Protein AF-A0A949J0B9-F1 (afdb_monomer_lite)

pLDDT: mean 82.63, std 16.97, range [28.91, 98.75]

Radius of gyration: 34.55 Å; chains: 1; bounding box: 73×59×90 Å

Secondary structure (DSSP, 8-state):
--GGGG-S-TTPPPHHHHHHHHHHHHHHHH-SEEEEEE-S--BTTTBSTT-HHHHTT--TTEEEEEE-TTS-HHHHHHHHHHHHH--SEEEEEEEGGGTTS----TT-SEEEESS--SSHHHHHHHHTTT--TT-SS--EEEE---TTSHHHHHHHHHHHHHHHHHHHHH-----HHHHHHHHHHHTS-----TT-SHHHHHHHHSHHHHHHHHHHHTTT--HHHHHHHHHHHHHHHHHHHHHHTT-HHHHHHHHHHHHHHHHHHHHTT--TTT--EEEES-SSSHHHHHS-HHHHTTEEEEES-GGG--SS--SEEES-TTS-SS-TT-EEEEE-TTTGGGS--BGGGTB-HHHHHHHHHHHHEEEEEEEEEE--TTEEES-HHHHHHHHHHTTEEE-GGG-EEEEETTTEEEEEEEEEE-SPPPS-HHHHHHHH-TT-GGG-EEE---PPSSTTSPPSEEEETTEEEE----HHHHHHHHHHHHH-

Sequence (488 aa):
MNPASVDPTPDLESSKIRDVSFELRAAFTMHSKIVMFVNGYIEGVIRGEENIIKKAELPADITVRIIDGHVPVAERQKIQEELGRAKGKMLLVVSGQTADVGVDFSSADYVCFYNEPWTEYNKRQQTSRVYRPGLSHDLMVVTSIANGTIEEGIHEYIQLKYQAIQKVLKGIPITEIEQEILRSAENQKTQDIEGDVMLAKEWLNSPQNRLHRFFGLTKEIGEQNFHKFLLEHGDEYADCYQGIGSLGFQSNTGRVVGSLIGKMVREKGQKTEEVSILDLASGPEILKKHIPDQFKSRVISLDLNPAHFKGRAGNRIVASFSKVPLGDKSVDYANLSLALHYTRLVPSRNEYERLKVLVEMNRILKKGGTGIINLLHSLEFKNEEKLEKTLKLLGFEIVREYSGSVSAGAHYRSNALVVEKFSDAPQNIEELVEKIGKDLDGLKLKERVSQLKNARKIVDRFEINGQSVPVIFNDSDNKIFKEEQDVL

Structure (mmCIF, N/CA/C/O backbone):
data_AF-A0A949J0B9-F1
#
_entry.id   AF-A0A949J0B9-F1
#
loop_
_atom_site.group_PDB
_atom_site.id
_atom_site.type_symbol
_atom_site.label_atom_id
_atom_site.label_alt_id
_atom_site.label_comp_id
_atom_site.label_asym_id
_atom_site.label_entity_id
_atom_site.label_seq_id
_atom_site.pdbx_PDB_ins_code
_atom_site.Cartn_x
_atom_site.Cartn_y
_atom_site.Cartn_z
_atom_site.occupancy
_atom_site.B_iso_or_equiv
_atom_site.auth_seq_id
_atom_site.auth_comp_id
_atom_site.auth_asym_id
_atom_site.auth_atom_id
_atom_site.pdbx_PDB_model_num
ATOM 1 N N . MET A 1 1 ? 38.680 -28.314 -22.813 1.00 34.44 1 MET A N 1
ATOM 2 C CA . MET A 1 1 ? 37.702 -29.169 -23.519 1.00 34.44 1 MET A CA 1
ATOM 3 C C . MET A 1 1 ? 37.895 -28.950 -25.005 1.00 34.44 1 MET A C 1
ATOM 5 O O . MET A 1 1 ? 37.986 -27.799 -25.407 1.00 34.44 1 MET A O 1
ATOM 9 N N . ASN A 1 2 ? 38.070 -30.026 -25.773 1.00 28.91 2 ASN A N 1
ATOM 10 C CA . ASN A 1 2 ? 38.263 -29.967 -27.220 1.00 28.91 2 ASN A CA 1
ATOM 11 C C . ASN A 1 2 ? 36.923 -29.569 -27.876 1.00 28.91 2 ASN A C 1
ATOM 13 O O . ASN A 1 2 ? 35.966 -30.317 -27.714 1.00 28.91 2 ASN A O 1
ATOM 17 N N . PRO A 1 3 ? 36.805 -28.432 -28.581 1.00 34.72 3 PRO A N 1
ATOM 18 C CA . PRO A 1 3 ? 35.549 -28.012 -29.213 1.00 34.72 3 PRO A CA 1
ATOM 19 C C . PRO A 1 3 ? 34.993 -29.035 -30.217 1.00 34.72 3 PRO A C 1
ATOM 21 O O . PRO A 1 3 ? 33.792 -29.059 -30.454 1.00 34.72 3 PRO A O 1
ATOM 24 N N . ALA A 1 4 ? 35.840 -29.932 -30.737 1.00 34.50 4 ALA A N 1
ATOM 25 C CA . ALA A 1 4 ? 35.430 -31.033 -31.608 1.00 34.50 4 ALA A CA 1
ATOM 26 C C . ALA A 1 4 ? 34.633 -32.145 -30.892 1.00 34.50 4 ALA A C 1
ATOM 28 O O . ALA A 1 4 ? 34.080 -33.015 -31.553 1.00 34.50 4 ALA A O 1
ATOM 29 N N . SER A 1 5 ? 34.559 -32.153 -29.554 1.00 34.81 5 SER A N 1
ATOM 30 C CA . SER A 1 5 ? 33.817 -33.177 -28.801 1.00 34.81 5 SER A CA 1
ATOM 31 C C . SER A 1 5 ? 32.342 -32.830 -28.551 1.00 34.81 5 SER A C 1
ATOM 33 O O . SER A 1 5 ? 31.698 -33.520 -27.764 1.00 34.81 5 SER A O 1
ATOM 35 N N . VAL A 1 6 ? 31.816 -31.754 -29.152 1.00 42.41 6 VAL A N 1
ATOM 36 C CA . VAL A 1 6 ? 30.425 -31.285 -28.953 1.00 42.41 6 VAL A CA 1
ATOM 37 C C . VAL A 1 6 ? 29.663 -31.124 -30.276 1.00 42.41 6 VAL A C 1
ATOM 39 O O . VAL A 1 6 ? 28.570 -30.572 -30.277 1.00 42.41 6 VAL A O 1
ATOM 42 N N . ASP A 1 7 ? 30.206 -31.604 -31.398 1.00 40.62 7 ASP A N 1
ATOM 43 C CA . ASP A 1 7 ? 29.510 -31.578 -32.687 1.00 40.62 7 ASP A CA 1
ATOM 44 C C . ASP A 1 7 ? 28.824 -32.935 -32.949 1.00 40.62 7 ASP A C 1
ATOM 46 O O . ASP A 1 7 ? 29.509 -33.919 -33.246 1.00 40.62 7 ASP A O 1
ATOM 50 N N . PRO A 1 8 ? 27.491 -33.051 -32.783 1.00 40.28 8 PRO A N 1
ATOM 51 C CA . PRO A 1 8 ? 26.770 -34.295 -33.029 1.00 40.28 8 PRO A CA 1
ATOM 52 C C . PRO A 1 8 ? 26.628 -34.629 -34.523 1.00 40.28 8 PRO A C 1
ATOM 54 O O . PRO A 1 8 ? 26.175 -35.730 -34.837 1.00 40.28 8 PRO A O 1
ATOM 57 N N . THR A 1 9 ? 26.995 -33.727 -35.445 1.00 41.53 9 THR A N 1
ATOM 58 C CA . THR A 1 9 ? 26.832 -33.926 -36.895 1.00 41.53 9 THR A CA 1
ATOM 59 C C . THR A 1 9 ? 27.917 -33.190 -37.706 1.00 41.53 9 THR A C 1
ATOM 61 O O . THR A 1 9 ? 27.606 -32.218 -38.394 1.00 41.53 9 THR A O 1
ATOM 64 N N . PRO A 1 10 ? 29.177 -33.662 -37.685 1.00 43.75 10 PRO A N 1
ATOM 65 C CA . PRO A 1 10 ? 30.317 -32.979 -38.315 1.00 43.75 10 PRO A CA 1
ATOM 66 C C . PRO A 1 10 ? 30.236 -32.860 -39.852 1.00 43.75 10 PRO A C 1
ATOM 68 O O . PRO A 1 10 ? 30.908 -32.010 -40.431 1.00 43.75 10 PRO A O 1
ATOM 71 N N . ASP A 1 11 ? 29.388 -33.666 -40.503 1.00 47.94 11 ASP A N 1
ATOM 72 C CA . ASP A 1 11 ? 29.207 -33.687 -41.964 1.00 47.94 11 ASP A CA 1
ATOM 73 C C . ASP A 1 11 ? 27.920 -32.985 -42.447 1.00 47.94 11 ASP A C 1
ATOM 75 O O . ASP A 1 11 ? 27.645 -32.965 -43.649 1.00 47.94 11 ASP A O 1
ATOM 79 N N . LEU A 1 12 ? 27.099 -32.417 -41.548 1.00 49.03 12 LEU A N 1
ATOM 80 C CA . LEU A 1 12 ? 25.912 -31.666 -41.971 1.00 49.03 12 LEU A CA 1
ATOM 81 C C . LEU A 1 12 ? 26.275 -30.213 -42.276 1.00 49.03 12 LEU A C 1
ATOM 83 O O . LEU A 1 12 ? 26.653 -29.433 -41.402 1.00 49.03 12 LEU A O 1
ATOM 87 N N . GLU A 1 13 ? 26.100 -29.832 -43.537 1.00 62.38 13 GLU A N 1
ATOM 88 C CA . GLU A 1 13 ? 26.215 -28.447 -43.967 1.00 62.38 13 GLU A CA 1
ATOM 89 C C . GLU A 1 13 ? 25.177 -27.576 -43.236 1.00 62.38 13 GLU A C 1
ATOM 91 O O . GLU A 1 13 ? 23.976 -27.858 -43.250 1.00 62.38 13 GLU A O 1
ATOM 96 N N . SER A 1 14 ? 25.642 -26.513 -42.571 1.00 71.31 14 SER A N 1
ATOM 97 C CA . SER A 1 14 ? 24.770 -25.575 -41.860 1.00 71.31 14 SER A CA 1
ATOM 98 C C . SER A 1 14 ? 23.738 -24.982 -42.820 1.00 71.31 14 SER A C 1
ATOM 100 O O . SER A 1 14 ? 24.094 -24.336 -43.809 1.00 71.31 14 SER A O 1
ATOM 102 N N . SER A 1 15 ? 22.451 -25.154 -42.509 1.00 78.62 15 SER A N 1
ATOM 103 C CA . SER A 1 15 ? 21.341 -24.616 -43.309 1.00 78.62 15 SER A CA 1
ATOM 104 C C . SER A 1 15 ? 21.481 -23.112 -43.542 1.00 78.62 15 SER A C 1
ATOM 106 O O . SER A 1 15 ? 21.282 -22.635 -44.655 1.00 78.62 15 SER A O 1
ATOM 108 N N . LYS A 1 16 ? 21.935 -22.378 -42.521 1.00 83.00 16 LYS A N 1
ATOM 109 C CA . LYS A 1 16 ? 22.188 -20.939 -42.607 1.00 83.00 16 LYS A CA 1
ATOM 110 C C . LYS A 1 16 ? 23.328 -20.598 -43.568 1.00 83.00 16 LYS A C 1
ATOM 112 O O . LYS A 1 16 ? 23.234 -19.607 -44.283 1.00 83.00 16 LYS A O 1
ATOM 117 N N . ILE A 1 17 ? 24.389 -21.407 -43.614 1.00 79.50 17 ILE A N 1
ATOM 118 C CA . ILE A 1 17 ? 25.494 -21.212 -44.567 1.00 79.50 17 ILE A CA 1
ATOM 119 C C . ILE A 1 17 ? 24.991 -21.370 -45.999 1.00 79.50 17 ILE A C 1
ATOM 121 O O . ILE A 1 17 ? 25.265 -20.509 -46.836 1.00 79.50 17 ILE A O 1
ATOM 125 N N . ARG A 1 18 ? 24.220 -22.425 -46.272 1.00 81.75 18 ARG A N 1
ATOM 126 C CA . ARG A 1 18 ? 23.642 -22.672 -47.595 1.00 81.75 18 ARG A CA 1
ATOM 127 C C . ARG A 1 18 ? 22.724 -21.532 -48.035 1.00 81.75 18 ARG A C 1
ATOM 129 O O . ARG A 1 18 ? 22.864 -21.033 -49.150 1.00 81.75 18 ARG A O 1
ATOM 136 N N . ASP A 1 19 ? 21.829 -21.093 -47.155 1.00 85.81 19 ASP A N 1
ATOM 137 C CA . ASP A 1 19 ? 20.841 -20.063 -47.479 1.00 85.81 19 ASP A CA 1
ATOM 138 C C . ASP A 1 19 ? 21.516 -18.688 -47.673 1.00 85.81 19 ASP A C 1
ATOM 140 O O . ASP A 1 19 ? 21.258 -18.010 -48.664 1.00 85.81 19 ASP A O 1
ATOM 144 N N . VAL A 1 20 ? 22.487 -18.316 -46.826 1.00 86.94 20 VAL A N 1
ATOM 145 C CA . VAL A 1 20 ? 23.305 -17.099 -47.026 1.00 86.94 20 VAL A CA 1
ATOM 146 C C . VAL A 1 20 ? 24.095 -17.163 -48.335 1.00 86.94 20 VAL A C 1
ATOM 148 O O . VAL A 1 20 ? 24.217 -16.161 -49.037 1.00 86.94 20 VAL A O 1
ATOM 151 N N . SER A 1 21 ? 24.630 -18.331 -48.688 1.00 84.81 21 SER A N 1
ATOM 152 C CA . SER A 1 21 ? 25.379 -18.515 -49.937 1.00 84.81 21 SER A CA 1
ATOM 153 C C . SER A 1 21 ? 24.481 -18.356 -51.162 1.00 84.81 21 SER A C 1
ATOM 155 O O . SER A 1 21 ? 24.879 -17.716 -52.136 1.00 84.81 21 SER A O 1
ATOM 157 N N . PHE A 1 22 ? 23.256 -18.884 -51.104 1.00 86.38 22 PHE A N 1
ATOM 158 C CA . PHE A 1 22 ? 22.242 -18.676 -52.135 1.00 86.38 22 PHE A CA 1
ATOM 159 C C . PHE A 1 22 ? 21.903 -17.188 -52.296 1.00 86.38 22 PHE A C 1
ATOM 161 O O . PHE A 1 22 ? 21.962 -16.667 -53.411 1.00 86.38 22 PHE A O 1
ATOM 168 N N . GLU A 1 23 ? 21.651 -16.488 -51.188 1.00 88.88 23 GLU A N 1
ATOM 169 C CA . GLU A 1 23 ? 21.366 -15.049 -51.180 1.00 88.88 23 GLU A CA 1
ATOM 170 C C . GLU A 1 23 ? 22.529 -14.217 -51.737 1.00 88.88 23 GLU A C 1
ATOM 172 O O . GLU A 1 23 ? 22.317 -13.308 -52.536 1.00 88.88 23 GLU A O 1
ATOM 177 N N . LEU A 1 24 ? 23.780 -14.544 -51.392 1.00 89.06 24 LEU A N 1
ATOM 178 C CA . LEU A 1 24 ? 24.953 -13.856 -51.944 1.00 89.06 24 LEU A CA 1
ATOM 179 C C . LEU A 1 24 ? 25.061 -14.050 -53.461 1.00 89.06 24 LEU A C 1
ATOM 181 O O . LEU A 1 24 ? 25.277 -13.078 -54.186 1.00 89.06 24 LEU A O 1
ATOM 185 N N . ARG A 1 25 ? 24.884 -15.280 -53.962 1.00 87.12 25 ARG A N 1
ATOM 186 C CA . ARG A 1 25 ? 24.896 -15.556 -55.410 1.00 87.12 25 ARG A CA 1
ATOM 187 C C . ARG A 1 25 ? 23.783 -14.790 -56.125 1.00 87.12 25 ARG A C 1
ATOM 189 O O . ARG A 1 25 ? 24.042 -14.211 -57.179 1.00 87.12 25 ARG A O 1
ATOM 196 N N . ALA A 1 26 ? 22.583 -14.750 -55.543 1.00 88.88 26 ALA A N 1
ATOM 197 C CA . ALA A 1 26 ? 21.457 -13.985 -56.067 1.00 88.88 26 ALA A CA 1
ATOM 198 C C . ALA A 1 26 ? 21.761 -12.479 -56.087 1.00 88.88 26 ALA A C 1
ATOM 200 O O . ALA A 1 26 ? 21.604 -11.836 -57.125 1.00 88.88 26 ALA A O 1
ATOM 201 N N . ALA A 1 27 ? 22.289 -11.922 -54.997 1.00 90.19 27 ALA A N 1
ATOM 202 C CA . ALA A 1 27 ? 22.660 -10.513 -54.913 1.00 90.19 27 ALA A CA 1
ATOM 203 C C . ALA A 1 27 ? 23.727 -10.133 -55.956 1.00 90.19 27 ALA A C 1
ATOM 205 O O . ALA A 1 27 ? 23.597 -9.104 -56.616 1.00 90.19 27 ALA A O 1
ATOM 206 N N . PHE A 1 28 ? 24.718 -10.995 -56.212 1.00 90.00 28 PHE A N 1
ATOM 207 C CA . PHE A 1 28 ? 25.747 -10.776 -57.241 1.00 90.00 28 PHE A CA 1
ATOM 208 C C . PHE A 1 28 ? 25.241 -10.823 -58.695 1.00 90.00 28 PHE A C 1
ATOM 210 O O . PHE A 1 28 ? 26.021 -10.580 -59.623 1.00 90.00 28 PHE A O 1
ATOM 217 N N . THR A 1 29 ? 23.963 -11.137 -58.934 1.00 88.88 29 THR A N 1
ATOM 218 C CA . THR A 1 29 ? 23.342 -10.972 -60.261 1.00 88.88 29 THR A CA 1
ATOM 219 C C . THR A 1 29 ? 22.963 -9.520 -60.551 1.00 88.88 29 THR A C 1
ATOM 221 O O . THR A 1 29 ? 22.956 -9.120 -61.713 1.00 88.88 29 THR A O 1
ATOM 224 N N . MET A 1 30 ? 22.702 -8.729 -59.506 1.00 87.56 30 MET A N 1
ATOM 225 C CA . MET A 1 30 ? 22.252 -7.334 -59.600 1.00 87.56 30 MET A CA 1
ATOM 226 C C . MET A 1 30 ? 23.293 -6.342 -59.075 1.00 87.56 30 MET A C 1
ATOM 228 O O . MET A 1 30 ? 23.356 -5.211 -59.548 1.00 87.56 30 MET A O 1
ATOM 232 N N . HIS A 1 31 ? 24.133 -6.779 -58.138 1.00 88.94 31 HIS A N 1
ATOM 233 C CA . HIS A 1 31 ? 25.103 -5.953 -57.432 1.00 88.94 31 HIS A CA 1
ATOM 234 C C . HIS A 1 31 ? 26.526 -6.415 -57.714 1.00 88.94 31 HIS A C 1
ATOM 236 O O . HIS A 1 31 ? 26.799 -7.604 -57.893 1.00 88.94 31 HIS A O 1
ATOM 242 N N . SER A 1 32 ? 27.458 -5.465 -57.747 1.00 87.88 32 SER A N 1
ATOM 243 C CA . SER A 1 32 ? 28.873 -5.776 -57.980 1.00 87.88 32 SER A CA 1
ATOM 244 C C . SER A 1 32 ? 29.700 -5.738 -56.702 1.00 87.88 32 SER A C 1
ATOM 246 O O . SER A 1 32 ? 30.736 -6.394 -56.640 1.00 87.88 32 SER A O 1
ATOM 248 N N . LYS A 1 33 ? 29.285 -4.991 -55.674 1.00 90.62 33 LYS A N 1
ATOM 249 C CA . LYS A 1 33 ? 30.107 -4.765 -54.482 1.00 90.62 33 LYS A CA 1
ATOM 250 C C . LYS A 1 33 ? 29.272 -4.993 -53.232 1.00 90.62 33 LYS A C 1
ATOM 252 O O . LYS A 1 33 ? 28.467 -4.158 -52.835 1.00 90.62 33 LYS A O 1
ATOM 257 N N . ILE A 1 34 ? 29.501 -6.135 -52.596 1.00 92.44 34 ILE A N 1
ATOM 258 C CA . ILE A 1 34 ? 28.734 -6.580 -51.435 1.00 92.44 34 ILE A CA 1
ATOM 259 C C . ILE A 1 34 ? 29.602 -6.512 -50.182 1.00 92.44 34 ILE A C 1
ATOM 261 O O . ILE A 1 34 ? 30.732 -7.002 -50.177 1.00 92.44 34 ILE A O 1
ATOM 265 N N . VAL A 1 35 ? 29.057 -5.952 -49.102 1.00 92.88 35 VAL A N 1
ATOM 266 C CA . VAL A 1 35 ? 29.670 -5.989 -47.769 1.00 92.88 35 VAL A CA 1
ATOM 267 C C . VAL A 1 35 ? 28.870 -6.926 -46.872 1.00 92.88 35 VAL A C 1
ATOM 269 O O . VAL A 1 35 ? 27.664 -6.755 -46.706 1.00 92.88 35 VAL A O 1
ATOM 272 N N . MET A 1 36 ? 29.540 -7.905 -46.266 1.00 92.25 36 MET A N 1
ATOM 273 C CA . MET A 1 36 ? 28.942 -8.810 -45.289 1.00 92.25 36 MET A CA 1
ATOM 274 C C . MET A 1 36 ? 29.523 -8.572 -43.896 1.00 92.25 36 MET A C 1
ATOM 276 O O . MET A 1 36 ? 30.725 -8.726 -43.689 1.00 92.25 36 MET A O 1
ATOM 280 N N . PHE A 1 37 ? 28.673 -8.250 -42.925 1.00 92.06 37 PHE A N 1
ATOM 281 C CA . PHE A 1 37 ? 29.065 -8.126 -41.523 1.00 92.06 37 PHE A CA 1
ATOM 282 C C . PHE A 1 37 ? 28.820 -9.427 -40.756 1.00 92.06 37 PHE A C 1
ATOM 284 O O . PHE A 1 37 ? 27.754 -10.037 -40.871 1.00 92.06 37 PHE A O 1
ATOM 291 N N . VAL A 1 38 ? 29.788 -9.810 -39.922 1.00 89.69 38 VAL A N 1
ATOM 292 C CA . VAL A 1 38 ? 29.689 -10.950 -38.998 1.00 89.69 38 VAL A CA 1
ATOM 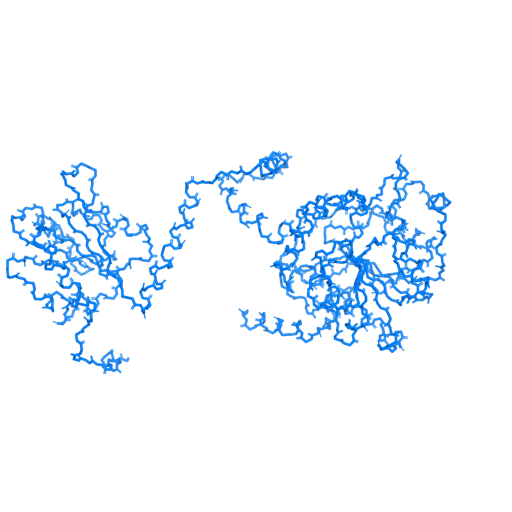293 C C . VAL A 1 38 ? 29.937 -10.461 -37.573 1.00 89.69 38 VAL A C 1
ATOM 295 O O . VAL A 1 38 ? 30.995 -9.908 -37.262 1.00 89.69 38 VAL A O 1
ATOM 298 N N . ASN A 1 39 ? 28.953 -10.643 -36.700 1.00 85.56 39 ASN A N 1
ATOM 299 C CA . ASN A 1 39 ? 28.918 -10.105 -35.345 1.00 85.56 39 ASN A CA 1
ATOM 300 C C . ASN A 1 39 ? 29.066 -11.223 -34.301 1.00 85.56 39 ASN A C 1
ATOM 302 O O . ASN A 1 39 ? 28.094 -11.841 -33.891 1.00 85.56 39 ASN A O 1
ATOM 306 N N . GLY A 1 40 ? 30.286 -11.481 -33.824 1.00 76.06 40 GLY A N 1
ATOM 307 C CA . GLY A 1 40 ? 30.549 -12.623 -32.931 1.00 76.06 40 GLY A CA 1
ATOM 308 C C . GLY A 1 40 ? 30.669 -13.950 -33.693 1.00 76.06 40 GLY A C 1
ATOM 309 O O . GLY A 1 40 ? 30.482 -13.980 -34.903 1.00 76.06 40 GLY A O 1
ATOM 310 N N . TYR A 1 41 ? 31.052 -15.028 -32.997 1.00 70.06 41 TYR A N 1
ATOM 311 C CA . TYR A 1 41 ? 31.279 -16.364 -33.586 1.00 70.06 41 TYR A CA 1
ATOM 312 C C . TYR A 1 41 ? 32.177 -16.345 -34.846 1.00 70.06 41 TYR A C 1
ATOM 314 O O . TYR A 1 41 ? 31.850 -16.912 -35.880 1.00 70.06 41 TYR A O 1
ATOM 322 N N . ILE A 1 42 ? 33.316 -15.641 -34.767 1.00 72.81 42 ILE A N 1
ATOM 323 C CA . ILE A 1 42 ? 34.230 -15.416 -35.905 1.00 72.81 42 ILE A CA 1
ATOM 324 C C . ILE A 1 42 ? 34.912 -16.722 -36.357 1.00 72.81 42 ILE A C 1
ATOM 326 O O . ILE A 1 42 ? 35.128 -16.924 -37.554 1.00 72.81 42 ILE A O 1
ATOM 330 N N . GLU A 1 43 ? 35.245 -17.603 -35.411 1.00 70.50 43 GLU A N 1
ATOM 331 C CA . GLU A 1 43 ? 35.796 -18.936 -35.684 1.00 70.50 43 GLU A CA 1
ATOM 332 C C . GLU A 1 43 ? 34.718 -19.839 -36.301 1.00 70.50 43 GLU A C 1
ATOM 334 O O . GLU A 1 43 ? 33.608 -19.920 -35.782 1.00 70.50 43 GLU A O 1
ATOM 339 N N . GLY A 1 44 ? 35.026 -20.486 -37.427 1.00 66.31 44 GLY A N 1
ATOM 340 C CA . GLY A 1 44 ? 34.085 -21.306 -38.202 1.00 66.31 44 GLY A CA 1
ATOM 341 C C . GLY A 1 44 ? 33.226 -20.520 -39.203 1.00 66.31 44 GLY A C 1
ATOM 342 O O . GLY A 1 44 ? 32.711 -21.107 -40.150 1.00 66.31 44 GLY A O 1
ATOM 343 N N . VAL A 1 45 ? 33.113 -19.193 -39.056 1.00 70.38 45 VAL A N 1
ATOM 344 C CA . VAL A 1 45 ? 32.406 -18.325 -40.019 1.00 70.38 45 VAL A CA 1
ATOM 345 C C . VAL A 1 45 ? 33.397 -17.577 -40.905 1.00 70.38 45 VAL A C 1
ATOM 347 O O . VAL A 1 45 ? 33.382 -17.753 -42.117 1.00 70.38 45 VAL A O 1
ATOM 350 N N . ILE A 1 46 ? 34.295 -16.779 -40.323 1.00 73.62 46 ILE A N 1
ATOM 351 C CA . ILE A 1 46 ? 35.339 -16.044 -41.060 1.00 73.62 46 ILE A CA 1
ATOM 352 C C . ILE A 1 46 ? 36.675 -16.798 -41.009 1.00 73.62 46 ILE A C 1
ATOM 354 O O . ILE A 1 46 ? 37.399 -16.856 -42.005 1.00 73.62 46 ILE A O 1
ATOM 358 N N . ARG A 1 47 ? 37.013 -17.370 -39.849 1.00 71.56 47 ARG A N 1
ATOM 359 C CA . ARG A 1 47 ? 38.307 -18.013 -39.572 1.00 71.56 47 ARG A CA 1
ATOM 360 C C . ARG A 1 47 ? 38.202 -19.535 -39.530 1.00 71.56 47 ARG A C 1
ATOM 362 O O . ARG A 1 47 ? 37.119 -20.077 -39.329 1.00 71.56 47 ARG A O 1
ATOM 369 N N . GLY A 1 48 ? 39.343 -20.202 -39.686 1.00 67.56 48 GLY A N 1
ATOM 370 C CA . GLY A 1 48 ? 39.455 -21.662 -39.727 1.00 67.56 48 GLY A CA 1
ATOM 371 C C . GLY A 1 48 ? 39.592 -22.211 -41.148 1.00 67.56 48 GLY A C 1
ATOM 372 O O . GLY A 1 48 ? 39.393 -21.498 -42.134 1.00 67.56 48 GLY A O 1
ATOM 373 N N . GLU A 1 49 ? 39.972 -23.485 -41.255 1.00 59.41 49 GLU A N 1
ATOM 374 C CA . GLU A 1 49 ? 40.209 -24.140 -42.548 1.00 59.41 49 GLU A CA 1
ATOM 375 C C . GLU A 1 49 ? 38.914 -24.333 -43.359 1.00 59.41 49 GLU A C 1
ATOM 377 O O . GLU A 1 49 ? 38.966 -24.239 -44.586 1.00 59.41 49 GLU A O 1
ATOM 382 N N . GLU A 1 50 ? 37.770 -24.454 -42.675 1.00 62.97 50 GLU A N 1
ATOM 383 C CA . GLU A 1 50 ? 36.424 -24.742 -43.201 1.00 62.97 50 GLU A CA 1
ATOM 384 C C . GLU A 1 50 ? 35.439 -23.573 -42.973 1.00 62.97 50 GLU A C 1
ATOM 386 O O . GLU A 1 50 ? 34.396 -23.727 -42.335 1.00 62.97 50 GLU A O 1
ATOM 391 N N . ASN A 1 51 ? 35.785 -22.371 -43.447 1.00 70.31 51 ASN A N 1
ATOM 392 C CA . ASN A 1 51 ? 34.973 -21.163 -43.243 1.00 70.31 51 ASN A CA 1
ATOM 393 C C . ASN A 1 51 ? 33.836 -20.994 -44.278 1.00 70.31 51 ASN A C 1
ATOM 395 O O . ASN A 1 51 ? 33.837 -21.615 -45.346 1.00 70.31 51 ASN A O 1
ATOM 399 N N . ILE A 1 52 ? 32.876 -20.105 -43.986 1.00 67.75 52 ILE A N 1
ATOM 400 C CA . ILE A 1 52 ? 31.685 -19.887 -44.830 1.00 67.75 52 ILE A CA 1
ATOM 401 C C . ILE A 1 52 ? 32.040 -19.453 -46.254 1.00 67.75 52 ILE A C 1
ATOM 403 O O . ILE A 1 52 ? 31.348 -19.795 -47.202 1.00 67.75 52 ILE A O 1
ATOM 407 N N . ILE A 1 53 ? 33.140 -18.717 -46.412 1.00 69.88 53 ILE A N 1
ATOM 408 C CA . ILE A 1 53 ? 33.564 -18.155 -47.696 1.00 69.88 53 ILE A CA 1
ATOM 409 C C . ILE A 1 53 ? 33.988 -19.269 -48.653 1.00 69.88 53 ILE A C 1
ATOM 411 O O . ILE A 1 53 ? 33.660 -19.211 -49.836 1.00 69.88 53 ILE A O 1
ATOM 415 N N . LYS A 1 54 ? 34.688 -20.292 -48.147 1.00 69.38 54 LYS A N 1
ATOM 416 C CA . LYS A 1 54 ? 35.059 -21.469 -48.940 1.00 69.38 54 LYS A CA 1
ATOM 417 C C . LYS A 1 54 ? 33.842 -22.331 -49.275 1.00 69.38 54 LYS A C 1
ATOM 419 O O . LYS A 1 54 ? 33.727 -22.783 -50.409 1.00 69.38 54 LYS A O 1
ATOM 424 N N . LYS A 1 55 ? 32.922 -22.503 -48.319 1.00 68.44 55 LYS A N 1
ATOM 425 C CA . LYS A 1 55 ? 31.690 -23.295 -48.497 1.00 68.44 55 LYS A CA 1
ATOM 426 C C . LYS A 1 55 ? 30.648 -22.616 -49.389 1.00 68.44 55 LYS A C 1
ATOM 428 O O . LYS A 1 55 ? 29.822 -23.291 -49.984 1.00 68.44 55 LYS A O 1
ATOM 433 N N . ALA A 1 56 ? 30.706 -21.294 -49.539 1.00 67.25 56 ALA A N 1
ATOM 434 C CA . ALA A 1 56 ? 29.761 -20.553 -50.369 1.00 67.25 56 ALA A CA 1
ATOM 435 C C . ALA A 1 56 ? 29.908 -20.807 -51.881 1.00 67.25 56 ALA A C 1
ATOM 437 O O . ALA A 1 56 ? 29.015 -20.409 -52.637 1.00 67.25 56 ALA A O 1
ATOM 438 N N . GLU A 1 57 ? 31.001 -21.450 -52.326 1.00 74.19 57 GLU A N 1
ATOM 439 C CA . GLU A 1 57 ? 31.343 -21.733 -53.735 1.00 74.19 57 GLU A CA 1
ATOM 440 C C . GLU A 1 57 ? 30.999 -20.557 -54.663 1.00 74.19 57 GLU A C 1
ATOM 442 O O . GLU A 1 57 ? 30.246 -20.674 -55.635 1.00 74.19 57 GLU A O 1
ATOM 447 N N . LEU A 1 58 ? 31.482 -19.369 -54.302 1.00 78.38 58 LEU A N 1
ATOM 448 C CA . LEU A 1 58 ? 31.239 -18.171 -55.095 1.00 78.38 58 LEU A CA 1
ATOM 449 C C . LEU A 1 58 ? 31.893 -18.314 -56.484 1.00 78.38 58 LEU A C 1
ATOM 451 O O . LEU A 1 58 ? 32.987 -18.875 -56.586 1.00 78.38 58 LEU A O 1
ATOM 455 N N . PRO A 1 59 ? 31.256 -17.795 -57.551 1.00 78.00 59 PRO A N 1
ATOM 456 C CA . PRO A 1 59 ? 31.848 -17.744 -58.883 1.00 78.00 59 PRO A CA 1
ATOM 457 C C . PRO A 1 59 ? 33.277 -17.177 -58.895 1.00 78.00 59 PRO A C 1
ATOM 459 O O . PRO A 1 59 ? 33.596 -16.240 -58.164 1.00 78.00 59 PRO A O 1
ATOM 462 N N . ALA A 1 60 ? 34.139 -17.733 -59.754 1.00 80.31 60 ALA A N 1
ATOM 463 C CA . ALA A 1 60 ? 35.568 -17.401 -59.801 1.00 80.31 60 ALA A CA 1
ATOM 464 C C . ALA A 1 60 ? 35.872 -15.936 -60.182 1.00 80.31 60 ALA A C 1
ATOM 466 O O . ALA A 1 60 ? 36.990 -15.468 -59.977 1.00 80.31 60 ALA A O 1
ATOM 467 N N . ASP A 1 61 ? 34.898 -15.208 -60.735 1.00 85.50 61 ASP A N 1
ATOM 468 C CA . ASP A 1 61 ? 34.989 -13.782 -61.061 1.00 85.50 61 ASP A CA 1
ATOM 469 C C . ASP A 1 61 ? 34.765 -12.858 -59.847 1.00 85.50 61 ASP A C 1
ATOM 471 O O . ASP A 1 61 ? 34.920 -11.639 -59.970 1.00 85.50 61 ASP A O 1
ATOM 475 N N . ILE A 1 62 ? 34.430 -13.411 -58.673 1.00 87.69 62 ILE A N 1
ATOM 476 C CA . ILE A 1 62 ? 34.186 -12.656 -57.441 1.00 87.69 62 ILE A CA 1
ATOM 477 C C . ILE A 1 62 ? 35.445 -12.622 -56.578 1.00 87.69 62 ILE A C 1
ATOM 479 O O . ILE A 1 62 ? 35.904 -13.626 -56.036 1.00 87.69 62 ILE A O 1
ATOM 483 N N . THR A 1 63 ? 35.979 -11.421 -56.380 1.00 90.06 63 THR A N 1
ATOM 484 C CA . THR A 1 63 ? 37.089 -11.204 -55.449 1.00 90.06 63 THR A CA 1
ATOM 485 C C . THR A 1 63 ? 36.575 -11.203 -54.014 1.00 90.06 63 THR A C 1
ATOM 487 O O . THR A 1 63 ? 35.719 -10.391 -53.676 1.00 90.06 63 THR A O 1
ATOM 490 N N . VAL A 1 64 ? 37.121 -12.051 -53.140 1.00 89.44 64 VAL A N 1
ATOM 491 C CA . VAL A 1 64 ? 36.781 -12.025 -51.708 1.00 89.44 64 VAL A CA 1
ATOM 492 C C . VAL A 1 64 ? 37.901 -11.383 -50.889 1.00 89.44 64 VAL A C 1
ATOM 494 O O . VAL A 1 64 ? 39.086 -11.686 -51.069 1.00 89.44 64 VAL A O 1
ATOM 497 N N . ARG A 1 65 ? 37.526 -10.481 -49.981 1.00 90.50 65 ARG A N 1
ATOM 498 C CA . ARG A 1 65 ? 38.414 -9.845 -48.998 1.00 90.50 65 ARG A CA 1
ATOM 499 C C . ARG A 1 65 ? 37.811 -9.938 -47.605 1.00 90.50 65 ARG A C 1
ATOM 501 O O . ARG A 1 65 ? 36.593 -9.932 -47.451 1.00 90.50 65 ARG A O 1
ATOM 508 N N . ILE A 1 66 ? 38.670 -10.014 -46.593 1.00 88.50 66 ILE A N 1
ATOM 509 C CA . ILE A 1 66 ? 38.272 -10.149 -45.190 1.00 88.50 66 ILE A CA 1
ATOM 510 C C . ILE A 1 66 ? 38.968 -9.061 -44.377 1.00 88.50 66 ILE A C 1
ATOM 512 O O . ILE A 1 66 ? 40.173 -8.866 -44.507 1.00 88.50 66 ILE A O 1
ATOM 516 N N . ILE A 1 67 ? 38.214 -8.378 -43.519 1.00 87.62 67 ILE A N 1
ATOM 517 C CA . ILE A 1 67 ? 38.734 -7.464 -42.504 1.00 87.62 67 ILE A CA 1
ATOM 518 C C . ILE A 1 67 ? 38.320 -7.985 -41.130 1.00 87.62 67 ILE A C 1
ATOM 520 O O . ILE A 1 67 ? 37.136 -8.043 -40.792 1.00 87.62 67 ILE A O 1
ATOM 524 N N . ASP A 1 68 ? 39.314 -8.341 -40.322 1.00 85.12 68 ASP A N 1
ATOM 525 C CA . ASP A 1 68 ? 39.125 -8.779 -38.945 1.00 85.12 68 ASP A CA 1
ATOM 526 C C . ASP A 1 68 ? 40.183 -8.178 -37.995 1.00 85.12 68 ASP A C 1
ATOM 528 O O . ASP A 1 68 ? 40.971 -7.303 -38.367 1.00 85.12 68 ASP A O 1
ATOM 532 N N . GLY A 1 69 ? 40.199 -8.649 -36.742 1.00 78.38 69 GLY A N 1
ATOM 533 C CA . GLY A 1 69 ? 41.100 -8.158 -35.694 1.00 78.38 69 GLY A CA 1
ATOM 534 C C . GLY A 1 69 ? 42.589 -8.352 -35.965 1.00 78.38 69 GLY A C 1
ATOM 535 O O . GLY A 1 69 ? 43.381 -7.614 -35.388 1.00 78.38 69 GLY A O 1
ATOM 536 N N . HIS A 1 70 ? 42.969 -9.279 -36.845 1.00 80.19 70 HIS A N 1
ATOM 537 C CA . HIS A 1 70 ? 44.366 -9.605 -37.128 1.00 80.19 70 HIS A CA 1
ATOM 538 C C . HIS A 1 70 ? 44.910 -8.891 -38.367 1.00 80.19 70 HIS A C 1
ATOM 540 O O . HIS A 1 70 ? 46.125 -8.781 -38.506 1.00 80.19 70 HIS A O 1
ATOM 546 N N . VAL A 1 71 ? 44.044 -8.362 -39.240 1.00 82.00 71 VAL A N 1
ATOM 547 C CA . VAL A 1 71 ? 44.479 -7.594 -40.418 1.00 82.00 71 VAL A CA 1
ATOM 548 C C . VAL A 1 71 ? 45.087 -6.252 -39.972 1.00 82.00 71 VAL A C 1
ATOM 550 O O . VAL A 1 71 ? 44.371 -5.461 -39.341 1.00 82.00 71 VAL A O 1
ATOM 553 N N . PRO A 1 72 ? 46.360 -5.940 -40.292 1.00 84.31 72 PRO A N 1
ATOM 554 C CA . PRO A 1 72 ? 46.998 -4.671 -39.935 1.00 84.31 72 PRO A CA 1
ATOM 555 C C . PRO A 1 72 ? 46.321 -3.458 -40.586 1.00 84.31 72 PRO A C 1
ATOM 557 O O . PRO A 1 72 ? 45.792 -3.541 -41.692 1.00 84.31 72 PRO A O 1
ATOM 560 N N . VAL A 1 73 ? 46.404 -2.287 -39.947 1.00 81.31 73 VAL A N 1
ATOM 561 C CA . VAL A 1 73 ? 45.745 -1.046 -40.415 1.00 81.31 73 VAL A CA 1
ATOM 562 C C . VAL A 1 73 ? 46.107 -0.688 -41.864 1.00 81.31 73 VAL A C 1
ATOM 564 O O . VAL A 1 73 ? 45.223 -0.355 -42.650 1.00 81.31 73 VAL A O 1
ATOM 567 N N . ALA A 1 74 ? 47.384 -0.813 -42.238 1.00 84.88 74 ALA A N 1
ATOM 568 C CA . ALA A 1 74 ? 47.853 -0.522 -43.595 1.00 84.88 74 ALA A CA 1
ATOM 569 C C . ALA A 1 74 ? 47.242 -1.458 -44.655 1.00 84.88 74 ALA A C 1
ATOM 571 O O . ALA A 1 74 ? 47.026 -1.055 -45.794 1.00 84.88 74 ALA A O 1
ATOM 572 N N . GLU A 1 75 ? 46.949 -2.707 -44.292 1.00 85.69 75 GLU A N 1
ATOM 573 C CA . GLU A 1 75 ? 46.316 -3.672 -45.190 1.00 85.69 75 GLU A CA 1
ATOM 574 C C . GLU A 1 75 ? 44.811 -3.410 -45.321 1.00 85.69 75 GLU A C 1
ATOM 576 O O . GLU A 1 75 ? 44.279 -3.450 -46.429 1.00 85.69 75 GLU A O 1
ATOM 581 N N . ARG A 1 76 ? 44.142 -3.005 -44.231 1.00 85.69 76 ARG A N 1
ATOM 582 C CA . ARG A 1 76 ? 42.730 -2.575 -44.272 1.00 85.69 76 ARG A CA 1
ATOM 583 C C . ARG A 1 76 ? 42.512 -1.415 -45.248 1.00 85.69 76 ARG A C 1
ATOM 585 O O . ARG A 1 76 ? 41.552 -1.440 -46.012 1.00 85.69 76 ARG A O 1
ATOM 592 N N . GLN A 1 77 ? 43.421 -0.435 -45.262 1.00 83.31 77 GLN A N 1
ATOM 593 C CA . GLN A 1 77 ? 43.377 0.695 -46.201 1.00 83.31 77 GLN A CA 1
ATOM 594 C C . GLN A 1 77 ? 43.529 0.247 -47.661 1.00 83.31 77 GLN A C 1
ATOM 596 O O . GLN A 1 77 ? 42.808 0.729 -48.529 1.00 83.31 77 GLN A O 1
ATOM 601 N N . LYS A 1 78 ? 44.409 -0.722 -47.942 1.00 87.44 78 LYS A N 1
ATOM 602 C CA . LYS A 1 78 ? 44.556 -1.277 -49.298 1.00 87.44 78 LYS A CA 1
ATOM 603 C C . LYS A 1 78 ? 43.283 -1.973 -49.769 1.00 87.44 78 LYS A C 1
ATOM 605 O O . LYS A 1 78 ? 42.842 -1.717 -50.883 1.00 87.44 78 LYS A O 1
ATOM 610 N N . ILE A 1 79 ? 42.680 -2.803 -48.915 1.00 88.19 79 ILE A N 1
ATOM 611 C CA . ILE A 1 79 ? 41.409 -3.489 -49.207 1.00 88.19 79 ILE A CA 1
ATOM 612 C C . ILE A 1 79 ? 40.299 -2.465 -49.483 1.00 88.19 79 ILE A C 1
ATOM 614 O O . ILE A 1 79 ? 39.492 -2.639 -50.393 1.00 88.19 79 ILE A O 1
ATOM 618 N N . GLN A 1 80 ? 40.283 -1.366 -48.731 1.00 83.88 80 GLN A N 1
ATOM 619 C CA . GLN A 1 80 ? 39.340 -0.274 -48.928 1.00 83.88 80 GLN A CA 1
ATOM 620 C C . GLN A 1 80 ? 39.527 0.432 -50.283 1.00 83.88 80 GLN A C 1
ATOM 622 O O . GLN A 1 80 ? 38.556 0.650 -51.010 1.00 83.88 80 GLN A O 1
ATOM 627 N N . GLU A 1 81 ? 40.764 0.778 -50.650 1.00 86.25 81 GLU A N 1
ATOM 628 C CA . GLU A 1 81 ? 41.063 1.357 -51.966 1.00 86.25 81 GLU A CA 1
ATOM 629 C C . GLU A 1 81 ? 40.693 0.403 -53.108 1.00 86.25 81 GLU A C 1
ATOM 631 O O . GLU A 1 81 ? 40.206 0.841 -54.155 1.00 86.25 81 GLU A O 1
ATOM 636 N N . GLU A 1 82 ? 40.899 -0.898 -52.899 1.00 89.00 82 GLU A N 1
ATOM 637 C CA . GLU A 1 82 ? 40.520 -1.951 -53.836 1.00 89.00 82 GLU A CA 1
ATOM 638 C C . GLU A 1 82 ? 39.003 -1.983 -54.041 1.00 89.00 82 GLU A C 1
ATOM 640 O O . GLU A 1 82 ? 38.554 -1.949 -55.184 1.00 89.00 82 GLU A O 1
ATOM 645 N N . LEU A 1 83 ? 38.208 -1.940 -52.965 1.00 87.44 83 LEU A N 1
ATOM 646 C CA . LEU A 1 83 ? 36.743 -1.873 -53.042 1.00 87.44 83 LEU A CA 1
ATOM 647 C C . LEU A 1 83 ? 36.274 -0.656 -53.858 1.00 87.44 83 LEU A C 1
ATOM 649 O O . LEU A 1 83 ? 35.350 -0.760 -54.669 1.00 87.44 83 LEU A O 1
ATOM 653 N N . GLY A 1 84 ? 36.936 0.493 -53.696 1.00 82.50 84 GLY A N 1
ATOM 654 C CA . GLY A 1 84 ? 36.637 1.703 -54.463 1.00 82.50 84 GLY A CA 1
ATOM 655 C C . GLY A 1 84 ? 36.972 1.576 -55.950 1.00 82.50 84 GLY A C 1
ATOM 656 O O . GLY A 1 84 ? 36.140 1.878 -56.807 1.00 82.50 84 GLY A O 1
ATOM 657 N N . ARG A 1 85 ? 38.175 1.089 -56.275 1.00 83.00 85 ARG A N 1
ATOM 658 C CA . ARG A 1 85 ? 38.707 1.056 -57.651 1.00 83.00 85 ARG A CA 1
ATOM 659 C C . ARG A 1 85 ? 38.331 -0.198 -58.447 1.00 83.00 85 ARG A C 1
ATOM 661 O O . ARG A 1 85 ? 38.498 -0.200 -59.668 1.00 83.00 85 ARG A O 1
ATOM 668 N N . ALA A 1 86 ? 37.844 -1.252 -57.794 1.00 76.62 86 ALA A N 1
ATOM 669 C CA . ALA A 1 86 ? 37.484 -2.504 -58.448 1.00 76.62 86 ALA A CA 1
ATOM 670 C C . ALA A 1 86 ? 36.384 -2.283 -59.496 1.00 76.62 86 ALA A C 1
ATOM 672 O O . ALA A 1 86 ? 35.320 -1.737 -59.195 1.00 76.62 86 ALA A O 1
ATOM 673 N N . LYS A 1 87 ? 36.658 -2.732 -60.729 1.00 75.69 87 LYS A N 1
ATOM 674 C CA . LYS A 1 87 ? 35.684 -2.818 -61.833 1.00 75.69 87 LYS A CA 1
ATOM 675 C C . LYS A 1 87 ? 34.957 -4.172 -61.886 1.00 75.69 87 LYS A C 1
ATOM 677 O O . LYS A 1 87 ? 34.022 -4.311 -62.664 1.00 75.69 87 LYS A O 1
ATOM 682 N N . GLY A 1 88 ? 35.416 -5.159 -61.112 1.00 83.94 88 GLY A N 1
ATOM 683 C CA . GLY A 1 88 ? 34.833 -6.502 -61.022 1.00 83.94 88 GLY A CA 1
ATOM 684 C C . GLY A 1 88 ? 33.970 -6.693 -59.775 1.00 83.94 88 GLY A C 1
ATOM 685 O O . GLY A 1 88 ? 33.828 -5.773 -58.965 1.00 83.94 88 GLY A O 1
ATOM 686 N N . LYS A 1 89 ? 33.415 -7.901 -59.618 1.00 90.50 89 LYS A N 1
ATOM 687 C CA . LYS A 1 89 ? 32.602 -8.257 -58.454 1.00 90.50 89 LYS A CA 1
ATOM 688 C C . LYS A 1 89 ? 33.477 -8.469 -57.224 1.00 90.50 89 LYS A C 1
ATOM 690 O O . LYS A 1 89 ? 34.524 -9.113 -57.306 1.00 90.50 89 LYS A O 1
ATOM 695 N N . MET A 1 90 ? 33.048 -7.947 -56.081 1.00 92.00 90 MET A N 1
ATOM 696 C CA . MET A 1 90 ? 33.773 -8.083 -54.823 1.00 92.00 90 MET A CA 1
ATOM 697 C C . MET A 1 90 ? 32.832 -8.364 -53.651 1.00 92.00 90 MET A C 1
ATOM 699 O O . MET A 1 90 ? 31.834 -7.667 -53.473 1.00 92.00 90 MET A O 1
ATOM 703 N N . LEU A 1 91 ? 33.200 -9.351 -52.830 1.00 91.75 91 LEU A N 1
ATOM 704 C CA . LEU A 1 91 ? 32.645 -9.583 -51.499 1.00 91.75 91 LEU A CA 1
ATOM 705 C C . LEU A 1 91 ? 33.659 -9.128 -50.449 1.00 91.75 91 LEU A C 1
ATOM 707 O O . LEU A 1 91 ? 34.759 -9.675 -50.362 1.00 91.75 91 LEU A O 1
ATOM 711 N N . LEU A 1 92 ? 33.273 -8.168 -49.618 1.00 91.62 92 LEU A N 1
ATOM 712 C CA . LEU A 1 92 ? 34.051 -7.752 -48.460 1.00 91.62 92 LEU A CA 1
ATOM 713 C C . LEU A 1 92 ? 33.391 -8.257 -47.175 1.00 91.62 92 LEU A C 1
ATOM 715 O O . LEU A 1 92 ? 32.292 -7.832 -46.834 1.00 91.62 92 LEU A O 1
ATOM 719 N N . VAL A 1 93 ? 34.069 -9.135 -46.440 1.00 90.25 93 VAL A N 1
ATOM 720 C CA . VAL A 1 93 ? 33.587 -9.672 -45.162 1.00 90.25 93 VAL A CA 1
ATOM 721 C C . VAL A 1 93 ? 34.250 -8.935 -44.006 1.00 90.25 93 VAL A C 1
ATOM 723 O O . VAL A 1 93 ? 35.474 -8.879 -43.922 1.00 90.25 93 VAL A O 1
ATOM 726 N N . VAL A 1 94 ? 33.454 -8.368 -43.104 1.00 89.31 94 VAL A N 1
ATOM 727 C CA . VAL A 1 94 ? 33.933 -7.514 -42.013 1.00 89.31 94 VAL A CA 1
ATOM 728 C C . VAL A 1 94 ? 33.465 -8.066 -40.672 1.00 89.31 94 VAL A C 1
ATOM 730 O O . VAL A 1 94 ? 32.273 -8.283 -40.452 1.00 89.31 94 VAL A O 1
ATOM 733 N N . SER A 1 95 ? 34.395 -8.249 -39.736 1.00 87.88 95 SER A N 1
ATOM 734 C CA . SER A 1 95 ? 34.035 -8.536 -38.347 1.00 87.88 95 SER A CA 1
ATOM 735 C C . SER A 1 95 ? 33.486 -7.280 -37.668 1.00 87.88 95 SER A C 1
ATOM 737 O O . SER A 1 95 ? 34.153 -6.242 -37.608 1.00 87.88 95 SER A O 1
ATOM 739 N N . GLY A 1 96 ? 32.284 -7.377 -37.102 1.00 78.25 96 GLY A N 1
ATOM 740 C CA . GLY A 1 96 ? 31.586 -6.258 -36.473 1.00 78.25 96 GLY A CA 1
ATOM 741 C C . GLY A 1 96 ? 32.325 -5.638 -35.285 1.00 78.25 96 GLY A C 1
ATOM 742 O O . GLY A 1 96 ? 32.228 -4.432 -35.079 1.00 78.25 96 GLY A O 1
ATOM 743 N N . GLN A 1 97 ? 33.141 -6.418 -34.563 1.00 70.06 97 GLN A N 1
ATOM 744 C CA . GLN A 1 97 ? 34.002 -5.915 -33.477 1.00 70.06 97 GLN A CA 1
ATOM 745 C C . GLN A 1 97 ? 35.156 -5.039 -33.988 1.00 70.06 97 GLN A C 1
ATOM 747 O O . GLN A 1 97 ? 35.733 -4.259 -33.240 1.00 70.06 97 GLN A O 1
ATOM 752 N N . THR A 1 98 ? 35.504 -5.168 -35.269 1.00 64.56 98 THR A N 1
ATOM 753 C CA . THR A 1 98 ? 36.576 -4.396 -35.919 1.00 64.56 98 THR A CA 1
ATOM 754 C C . THR A 1 98 ? 36.052 -3.246 -36.772 1.00 64.56 98 THR A C 1
ATOM 756 O O . THR A 1 98 ? 36.838 -2.498 -37.350 1.00 64.56 98 THR A O 1
ATOM 759 N N . ALA A 1 99 ? 34.730 -3.070 -36.817 1.00 57.00 99 ALA A N 1
ATOM 760 C CA . ALA A 1 99 ? 34.067 -1.990 -37.541 1.00 57.00 99 ALA A CA 1
ATOM 761 C C . ALA A 1 99 ? 34.121 -0.631 -36.805 1.00 57.00 99 ALA A C 1
ATOM 763 O O . ALA A 1 99 ? 33.826 0.405 -37.406 1.00 57.00 99 ALA A O 1
ATOM 764 N N . ASP A 1 100 ? 34.557 -0.603 -35.538 1.00 51.47 100 ASP A N 1
ATOM 765 C CA . ASP A 1 100 ? 34.757 0.638 -34.768 1.00 51.47 100 ASP A CA 1
ATOM 766 C C . ASP A 1 100 ? 35.953 1.479 -35.258 1.00 51.47 100 ASP A C 1
ATOM 768 O O . ASP A 1 100 ? 36.106 2.643 -34.891 1.00 51.47 100 ASP A O 1
ATOM 772 N N . VAL A 1 101 ? 36.773 0.940 -36.165 1.00 56.12 101 VAL A N 1
ATOM 773 C CA . VAL A 1 101 ? 38.025 1.556 -36.626 1.00 56.12 101 VAL A CA 1
ATOM 774 C C . VAL A 1 101 ? 37.829 2.378 -37.910 1.00 56.12 101 VAL A C 1
ATOM 776 O O . VAL A 1 101 ? 38.530 2.172 -38.885 1.00 56.12 101 VAL A O 1
ATOM 779 N N . GLY A 1 102 ? 36.852 3.289 -37.955 1.00 60.25 102 GLY A N 1
ATOM 780 C CA . GLY A 1 102 ? 36.798 4.397 -38.935 1.00 60.25 102 GLY A CA 1
ATOM 781 C C . GLY A 1 102 ? 36.831 4.089 -40.451 1.00 60.25 102 GLY A C 1
ATOM 782 O O . GLY A 1 102 ? 36.987 5.030 -41.225 1.00 60.25 102 GLY A O 1
ATOM 783 N N . VAL A 1 103 ? 36.699 2.833 -40.893 1.00 72.12 103 VAL A N 1
ATOM 784 C CA . VAL A 1 103 ? 36.836 2.438 -42.312 1.00 72.12 103 VAL A CA 1
ATOM 785 C C . VAL A 1 103 ? 35.581 2.805 -43.114 1.00 72.12 103 VAL A C 1
ATOM 787 O O . VAL A 1 103 ? 34.467 2.726 -42.599 1.00 72.12 103 VAL A O 1
ATOM 790 N N . ASP A 1 104 ? 35.756 3.221 -44.370 1.00 81.12 104 ASP A N 1
ATOM 791 C CA . ASP A 1 104 ? 34.682 3.658 -45.269 1.00 81.12 104 ASP A CA 1
ATOM 792 C C . ASP A 1 104 ? 34.467 2.671 -46.418 1.00 81.12 104 ASP A C 1
ATOM 794 O O . ASP A 1 104 ? 35.378 2.400 -47.195 1.00 81.12 104 ASP A O 1
ATOM 798 N N . PHE A 1 105 ? 33.244 2.160 -46.524 1.00 85.25 105 PHE A N 1
ATOM 799 C CA . PHE A 1 105 ? 32.818 1.139 -47.477 1.00 85.25 105 PHE A CA 1
ATOM 800 C C . PHE A 1 105 ? 31.750 1.658 -48.447 1.00 85.25 105 PHE A C 1
ATOM 802 O O . PHE A 1 105 ? 31.022 0.871 -49.045 1.00 85.25 105 PHE A O 1
ATOM 809 N N . SER A 1 106 ? 31.651 2.977 -48.627 1.00 82.75 106 SER A N 1
ATOM 810 C CA . SER A 1 106 ? 30.598 3.627 -49.421 1.00 82.75 106 SER A CA 1
ATOM 811 C C . SER A 1 106 ? 30.549 3.279 -50.909 1.00 82.75 106 SER A C 1
ATOM 813 O O . SER A 1 106 ? 29.609 3.654 -51.595 1.00 82.75 106 SER A O 1
ATOM 815 N N . SER A 1 107 ? 31.535 2.541 -51.423 1.00 84.44 107 SER A N 1
ATOM 816 C CA . SER A 1 107 ? 31.512 2.014 -52.792 1.00 84.44 107 SER A CA 1
ATOM 817 C C . SER A 1 107 ? 30.662 0.749 -52.959 1.00 84.44 107 SER A C 1
ATOM 819 O O . SER A 1 107 ? 30.545 0.272 -54.084 1.00 84.44 107 SER A O 1
ATOM 821 N N . ALA A 1 108 ? 30.133 0.178 -51.874 1.00 86.88 108 ALA A N 1
ATOM 822 C CA . ALA A 1 108 ? 29.254 -0.984 -51.916 1.00 86.88 108 ALA A CA 1
ATOM 823 C C . ALA A 1 108 ? 27.775 -0.588 -52.028 1.00 86.88 108 ALA A C 1
ATOM 825 O O . ALA A 1 108 ? 27.337 0.410 -51.457 1.00 86.88 108 ALA A O 1
ATOM 826 N N . ASP A 1 109 ? 27.011 -1.405 -52.746 1.00 84.19 109 ASP A N 1
ATOM 827 C CA . ASP A 1 109 ? 25.595 -1.197 -53.055 1.00 84.19 109 ASP A CA 1
ATOM 828 C C . ASP A 1 109 ? 24.664 -2.217 -52.372 1.00 84.19 109 ASP A C 1
ATOM 830 O O . ASP A 1 109 ? 23.441 -2.064 -52.396 1.00 84.19 109 ASP A O 1
ATOM 834 N N . TYR A 1 110 ? 25.236 -3.204 -51.674 1.00 91.25 110 TYR A N 1
ATOM 835 C CA . TYR A 1 110 ? 24.503 -4.209 -50.903 1.00 91.25 110 TYR A CA 1
ATOM 836 C C . TYR A 1 110 ? 25.196 -4.526 -49.571 1.00 91.25 110 TYR A C 1
ATOM 838 O O . TYR A 1 110 ? 26.413 -4.739 -49.522 1.00 91.25 110 TYR A O 1
ATOM 846 N N . VAL A 1 111 ? 24.415 -4.618 -48.491 1.00 93.00 111 VAL A N 1
ATOM 847 C CA . VAL A 1 111 ? 24.875 -4.999 -47.148 1.00 93.00 111 VAL A CA 1
ATOM 848 C C . VAL A 1 111 ? 24.112 -6.217 -46.654 1.00 93.00 111 VAL A C 1
ATOM 850 O O . VAL A 1 111 ? 22.888 -6.194 -46.562 1.00 93.00 111 VAL A O 1
ATOM 853 N N . CYS A 1 112 ? 24.838 -7.257 -46.253 1.00 93.00 112 CYS A N 1
ATOM 854 C CA . CYS A 1 112 ? 24.270 -8.425 -45.587 1.00 93.00 112 CYS A CA 1
ATOM 855 C C . CYS A 1 112 ? 24.827 -8.569 -44.171 1.00 93.00 112 CYS A C 1
ATOM 857 O O . CYS A 1 112 ? 26.037 -8.530 -43.958 1.00 93.00 112 CYS A O 1
ATOM 859 N N . PHE A 1 113 ? 23.959 -8.782 -43.190 1.00 92.75 113 PHE A N 1
ATOM 860 C CA . PHE A 1 113 ? 24.361 -9.225 -41.860 1.00 92.75 113 PHE A CA 1
ATOM 861 C C . PHE A 1 113 ? 24.210 -10.741 -41.779 1.00 92.75 113 PHE A C 1
ATOM 863 O O . PHE A 1 113 ? 23.089 -11.250 -41.854 1.00 92.75 113 PHE A O 1
ATOM 870 N N . TYR A 1 114 ? 25.325 -11.454 -41.589 1.00 90.19 114 TYR A N 1
ATOM 871 C CA . TYR A 1 114 ? 25.284 -12.888 -41.294 1.00 90.19 114 TYR A CA 1
ATOM 872 C C . TYR A 1 114 ? 24.555 -13.131 -39.971 1.00 90.19 114 TYR A C 1
ATOM 874 O O . TYR A 1 114 ? 23.743 -14.039 -39.863 1.00 90.19 114 TYR A O 1
ATOM 882 N N . ASN A 1 115 ? 24.807 -12.289 -38.974 1.00 88.12 115 ASN A N 1
ATOM 883 C CA . ASN A 1 115 ? 24.089 -12.256 -37.709 1.00 88.12 115 ASN A CA 1
ATOM 884 C C . ASN A 1 115 ? 24.099 -10.837 -37.123 1.00 88.12 115 ASN A C 1
ATOM 886 O O . ASN A 1 115 ? 24.946 -10.001 -37.466 1.00 88.12 115 ASN A O 1
ATOM 890 N N . GLU A 1 116 ? 23.126 -10.546 -36.263 1.00 88.31 116 GLU A N 1
ATOM 891 C CA . GLU A 1 116 ? 22.917 -9.193 -35.752 1.00 88.31 116 GLU A CA 1
ATOM 892 C C . GLU A 1 116 ? 23.935 -8.792 -34.677 1.00 88.31 116 GLU A C 1
ATOM 894 O O . GLU A 1 116 ? 24.346 -9.617 -33.858 1.00 88.31 116 GLU A O 1
ATOM 899 N N . PRO A 1 117 ? 24.336 -7.510 -34.632 1.00 88.62 117 PRO A N 1
ATOM 900 C CA . PRO A 1 117 ? 24.981 -6.967 -33.448 1.00 88.62 117 PRO A CA 1
ATOM 901 C C . PRO A 1 117 ? 23.959 -6.829 -32.309 1.00 88.62 117 PRO A C 1
ATOM 903 O O . PRO A 1 117 ? 22.764 -6.692 -32.540 1.00 88.62 117 PRO A O 1
ATOM 906 N N . TRP A 1 118 ? 24.431 -6.761 -31.064 1.00 85.38 118 TRP A N 1
ATOM 907 C CA . TRP A 1 118 ? 23.573 -6.718 -29.867 1.00 85.38 118 TRP A CA 1
ATOM 908 C C . TRP A 1 118 ? 22.641 -5.496 -29.741 1.00 85.38 118 TRP A C 1
ATOM 910 O O . TRP A 1 118 ? 21.820 -5.453 -28.821 1.00 85.38 118 TRP A O 1
ATOM 920 N N . THR A 1 119 ? 22.778 -4.485 -30.605 1.00 83.88 119 THR A N 1
ATOM 921 C CA . THR A 1 119 ? 21.917 -3.295 -30.623 1.00 83.88 119 THR A CA 1
ATOM 922 C C . THR A 1 119 ? 21.676 -2.796 -32.050 1.00 83.88 119 THR A C 1
ATOM 924 O O . THR A 1 119 ? 22.566 -2.825 -32.902 1.00 83.88 119 THR A O 1
ATOM 927 N N . GLU A 1 120 ? 20.490 -2.232 -32.288 1.00 85.62 120 GLU A N 1
ATOM 928 C CA . GLU A 1 120 ? 20.142 -1.564 -33.552 1.00 85.62 120 GLU A CA 1
ATOM 929 C C . GLU A 1 120 ? 21.044 -0.345 -33.838 1.00 85.62 120 GLU A C 1
ATOM 931 O O . GLU A 1 120 ? 21.311 -0.012 -34.989 1.00 85.62 120 GLU A O 1
ATOM 936 N N . TYR A 1 121 ? 21.585 0.306 -32.804 1.00 84.06 121 TYR A N 1
ATOM 937 C CA . TYR A 1 121 ? 22.544 1.404 -32.971 1.00 84.06 121 TYR A CA 1
ATOM 938 C C . TYR A 1 121 ? 23.878 0.929 -33.539 1.00 84.06 121 TYR A C 1
ATOM 940 O O . TYR A 1 121 ? 24.390 1.554 -34.466 1.00 84.06 121 TYR A O 1
ATOM 948 N N . ASN A 1 122 ? 24.401 -0.198 -33.052 1.00 86.69 122 ASN A N 1
ATOM 949 C CA . ASN A 1 122 ? 25.613 -0.799 -33.605 1.00 86.69 122 ASN A CA 1
ATOM 950 C C . ASN A 1 122 ? 25.379 -1.231 -35.059 1.00 86.69 122 ASN A C 1
ATOM 952 O O . ASN A 1 122 ? 26.230 -0.999 -35.914 1.00 86.69 122 ASN A O 1
ATOM 956 N N . LYS A 1 123 ? 24.193 -1.775 -35.370 1.00 89.38 123 LYS A N 1
ATOM 957 C CA . LYS A 1 123 ? 23.796 -2.112 -36.746 1.00 89.38 123 LYS A CA 1
ATOM 958 C C . LYS A 1 123 ? 23.792 -0.878 -37.645 1.00 89.38 123 LYS A C 1
ATOM 960 O O . LYS A 1 123 ? 24.398 -0.889 -38.709 1.00 89.38 123 LYS A O 1
ATOM 965 N N . ARG A 1 124 ? 23.193 0.226 -37.191 1.00 86.81 124 ARG A N 1
ATOM 966 C CA . ARG A 1 124 ? 23.183 1.508 -37.917 1.00 86.81 124 ARG A CA 1
ATOM 967 C C . ARG A 1 124 ? 24.568 2.111 -38.088 1.00 86.81 124 ARG A C 1
ATOM 969 O O . ARG A 1 124 ? 24.834 2.693 -39.133 1.00 86.81 124 ARG A O 1
ATOM 976 N N . GLN A 1 125 ? 25.439 1.973 -37.094 1.00 85.00 125 GLN A N 1
ATOM 977 C CA . GLN A 1 125 ? 26.831 2.411 -37.171 1.00 85.00 125 GLN A CA 1
ATOM 978 C C . GLN A 1 125 ? 27.623 1.587 -38.197 1.00 85.00 125 GLN A C 1
ATOM 980 O O . GLN A 1 125 ? 28.453 2.138 -38.914 1.00 85.00 125 GLN A O 1
ATOM 985 N N . GLN A 1 126 ? 27.354 0.282 -38.300 1.00 88.75 126 GLN A N 1
ATOM 986 C CA . GLN A 1 126 ? 27.930 -0.586 -39.330 1.00 88.75 126 GLN A CA 1
ATOM 987 C C . GLN A 1 126 ? 27.381 -0.219 -40.719 1.00 88.75 126 GLN A C 1
ATOM 989 O O . GLN A 1 126 ? 28.159 0.025 -41.641 1.00 88.75 126 GLN A O 1
ATOM 994 N N . THR A 1 127 ? 26.060 -0.062 -40.857 1.00 88.19 127 THR A N 1
ATOM 995 C CA . THR A 1 127 ? 25.413 0.363 -42.109 1.00 88.19 127 THR A CA 1
ATOM 996 C C . THR A 1 127 ? 25.873 1.750 -42.561 1.00 88.19 127 THR A C 1
ATOM 998 O O . THR A 1 127 ? 26.079 1.951 -43.752 1.00 88.19 127 THR A O 1
ATOM 1001 N N . SER A 1 128 ? 26.111 2.703 -41.653 1.00 84.69 128 SER A N 1
ATOM 1002 C CA . SER A 1 128 ? 26.592 4.053 -41.998 1.00 84.69 128 SER A CA 1
ATOM 1003 C C . SER A 1 128 ? 28.041 4.095 -42.494 1.00 84.69 128 SER A C 1
ATOM 1005 O O . SER A 1 128 ? 28.488 5.122 -43.004 1.00 84.69 128 SER A O 1
ATOM 1007 N N . ARG A 1 129 ? 28.793 2.988 -42.396 1.00 84.62 129 ARG A N 1
ATOM 1008 C CA . ARG A 1 129 ? 30.081 2.852 -43.098 1.00 84.62 129 ARG A CA 1
ATOM 1009 C C . ARG A 1 129 ? 29.900 2.634 -44.595 1.00 84.62 129 ARG A C 1
ATOM 1011 O O . ARG A 1 129 ? 30.809 2.953 -45.352 1.00 84.62 129 ARG A O 1
ATOM 1018 N N . VAL A 1 130 ? 28.751 2.104 -45.002 1.00 85.44 130 VAL A N 1
ATOM 1019 C CA . VAL A 1 130 ? 28.386 1.867 -46.402 1.00 85.44 130 VAL A CA 1
ATOM 1020 C C . VAL A 1 130 ? 27.482 2.996 -46.906 1.00 85.44 130 VAL A C 1
ATOM 1022 O O . VAL A 1 130 ? 27.689 3.542 -47.980 1.00 85.44 130 VAL A O 1
ATOM 1025 N N . TYR A 1 131 ? 26.520 3.434 -46.098 1.00 79.06 131 TYR A N 1
ATOM 1026 C CA . TYR A 1 131 ? 25.641 4.545 -46.439 1.00 79.06 131 TYR A CA 1
ATOM 1027 C C . TYR A 1 131 ? 26.267 5.905 -46.096 1.00 79.06 131 TYR A C 1
ATOM 1029 O O . TYR A 1 131 ? 26.456 6.224 -44.920 1.00 79.06 131 TYR A O 1
ATOM 1037 N N . ARG A 1 132 ? 26.501 6.750 -47.109 1.00 69.12 132 ARG A N 1
ATOM 1038 C CA . ARG A 1 132 ? 26.859 8.169 -46.941 1.00 69.12 132 ARG A CA 1
ATOM 1039 C C . ARG A 1 132 ? 25.873 9.094 -47.668 1.00 69.12 132 ARG A C 1
ATOM 1041 O O . ARG A 1 132 ? 25.417 8.744 -48.756 1.00 69.12 132 ARG A O 1
ATOM 1048 N N . PRO A 1 133 ? 25.565 10.286 -47.120 1.00 57.53 133 PRO A N 1
ATOM 1049 C CA . PRO A 1 133 ? 24.745 11.277 -47.818 1.00 57.53 133 PRO A CA 1
ATOM 1050 C C . PRO A 1 133 ? 25.354 11.638 -49.184 1.00 57.53 133 PRO A C 1
ATOM 1052 O O . PRO A 1 133 ? 26.518 12.030 -49.242 1.00 57.53 133 PRO A O 1
ATOM 1055 N N . GLY A 1 134 ? 24.575 11.511 -50.266 1.00 59.19 134 GLY A N 1
ATOM 1056 C CA . GLY A 1 134 ? 25.019 11.800 -51.640 1.00 59.19 134 GLY A CA 1
ATOM 1057 C C . GLY A 1 134 ? 25.296 10.578 -52.529 1.00 59.19 134 GLY A C 1
ATOM 1058 O O . GLY A 1 134 ? 25.800 10.753 -53.636 1.00 59.19 134 GLY A O 1
ATOM 1059 N N . LEU A 1 135 ? 24.972 9.362 -52.075 1.00 64.38 135 LEU A N 1
ATOM 1060 C CA . LEU A 1 135 ? 24.953 8.166 -52.927 1.00 64.38 135 LEU A CA 1
ATOM 1061 C C . LEU A 1 135 ? 23.977 8.336 -54.104 1.00 64.38 135 LEU A C 1
ATOM 1063 O O . LEU A 1 135 ? 22.878 8.862 -53.939 1.00 64.38 135 LEU A O 1
ATOM 1067 N N . SER A 1 136 ? 24.379 7.877 -55.290 1.00 66.25 136 SER A N 1
ATOM 1068 C CA . SER A 1 136 ? 23.576 7.944 -56.521 1.00 66.25 136 SER A CA 1
ATOM 1069 C C . SER A 1 136 ? 22.644 6.743 -56.723 1.00 66.25 136 SER A C 1
ATOM 1071 O O . SER A 1 136 ? 21.928 6.699 -57.721 1.00 66.25 136 SER A O 1
ATOM 1073 N N . HIS A 1 137 ? 22.671 5.767 -55.812 1.00 69.19 137 HIS A N 1
ATOM 1074 C CA . HIS A 1 137 ? 21.889 4.533 -55.864 1.00 69.19 137 HIS A CA 1
ATOM 1075 C C . HIS A 1 137 ? 21.369 4.152 -54.471 1.00 69.19 137 HIS A C 1
ATOM 1077 O O . HIS A 1 137 ? 21.957 4.532 -53.454 1.00 69.19 137 HIS A O 1
ATOM 1083 N N . ASP A 1 138 ? 20.282 3.379 -54.433 1.00 78.81 138 ASP A N 1
ATOM 1084 C CA . ASP A 1 138 ? 19.742 2.826 -53.191 1.00 78.81 138 ASP A CA 1
ATOM 1085 C C . ASP A 1 138 ? 20.712 1.802 -52.581 1.00 78.81 138 ASP A C 1
ATOM 1087 O O . ASP A 1 138 ? 21.471 1.135 -53.290 1.00 78.81 138 ASP A O 1
ATOM 1091 N N . LEU A 1 139 ? 20.695 1.690 -51.250 1.00 84.44 139 LEU A N 1
ATOM 1092 C CA . LEU A 1 139 ? 21.458 0.690 -50.506 1.00 84.44 139 LEU A CA 1
ATOM 1093 C C . LEU A 1 139 ? 20.510 -0.390 -49.987 1.00 84.44 139 LEU A C 1
ATOM 1095 O O . LEU A 1 139 ? 19.657 -0.108 -49.144 1.00 84.44 139 LEU A O 1
ATOM 1099 N N . MET A 1 140 ? 20.690 -1.632 -50.437 1.00 88.62 140 MET A N 1
ATOM 1100 C CA . MET A 1 140 ? 19.920 -2.762 -49.918 1.00 88.62 140 MET A CA 1
ATOM 1101 C C . MET A 1 140 ? 20.597 -3.340 -48.673 1.00 88.62 140 MET A C 1
ATOM 1103 O O . MET A 1 140 ? 21.784 -3.659 -48.696 1.00 88.62 140 MET A O 1
ATOM 1107 N N . VAL A 1 141 ? 19.844 -3.467 -47.575 1.00 91.50 141 VAL A N 1
ATOM 1108 C CA . VAL A 1 141 ? 20.339 -4.001 -46.299 1.00 91.50 141 VAL A CA 1
ATOM 1109 C C . VAL A 1 141 ? 19.501 -5.205 -45.892 1.00 91.50 141 VAL A C 1
ATOM 1111 O O . VAL A 1 141 ? 18.308 -5.068 -45.630 1.00 91.50 141 VAL A O 1
ATOM 1114 N N . VAL A 1 142 ? 20.132 -6.374 -45.796 1.00 92.88 142 VAL A N 1
ATOM 1115 C CA . VAL A 1 142 ? 19.483 -7.629 -45.391 1.00 92.88 142 VAL A CA 1
ATOM 1116 C C . VAL A 1 142 ? 20.128 -8.211 -44.140 1.00 92.88 142 VAL A C 1
ATOM 1118 O O . VAL A 1 142 ? 21.288 -7.950 -43.825 1.00 92.88 142 VAL A O 1
ATOM 1121 N N . THR A 1 143 ? 19.369 -8.988 -43.376 1.00 92.38 143 THR A N 1
ATOM 1122 C CA . THR A 1 143 ? 19.841 -9.638 -42.148 1.00 92.38 143 THR A CA 1
ATOM 1123 C C . THR A 1 143 ? 19.358 -11.072 -42.122 1.00 92.38 143 THR A C 1
ATOM 1125 O O . THR A 1 143 ? 18.164 -11.315 -42.257 1.00 92.38 143 THR A O 1
ATOM 1128 N N . SER A 1 144 ? 20.286 -12.006 -41.939 1.00 90.44 144 SER A N 1
ATOM 1129 C CA . SER A 1 144 ? 19.983 -13.434 -41.883 1.00 90.44 144 SER A CA 1
ATOM 1130 C C . SER A 1 144 ? 19.679 -13.851 -40.446 1.00 90.44 144 SER A C 1
ATOM 1132 O O . SER A 1 144 ? 20.530 -13.704 -39.567 1.00 90.44 144 SER A O 1
ATOM 1134 N N . ILE A 1 145 ? 18.477 -14.381 -40.214 1.00 89.19 145 ILE A N 1
ATOM 1135 C CA . ILE A 1 145 ? 17.990 -14.824 -38.900 1.00 89.19 145 ILE A CA 1
ATOM 1136 C C . ILE A 1 145 ? 17.490 -16.260 -39.046 1.00 89.19 145 ILE A C 1
ATOM 1138 O O . ILE A 1 145 ? 16.668 -16.541 -39.916 1.00 89.19 145 ILE A O 1
ATOM 1142 N N . ALA A 1 146 ? 17.995 -17.177 -38.221 1.00 84.81 146 ALA A N 1
ATOM 1143 C CA . ALA A 1 146 ? 17.534 -18.562 -38.224 1.00 84.81 146 ALA A CA 1
ATOM 1144 C C . ALA A 1 146 ? 16.243 -18.730 -37.397 1.00 84.81 146 ALA A C 1
ATOM 1146 O O . ALA A 1 146 ? 16.265 -18.621 -36.169 1.00 84.81 146 ALA A O 1
ATOM 1147 N N . ASN A 1 147 ? 15.131 -19.042 -38.068 1.00 83.00 147 ASN A N 1
ATOM 1148 C CA . ASN A 1 147 ? 13.820 -19.261 -37.438 1.00 83.00 147 ASN A CA 1
ATOM 1149 C C . ASN A 1 147 ? 13.811 -20.489 -36.512 1.00 83.00 147 ASN A C 1
ATOM 1151 O O . ASN A 1 147 ? 14.435 -21.508 -36.814 1.00 83.00 147 ASN A O 1
ATOM 1155 N N . GLY A 1 148 ? 13.064 -20.414 -35.410 1.00 77.88 148 GLY A N 1
ATOM 1156 C CA . GLY A 1 148 ? 12.954 -21.478 -34.409 1.00 77.88 148 GLY A CA 1
ATOM 1157 C C . GLY A 1 148 ? 14.230 -21.689 -33.590 1.00 77.88 148 GLY A C 1
ATOM 1158 O O . GLY A 1 148 ? 14.388 -22.731 -32.954 1.00 77.88 148 GLY A O 1
ATOM 1159 N N . THR A 1 149 ? 15.157 -20.728 -33.620 1.00 79.81 149 THR A N 1
ATOM 1160 C CA . THR A 1 149 ? 16.438 -20.793 -32.905 1.00 79.81 149 THR A CA 1
ATOM 1161 C C . THR A 1 149 ? 16.607 -19.623 -31.937 1.00 79.81 149 THR A C 1
ATOM 1163 O O . THR A 1 149 ? 15.804 -18.694 -31.893 1.00 79.81 149 THR A O 1
ATOM 1166 N N . ILE A 1 150 ? 17.703 -19.636 -31.175 1.00 77.56 150 ILE A N 1
ATOM 1167 C CA . ILE A 1 150 ? 18.072 -18.538 -30.270 1.00 77.56 150 ILE A CA 1
ATOM 1168 C C . ILE A 1 150 ? 18.241 -17.207 -31.032 1.00 77.56 150 ILE A C 1
ATOM 1170 O O . ILE A 1 150 ? 18.011 -16.150 -30.451 1.00 77.56 150 ILE A O 1
ATOM 1174 N N . GLU A 1 151 ? 18.595 -17.227 -32.323 1.00 81.00 151 GLU A N 1
ATOM 1175 C CA . GLU A 1 151 ? 18.732 -15.996 -33.113 1.00 81.00 151 GLU A CA 1
ATOM 1176 C C . GLU A 1 151 ? 17.411 -15.240 -33.299 1.00 81.00 151 GLU A C 1
ATOM 1178 O O . GLU A 1 151 ? 17.428 -14.011 -33.308 1.00 81.00 151 GLU A O 1
ATOM 1183 N N . GLU A 1 152 ? 16.277 -15.941 -33.386 1.00 81.81 152 GLU A N 1
ATOM 1184 C CA . GLU A 1 152 ? 14.950 -15.316 -33.456 1.00 81.81 152 GLU A CA 1
ATOM 1185 C C . GLU A 1 152 ? 14.644 -14.553 -32.158 1.00 81.81 152 GLU A C 1
ATOM 1187 O O . GLU A 1 152 ? 14.307 -13.371 -32.189 1.00 81.81 152 GLU A O 1
ATOM 1192 N N . GLY A 1 153 ? 14.902 -15.175 -31.001 1.00 72.88 153 GLY A N 1
ATOM 1193 C CA . GLY A 1 153 ? 14.760 -14.511 -29.701 1.00 72.88 153 GLY A CA 1
ATOM 1194 C C . GLY A 1 153 ? 15.726 -13.333 -29.511 1.00 72.88 153 GLY A C 1
ATOM 1195 O O . GLY A 1 153 ? 15.364 -12.318 -28.913 1.00 72.88 153 GLY A O 1
ATOM 1196 N N . ILE A 1 154 ? 16.952 -13.424 -30.045 1.00 80.25 154 ILE A N 1
ATOM 1197 C CA . ILE A 1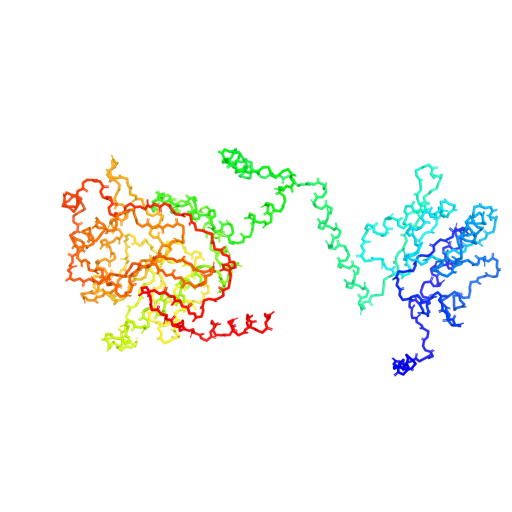 154 ? 17.908 -12.305 -30.050 1.00 80.25 154 ILE A CA 1
ATOM 1198 C C . ILE A 1 154 ? 17.375 -11.149 -30.905 1.00 80.25 154 ILE A C 1
ATOM 1200 O O . ILE A 1 154 ? 17.420 -10.003 -30.450 1.00 80.25 154 ILE A O 1
ATOM 1204 N N . HIS A 1 155 ? 16.843 -11.435 -32.097 1.00 85.12 155 HIS A N 1
ATOM 1205 C CA . HIS A 1 155 ? 16.263 -10.427 -32.981 1.00 85.12 155 HIS A CA 1
ATOM 1206 C C . HIS A 1 155 ? 15.113 -9.677 -32.302 1.00 85.12 155 HIS A C 1
ATOM 1208 O O . HIS A 1 155 ? 15.142 -8.446 -32.200 1.00 85.12 155 HIS A O 1
ATOM 1214 N N . GLU A 1 156 ? 14.137 -10.409 -31.760 1.00 77.38 156 GLU A N 1
ATOM 1215 C CA . GLU A 1 156 ? 13.003 -9.828 -31.034 1.00 77.38 156 GLU A CA 1
ATOM 1216 C C . GLU A 1 156 ? 13.470 -8.948 -29.868 1.00 77.38 156 GLU A C 1
ATOM 1218 O O . GLU A 1 156 ? 13.002 -7.820 -29.687 1.00 77.38 156 GLU A O 1
ATOM 1223 N N . TYR A 1 157 ? 14.457 -9.420 -29.105 1.00 72.31 157 TYR A N 1
ATOM 1224 C CA . TYR A 1 157 ? 15.012 -8.680 -27.979 1.00 72.31 157 TYR A CA 1
ATOM 1225 C C . TYR A 1 157 ? 15.723 -7.383 -28.399 1.00 72.31 157 TYR A C 1
ATOM 1227 O O . TYR A 1 157 ? 15.573 -6.351 -27.732 1.00 72.31 157 TYR A O 1
ATOM 1235 N N . ILE A 1 158 ? 16.463 -7.392 -29.513 1.00 79.44 158 ILE A N 1
ATOM 1236 C CA . ILE A 1 158 ? 17.085 -6.189 -30.088 1.00 79.44 158 ILE A CA 1
ATOM 1237 C C . ILE A 1 158 ? 16.009 -5.184 -30.515 1.00 79.44 158 ILE A C 1
ATOM 1239 O O . ILE A 1 158 ? 16.140 -3.994 -30.208 1.00 79.44 158 ILE A O 1
ATOM 1243 N N . GLN A 1 159 ? 14.929 -5.644 -31.158 1.00 78.56 159 GLN A N 1
ATOM 1244 C CA . GLN A 1 159 ? 13.818 -4.780 -31.567 1.00 78.56 159 GLN A CA 1
ATOM 1245 C C . GLN A 1 159 ? 13.106 -4.158 -30.361 1.00 78.56 159 GLN A C 1
ATOM 1247 O O . GLN A 1 159 ? 12.874 -2.948 -30.347 1.00 78.56 159 GLN A O 1
ATOM 1252 N N . LEU A 1 160 ? 12.831 -4.937 -29.311 1.00 64.75 160 LEU A N 1
ATOM 1253 C CA . LEU A 1 160 ? 12.224 -4.435 -28.074 1.00 64.75 160 LEU A CA 1
ATOM 1254 C C . LEU A 1 160 ? 13.103 -3.375 -27.394 1.00 64.75 160 LEU A C 1
ATOM 1256 O O . LEU A 1 160 ? 12.614 -2.296 -27.047 1.00 64.75 160 LEU A O 1
ATOM 1260 N N . LYS A 1 161 ? 14.414 -3.632 -27.271 1.00 70.81 161 LYS A N 1
ATOM 1261 C CA . LYS A 1 161 ? 15.385 -2.647 -26.766 1.00 70.81 161 LYS A CA 1
ATOM 1262 C C . LYS A 1 161 ? 15.382 -1.372 -27.599 1.00 70.81 161 LYS A C 1
ATOM 1264 O O . LYS A 1 161 ? 15.366 -0.273 -27.049 1.00 70.81 161 LYS A O 1
ATOM 1269 N N . TYR A 1 162 ? 15.397 -1.503 -28.922 1.00 73.44 162 TYR A N 1
ATOM 1270 C CA . TYR A 1 162 ? 15.423 -0.353 -29.814 1.00 73.44 162 TYR A CA 1
ATOM 1271 C C . TYR A 1 162 ? 14.137 0.471 -29.734 1.00 73.44 162 TYR A C 1
ATOM 1273 O O . TYR A 1 162 ? 14.205 1.695 -29.641 1.00 73.44 162 TYR A O 1
ATOM 1281 N N . GLN A 1 163 ? 12.970 -0.175 -29.704 1.00 61.97 163 GLN A N 1
ATOM 1282 C CA . GLN A 1 163 ? 11.687 0.502 -29.529 1.00 61.97 163 GLN A CA 1
ATOM 1283 C C . GLN A 1 163 ? 11.624 1.257 -28.201 1.00 61.97 163 GLN A C 1
ATOM 1285 O O . GLN A 1 163 ? 11.148 2.392 -28.181 1.00 61.97 163 GLN A O 1
ATOM 1290 N N . ALA A 1 164 ? 12.136 0.673 -27.114 1.00 54.53 164 ALA A N 1
ATOM 1291 C CA . ALA A 1 164 ? 12.252 1.363 -25.833 1.00 54.53 164 ALA A CA 1
ATOM 1292 C C . ALA A 1 164 ? 13.107 2.637 -25.963 1.00 54.53 164 ALA A C 1
ATOM 1294 O O . ALA A 1 164 ? 12.658 3.718 -25.590 1.00 54.53 164 ALA A O 1
ATOM 1295 N N . ILE A 1 165 ? 14.283 2.554 -26.598 1.00 59.28 165 ILE A N 1
ATOM 1296 C CA . ILE A 1 165 ? 15.159 3.721 -26.799 1.00 59.28 165 ILE A CA 1
ATOM 1297 C C . ILE A 1 165 ? 14.521 4.761 -27.744 1.00 59.28 165 ILE A C 1
ATOM 1299 O O . ILE A 1 165 ? 14.603 5.960 -27.497 1.00 59.28 165 ILE A O 1
ATOM 1303 N N . GLN A 1 166 ? 13.844 4.353 -28.821 1.00 58.66 166 GLN A N 1
ATOM 1304 C CA . GLN A 1 166 ? 13.174 5.291 -29.735 1.00 58.66 166 GLN A CA 1
ATOM 1305 C C . GLN A 1 166 ? 12.005 6.024 -29.081 1.00 58.66 166 GLN A C 1
ATOM 1307 O O . GLN A 1 166 ? 11.789 7.201 -29.370 1.00 58.66 166 GLN A O 1
ATOM 1312 N N . LYS A 1 167 ? 11.276 5.350 -28.187 1.00 48.62 167 LYS A N 1
ATOM 1313 C CA . LYS A 1 167 ? 10.229 5.975 -27.372 1.00 48.62 167 LYS A CA 1
ATOM 1314 C C . LYS A 1 167 ? 10.810 7.019 -26.417 1.00 48.62 167 LYS A C 1
ATOM 1316 O O . LYS A 1 167 ? 10.176 8.050 -26.218 1.00 48.62 167 LYS A O 1
ATOM 1321 N N . VAL A 1 168 ? 12.027 6.799 -25.910 1.00 48.91 168 VAL A N 1
ATOM 1322 C CA . VAL A 1 168 ? 12.780 7.808 -25.144 1.00 48.91 168 VAL A CA 1
ATOM 1323 C C . VAL A 1 168 ? 13.166 9.003 -26.026 1.00 48.91 168 VAL A C 1
ATOM 1325 O O . VAL A 1 168 ? 13.009 10.142 -25.606 1.00 48.91 168 VAL A O 1
ATOM 1328 N N . LEU A 1 169 ? 13.628 8.771 -27.259 1.00 47.09 169 LEU A N 1
ATOM 1329 C CA . LEU A 1 169 ? 14.174 9.835 -28.115 1.00 47.09 169 LEU A CA 1
ATOM 1330 C C . LEU A 1 169 ? 13.131 10.708 -28.839 1.00 47.09 169 LEU A C 1
ATOM 1332 O O . LEU A 1 169 ? 13.437 11.857 -29.144 1.00 47.09 169 LEU A O 1
ATOM 1336 N N . LYS A 1 170 ? 11.939 10.187 -29.173 1.00 43.75 170 LYS A N 1
ATOM 1337 C CA . LYS A 1 170 ? 10.958 10.890 -30.037 1.00 43.75 170 LYS A CA 1
ATOM 1338 C C . LYS A 1 170 ? 9.810 11.593 -29.299 1.00 43.75 170 LYS A C 1
ATOM 1340 O O . LYS A 1 170 ? 9.126 12.404 -29.916 1.00 43.75 170 LYS A O 1
ATOM 1345 N N . GLY A 1 171 ? 9.607 11.319 -28.008 1.00 39.25 171 GLY A N 1
ATOM 1346 C CA . GLY A 1 171 ? 8.495 11.871 -27.218 1.00 39.25 171 GLY A CA 1
ATOM 1347 C C . GLY A 1 171 ? 7.117 11.281 -27.572 1.00 39.25 171 GLY A C 1
ATOM 1348 O O . GLY A 1 171 ? 6.919 10.717 -28.647 1.00 39.25 171 GLY A O 1
ATOM 1349 N N . ILE A 1 172 ? 6.152 11.380 -26.647 1.00 48.41 172 ILE A N 1
ATOM 1350 C CA . ILE A 1 172 ? 4.764 10.892 -26.802 1.00 48.41 172 ILE A CA 1
ATOM 1351 C C . ILE A 1 172 ? 3.790 12.005 -26.369 1.00 48.41 172 ILE A C 1
ATOM 1353 O O . ILE A 1 172 ? 4.071 12.667 -25.366 1.00 48.41 172 ILE A O 1
ATOM 1357 N N . PRO A 1 173 ? 2.652 12.219 -27.065 1.00 43.12 173 PRO A N 1
ATOM 1358 C CA . PRO A 1 173 ? 1.618 13.158 -26.622 1.00 43.12 173 PRO A CA 1
ATOM 1359 C C . PRO A 1 173 ? 1.067 12.809 -25.227 1.00 43.12 173 PRO A C 1
ATOM 1361 O O . PRO A 1 173 ? 0.938 11.640 -24.862 1.00 43.12 173 PRO A O 1
ATOM 1364 N N . ILE A 1 174 ? 0.757 13.842 -24.440 1.00 46.25 174 ILE A N 1
ATOM 1365 C CA . ILE A 1 174 ? 0.309 13.740 -23.042 1.00 46.25 174 ILE A CA 1
ATOM 1366 C C . ILE A 1 174 ? -1.166 14.138 -22.891 1.00 46.25 174 ILE A C 1
ATOM 1368 O O . ILE A 1 174 ? -1.662 14.977 -23.641 1.00 46.25 174 ILE A O 1
ATOM 1372 N N . THR A 1 175 ? -1.856 13.527 -21.928 1.00 46.59 175 THR A N 1
ATOM 1373 C CA . THR A 1 175 ? -3.286 13.750 -21.629 1.00 46.59 175 THR A CA 1
ATOM 1374 C C . THR A 1 175 ? -3.513 14.994 -20.755 1.00 46.59 175 THR A C 1
ATOM 1376 O O . THR A 1 175 ? -2.587 15.468 -20.098 1.00 46.59 175 THR A O 1
ATOM 1379 N N . GLU A 1 176 ? -4.741 15.524 -20.702 1.00 44.41 176 GLU A N 1
ATOM 1380 C CA . GLU A 1 176 ? -5.082 16.735 -19.921 1.00 44.41 176 GLU A CA 1
ATOM 1381 C C . GLU A 1 176 ? -4.815 16.583 -18.413 1.00 44.41 176 GLU A C 1
ATOM 1383 O O . GLU A 1 176 ? -4.326 17.508 -17.768 1.00 44.41 176 GLU A O 1
ATOM 1388 N N . ILE A 1 177 ? -5.041 15.389 -17.855 1.00 39.50 177 ILE A N 1
ATOM 1389 C CA . ILE A 1 177 ? -4.749 15.088 -16.445 1.00 39.50 177 ILE A CA 1
ATOM 1390 C C . ILE A 1 177 ? -3.236 15.134 -16.185 1.00 39.50 177 ILE A C 1
ATOM 1392 O O . ILE A 1 177 ? -2.795 15.673 -15.174 1.00 39.50 177 ILE A O 1
ATOM 1396 N N . GLU A 1 178 ? -2.416 14.624 -17.109 1.00 42.03 178 GLU A N 1
ATOM 1397 C CA . GLU A 1 178 ? -0.952 14.693 -17.002 1.00 42.03 178 GLU A CA 1
ATOM 1398 C C . GLU A 1 178 ? -0.430 16.136 -17.120 1.00 42.03 178 GLU A C 1
ATOM 1400 O O . GLU A 1 178 ? 0.552 16.478 -16.464 1.00 42.03 178 GLU A O 1
ATOM 1405 N N . GLN A 1 179 ? -1.102 16.995 -17.897 1.00 48.78 179 GLN A N 1
ATOM 1406 C CA . GLN A 1 179 ? -0.775 18.423 -17.990 1.00 48.78 179 GLN A CA 1
ATOM 1407 C C . GLN A 1 179 ? -1.077 19.172 -16.687 1.00 48.78 179 GLN A C 1
ATOM 1409 O O . GLN A 1 179 ? -0.253 19.963 -16.228 1.00 48.78 179 GLN A O 1
ATOM 1414 N N . GLU A 1 180 ? -2.224 18.901 -16.064 1.00 46.31 180 GLU A N 1
ATOM 1415 C CA . GLU A 1 180 ? -2.593 19.519 -14.786 1.00 46.31 180 GLU A CA 1
ATOM 1416 C C . GLU A 1 180 ? -1.667 19.056 -13.646 1.00 46.31 180 GLU A C 1
ATOM 1418 O O . GLU A 1 180 ? -1.260 19.842 -12.788 1.00 46.31 180 GLU A O 1
ATOM 1423 N N . ILE A 1 181 ? -1.231 17.794 -13.694 1.00 43.28 181 ILE A N 1
ATOM 1424 C CA . ILE A 1 181 ? -0.261 17.225 -12.752 1.00 43.28 181 ILE A CA 1
ATOM 1425 C C . ILE A 1 181 ? 1.113 17.892 -12.888 1.00 43.28 181 ILE A C 1
ATOM 1427 O O . ILE A 1 181 ? 1.708 18.234 -11.865 1.00 43.28 181 ILE A O 1
ATOM 1431 N N . LEU A 1 182 ? 1.608 18.128 -14.107 1.00 44.06 182 LEU A N 1
ATOM 1432 C CA . LEU A 1 182 ? 2.884 18.824 -14.322 1.00 44.06 182 LEU A CA 1
ATOM 1433 C C . LEU A 1 182 ? 2.851 20.254 -13.761 1.00 44.06 182 LEU A C 1
ATOM 1435 O O . LEU A 1 182 ? 3.759 20.641 -13.029 1.00 44.06 182 LEU A O 1
ATOM 1439 N N . ARG A 1 183 ? 1.754 20.989 -13.981 1.00 48.44 183 ARG A N 1
ATOM 1440 C CA . ARG A 1 183 ? 1.545 22.328 -13.394 1.00 48.44 183 ARG A CA 1
ATOM 1441 C C . ARG A 1 183 ? 1.518 22.309 -11.867 1.00 48.44 183 ARG A C 1
ATOM 1443 O O . ARG A 1 183 ? 1.992 23.237 -11.215 1.00 48.44 183 ARG A O 1
ATOM 1450 N N . SER A 1 184 ? 0.958 21.255 -11.274 1.00 40.62 184 SER A N 1
ATOM 1451 C CA . SER A 1 184 ? 0.935 21.098 -9.816 1.00 40.62 184 SER A CA 1
ATOM 1452 C C . SER A 1 184 ? 2.315 20.745 -9.234 1.00 40.62 184 SER A C 1
ATOM 1454 O O . SER A 1 184 ? 2.643 21.196 -8.136 1.00 40.62 184 SER A O 1
ATOM 1456 N N . ALA A 1 185 ? 3.138 20.001 -9.984 1.00 41.25 185 ALA A N 1
ATOM 1457 C CA . ALA A 1 185 ? 4.492 19.603 -9.602 1.00 41.25 185 ALA A CA 1
ATOM 1458 C C . ALA A 1 185 ? 5.504 20.758 -9.718 1.00 41.25 185 ALA A C 1
ATOM 1460 O O . ALA A 1 185 ? 6.365 20.885 -8.851 1.00 41.25 185 ALA A O 1
ATOM 1461 N N . GLU A 1 186 ? 5.351 21.656 -10.699 1.00 41.47 186 GLU A N 1
ATOM 1462 C CA . GLU A 1 186 ? 6.170 22.877 -10.844 1.00 41.47 186 GLU A CA 1
ATOM 1463 C C . GLU A 1 186 ? 6.107 23.803 -9.611 1.00 41.47 186 GLU A C 1
ATOM 1465 O O . GLU A 1 186 ? 7.045 24.549 -9.331 1.00 41.47 186 GLU A O 1
ATOM 1470 N N . ASN A 1 187 ? 5.028 23.728 -8.823 1.00 44.09 187 ASN A N 1
ATOM 1471 C CA . ASN A 1 187 ? 4.850 24.535 -7.614 1.00 44.09 187 ASN A CA 1
ATOM 1472 C C . ASN A 1 187 ? 5.517 23.946 -6.355 1.00 44.09 187 ASN A C 1
ATOM 1474 O O . ASN A 1 187 ? 5.576 24.617 -5.320 1.00 44.09 187 ASN A O 1
ATOM 1478 N N . GLN A 1 188 ? 6.039 22.717 -6.410 1.00 37.31 188 GLN A N 1
ATOM 1479 C CA . GLN A 1 188 ? 6.825 22.130 -5.326 1.00 37.31 188 GLN A CA 1
ATOM 1480 C C . GLN A 1 188 ? 8.312 22.299 -5.637 1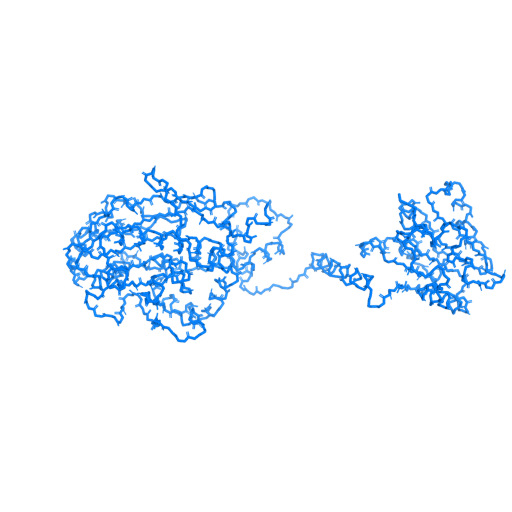.00 37.31 188 GLN A C 1
ATOM 1482 O O . GLN A 1 188 ? 8.852 21.662 -6.532 1.00 37.31 188 GLN A O 1
ATOM 1487 N N . LYS A 1 189 ? 9.005 23.162 -4.879 1.00 40.69 189 LYS A N 1
ATOM 1488 C CA . LYS A 1 189 ? 10.463 23.312 -4.989 1.00 40.69 189 LYS A CA 1
ATOM 1489 C C . LYS A 1 189 ? 11.153 21.984 -4.668 1.00 40.69 189 LYS A C 1
ATOM 1491 O O . LYS A 1 189 ? 11.341 21.643 -3.501 1.00 40.69 189 LYS A O 1
ATOM 1496 N N . THR A 1 190 ? 11.580 21.255 -5.689 1.00 33.09 190 THR A N 1
ATOM 1497 C CA . THR A 1 190 ? 12.645 20.254 -5.593 1.00 33.09 190 THR A CA 1
ATOM 1498 C C . THR A 1 190 ? 13.449 20.247 -6.895 1.00 33.09 190 THR A C 1
ATOM 1500 O O . THR A 1 190 ? 12.930 20.603 -7.944 1.00 33.09 190 THR A O 1
ATOM 1503 N N . GLN A 1 191 ? 14.742 19.959 -6.748 1.00 37.56 191 GLN A N 1
ATOM 1504 C CA . GLN A 1 191 ? 15.859 20.136 -7.683 1.00 37.56 191 GLN A CA 1
ATOM 1505 C C . GLN A 1 191 ? 15.614 19.767 -9.151 1.00 37.56 191 GLN A C 1
ATOM 1507 O O . GLN A 1 191 ? 14.923 18.797 -9.445 1.00 37.56 191 GLN A O 1
ATOM 1512 N N . ASP A 1 192 ? 16.302 20.522 -10.018 1.00 43.59 192 ASP A N 1
ATOM 1513 C CA . ASP A 1 192 ? 16.506 20.296 -11.451 1.00 43.59 192 ASP A CA 1
ATOM 1514 C C . ASP A 1 192 ? 16.600 18.816 -11.821 1.00 43.59 192 ASP A C 1
ATOM 1516 O O . ASP A 1 192 ? 17.550 18.121 -11.452 1.00 43.59 192 ASP A O 1
ATOM 1520 N N . ILE A 1 193 ? 15.643 18.371 -12.632 1.00 38.59 193 ILE A N 1
ATOM 1521 C CA . ILE A 1 193 ? 15.778 17.176 -13.459 1.00 38.59 193 ILE A CA 1
ATOM 1522 C C . ILE A 1 193 ? 15.288 17.538 -14.866 1.00 38.59 193 ILE A C 1
ATOM 1524 O O . ILE A 1 193 ? 14.195 17.172 -15.297 1.00 38.59 193 ILE A O 1
ATOM 1528 N N . GLU A 1 194 ? 16.107 18.288 -15.605 1.00 37.81 194 GLU A N 1
ATOM 1529 C CA . GLU A 1 194 ? 15.996 18.341 -17.065 1.00 37.81 194 GLU A CA 1
ATOM 1530 C C . GLU A 1 194 ? 16.453 16.993 -17.632 1.00 37.81 194 GLU A C 1
ATOM 1532 O O . GLU A 1 194 ? 17.632 16.755 -17.890 1.00 37.81 194 GLU A O 1
ATOM 1537 N N . GLY A 1 195 ? 15.500 16.074 -17.775 1.00 41.94 195 GLY A N 1
ATOM 1538 C CA . GLY A 1 195 ? 15.735 14.779 -18.409 1.00 41.94 195 GLY A CA 1
ATOM 1539 C C . GLY A 1 195 ? 14.793 13.669 -17.967 1.00 41.94 195 GLY A C 1
ATOM 1540 O O . GLY A 1 195 ? 15.232 12.528 -17.897 1.00 41.94 195 GLY A O 1
ATOM 1541 N N . ASP A 1 196 ? 13.539 13.961 -17.602 1.00 42.56 196 ASP A N 1
ATOM 1542 C CA . ASP A 1 196 ? 12.745 12.944 -16.908 1.00 42.56 196 ASP A CA 1
ATOM 1543 C C . ASP A 1 196 ? 11.222 13.137 -17.003 1.00 42.56 196 ASP A C 1
ATOM 1545 O O . ASP A 1 196 ? 10.536 13.367 -16.015 1.00 42.56 196 ASP A O 1
ATOM 1549 N N . VAL A 1 197 ? 10.653 13.058 -18.211 1.00 40.09 197 VAL A N 1
ATOM 1550 C CA . VAL A 1 197 ? 9.181 13.024 -18.370 1.00 40.09 197 VAL A CA 1
ATOM 1551 C C . VAL A 1 197 ? 8.667 11.590 -18.565 1.00 40.09 197 VAL A C 1
ATOM 1553 O O . VAL A 1 197 ? 7.565 11.268 -18.131 1.00 40.09 197 VAL A O 1
ATOM 1556 N N . MET A 1 198 ? 9.454 10.687 -19.168 1.00 37.62 198 MET A N 1
ATOM 1557 C CA . MET A 1 198 ? 9.035 9.297 -19.436 1.00 37.62 198 MET A CA 1
ATOM 1558 C C . MET A 1 198 ? 9.432 8.294 -18.347 1.00 37.62 198 MET A C 1
ATOM 1560 O O . MET A 1 198 ? 8.632 7.418 -18.036 1.00 37.62 198 MET A O 1
ATOM 1564 N N . LEU A 1 199 ? 10.602 8.444 -17.720 1.00 34.50 199 LEU A N 1
ATOM 1565 C CA . LEU A 1 199 ? 10.941 7.727 -16.485 1.00 34.50 199 LEU A CA 1
ATOM 1566 C C . LEU A 1 199 ? 9.995 8.192 -15.371 1.00 34.50 199 LEU A C 1
ATOM 1568 O O . LEU A 1 199 ? 9.412 7.350 -14.695 1.00 34.50 199 LEU A O 1
ATOM 1572 N N . ALA A 1 200 ? 9.691 9.493 -15.309 1.00 39.41 200 ALA A N 1
ATOM 1573 C CA . ALA A 1 200 ? 8.556 10.003 -14.554 1.00 39.41 200 ALA A CA 1
ATOM 1574 C C . ALA A 1 200 ? 7.239 9.329 -14.960 1.00 39.41 200 ALA A C 1
ATOM 1576 O O . ALA A 1 200 ? 6.541 8.901 -14.063 1.00 39.41 200 ALA A O 1
ATOM 1577 N N . LYS A 1 201 ? 6.879 9.129 -16.238 1.00 38.66 201 LYS A N 1
ATOM 1578 C CA . LYS A 1 201 ? 5.633 8.412 -16.608 1.00 38.66 201 LYS A CA 1
ATOM 1579 C C . LYS A 1 201 ? 5.614 6.924 -16.245 1.00 38.66 201 LYS A C 1
ATOM 1581 O O . LYS A 1 201 ? 4.601 6.473 -15.728 1.00 38.66 201 LYS A O 1
ATOM 1586 N N . GLU A 1 202 ? 6.668 6.146 -16.477 1.00 37.94 202 GLU A N 1
ATOM 1587 C CA . GLU A 1 202 ? 6.726 4.729 -16.070 1.00 37.94 202 GLU A CA 1
ATOM 1588 C C . GLU A 1 202 ? 6.769 4.579 -14.543 1.00 37.94 202 GLU A C 1
ATOM 1590 O O . GLU A 1 202 ? 6.088 3.722 -13.973 1.00 37.94 202 GLU A O 1
ATOM 1595 N N . TRP A 1 203 ? 7.483 5.474 -13.858 1.00 43.53 203 TRP A N 1
ATOM 1596 C CA . TRP A 1 203 ? 7.443 5.603 -12.407 1.00 43.53 203 TRP A CA 1
ATOM 1597 C C . TRP A 1 203 ? 6.031 5.989 -11.944 1.00 43.53 203 TRP A C 1
ATOM 1599 O O . TRP A 1 203 ? 5.449 5.271 -11.132 1.00 43.53 203 TRP A O 1
ATOM 1609 N N . LEU A 1 204 ? 5.426 7.042 -12.497 1.00 45.38 204 LEU A N 1
ATOM 1610 C CA . LEU A 1 204 ? 4.070 7.518 -12.197 1.00 45.38 204 LEU A CA 1
ATOM 1611 C C . LEU A 1 204 ? 3.039 6.409 -12.449 1.00 45.38 204 LEU A C 1
ATOM 1613 O O . LEU A 1 204 ? 2.136 6.246 -11.632 1.00 45.38 204 LEU A O 1
ATOM 1617 N N . ASN A 1 205 ? 3.183 5.622 -13.517 1.00 56.19 205 ASN A N 1
ATOM 1618 C CA . ASN A 1 205 ? 2.255 4.559 -13.916 1.00 56.19 205 ASN A CA 1
ATOM 1619 C C . ASN A 1 205 ? 2.465 3.232 -13.182 1.00 56.19 205 ASN A C 1
ATOM 1621 O O . ASN A 1 205 ? 1.640 2.327 -13.330 1.00 56.19 205 ASN A O 1
ATOM 1625 N N . SER A 1 206 ? 3.508 3.104 -12.355 1.00 70.94 206 SER A N 1
ATOM 1626 C CA . SER A 1 206 ? 3.631 1.933 -11.492 1.00 70.94 206 SER A CA 1
ATOM 1627 C C . SER A 1 206 ? 2.414 1.845 -10.552 1.00 70.94 206 SER A C 1
ATOM 1629 O O . SER A 1 206 ? 1.993 2.867 -9.994 1.00 70.94 206 SER A O 1
ATOM 1631 N N . PRO A 1 207 ? 1.846 0.643 -10.324 1.00 76.12 207 PRO A N 1
ATOM 1632 C CA . PRO A 1 207 ? 0.705 0.464 -9.423 1.00 76.12 207 PRO A CA 1
ATOM 1633 C C . PRO A 1 207 ? 0.921 1.099 -8.039 1.00 76.12 207 PRO A C 1
ATOM 1635 O O . PRO A 1 207 ? 0.018 1.712 -7.477 1.00 76.12 207 PRO A O 1
ATOM 1638 N N . GLN A 1 208 ? 2.157 1.040 -7.529 1.00 75.88 208 GLN A N 1
ATOM 1639 C CA . GLN A 1 208 ? 2.549 1.634 -6.251 1.00 75.88 208 GLN A CA 1
ATOM 1640 C C . GLN A 1 208 ? 2.435 3.164 -6.238 1.00 75.88 208 GLN A C 1
ATOM 1642 O O . GLN A 1 208 ? 1.908 3.728 -5.279 1.00 75.88 208 GLN A O 1
ATOM 1647 N N . ASN A 1 209 ? 2.931 3.839 -7.275 1.00 73.56 209 ASN A N 1
ATOM 1648 C CA . ASN A 1 209 ? 2.934 5.300 -7.317 1.00 73.56 209 ASN A CA 1
ATOM 1649 C C . ASN A 1 209 ? 1.554 5.856 -7.672 1.00 73.56 209 ASN A C 1
ATOM 1651 O O . ASN A 1 209 ? 1.153 6.873 -7.111 1.00 73.56 209 ASN A O 1
ATOM 1655 N N . ARG A 1 210 ? 0.779 5.169 -8.522 1.00 80.12 210 ARG A N 1
ATOM 1656 C CA . ARG A 1 210 ? -0.651 5.472 -8.721 1.00 80.12 210 ARG A CA 1
ATOM 1657 C C . ARG A 1 210 ? -1.420 5.358 -7.411 1.00 80.12 210 ARG A C 1
ATOM 1659 O O . ARG A 1 210 ? -2.109 6.300 -7.039 1.00 80.12 210 ARG A O 1
ATOM 1666 N N . LEU A 1 211 ? -1.221 4.272 -6.661 1.00 84.12 211 LEU A N 1
ATOM 1667 C CA . LEU A 1 211 ? -1.872 4.094 -5.365 1.00 84.12 211 LEU A CA 1
ATOM 1668 C C . LEU A 1 211 ? -1.473 5.183 -4.358 1.00 84.12 211 LEU A C 1
ATOM 1670 O O . LEU A 1 211 ? -2.326 5.714 -3.654 1.00 84.12 211 LEU A O 1
ATOM 1674 N N . HIS A 1 212 ? -0.193 5.568 -4.322 1.00 81.31 212 HIS A N 1
ATOM 1675 C CA . HIS A 1 212 ? 0.264 6.679 -3.485 1.00 81.31 212 HIS A CA 1
ATOM 1676 C C . HIS A 1 212 ? -0.401 8.010 -3.865 1.00 81.31 212 HIS A C 1
ATOM 1678 O O . HIS A 1 212 ? -0.812 8.765 -2.985 1.00 81.31 212 HIS A O 1
ATOM 1684 N N . ARG A 1 213 ? -0.562 8.280 -5.167 1.00 77.81 213 ARG A N 1
ATOM 1685 C CA . ARG A 1 213 ? -1.283 9.463 -5.657 1.00 77.81 213 ARG A CA 1
ATOM 1686 C C . ARG A 1 213 ? -2.754 9.429 -5.268 1.00 77.81 213 ARG A C 1
ATOM 1688 O O . ARG A 1 213 ? -3.254 10.435 -4.777 1.00 77.81 213 ARG A O 1
ATOM 1695 N N . PHE A 1 214 ? -3.417 8.283 -5.405 1.00 86.94 214 PHE A N 1
ATOM 1696 C CA . PHE A 1 214 ? -4.795 8.126 -4.951 1.00 86.94 214 PHE A CA 1
ATOM 1697 C C . PHE A 1 214 ? -4.935 8.413 -3.460 1.00 86.94 214 PHE A C 1
ATOM 1699 O O . PHE A 1 214 ? -5.780 9.222 -3.102 1.00 86.94 214 PHE A O 1
ATOM 1706 N N . PHE A 1 215 ? -4.045 7.897 -2.607 1.00 85.44 215 PHE A N 1
ATOM 1707 C CA . PHE 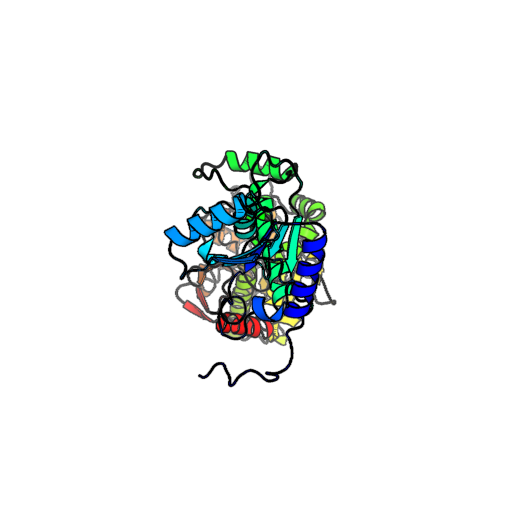A 1 215 ? -4.049 8.258 -1.184 1.00 85.44 215 PHE A CA 1
ATOM 1708 C C . PHE A 1 215 ? -3.877 9.759 -0.935 1.00 85.44 215 PHE A C 1
ATOM 1710 O O . PHE A 1 215 ? -4.474 10.286 -0.000 1.00 85.44 215 PHE A O 1
ATOM 1717 N N . GLY A 1 216 ? -3.074 10.449 -1.751 1.00 83.38 216 GLY A N 1
ATOM 1718 C CA . GLY A 1 216 ? -2.939 11.905 -1.701 1.00 83.38 216 GLY A CA 1
ATOM 1719 C C . GLY A 1 216 ? -4.234 12.627 -2.079 1.00 83.38 216 GLY A C 1
ATOM 1720 O O . GLY A 1 216 ? -4.679 13.502 -1.341 1.00 83.38 216 GLY A O 1
ATOM 1721 N N . LEU A 1 217 ? -4.865 12.224 -3.187 1.00 84.12 217 LEU A N 1
ATOM 1722 C CA . LEU A 1 217 ? -6.123 12.797 -3.684 1.00 84.12 217 LEU A CA 1
ATOM 1723 C C . LEU A 1 217 ? -7.302 12.539 -2.743 1.00 84.12 217 LEU A C 1
ATOM 1725 O O . LEU A 1 217 ? -8.191 13.375 -2.628 1.00 84.12 217 LEU A O 1
ATOM 1729 N N . THR A 1 218 ? -7.313 11.392 -2.065 1.00 87.94 218 THR A N 1
ATOM 1730 C CA . THR A 1 218 ? -8.414 10.982 -1.189 1.00 87.94 218 THR A CA 1
ATOM 1731 C C . THR A 1 218 ? -8.193 11.363 0.268 1.00 87.94 218 THR A C 1
ATOM 1733 O O . THR A 1 218 ? -9.040 11.086 1.115 1.00 87.94 218 THR A O 1
ATOM 1736 N N . LYS A 1 219 ? -7.070 12.001 0.601 1.00 88.75 219 LYS A N 1
ATOM 1737 C CA . LYS A 1 219 ? -6.747 12.398 1.971 1.00 88.75 219 LYS A CA 1
ATOM 1738 C C . LYS A 1 219 ? -7.736 13.445 2.488 1.00 88.75 219 LYS A C 1
ATOM 1740 O O . LYS A 1 219 ? -7.885 14.515 1.913 1.00 88.75 219 LYS A O 1
ATOM 1745 N N . GLU A 1 220 ? -8.381 13.138 3.612 1.00 90.94 220 GLU A N 1
ATOM 1746 C CA . GLU A 1 220 ? -9.337 14.001 4.325 1.00 90.94 220 GLU A CA 1
ATOM 1747 C C . GLU A 1 220 ? -10.501 14.570 3.477 1.00 90.94 220 GLU A C 1
ATOM 1749 O O . GLU A 1 220 ? -11.143 15.553 3.867 1.00 90.94 220 GLU A O 1
ATOM 1754 N N . ILE A 1 221 ? -10.823 13.957 2.330 1.00 92.31 221 ILE A N 1
ATOM 1755 C CA . ILE A 1 221 ? -11.894 14.447 1.445 1.00 92.31 221 ILE A CA 1
ATOM 1756 C C . ILE A 1 221 ? -13.301 14.115 1.954 1.00 92.31 221 ILE A C 1
ATOM 1758 O O . ILE A 1 221 ? -14.253 14.806 1.581 1.00 92.31 221 ILE A O 1
ATOM 1762 N N . GLY A 1 222 ? -13.417 13.110 2.825 1.00 94.31 222 GLY A N 1
ATOM 1763 C CA . GLY A 1 222 ? -14.670 12.599 3.374 1.00 94.31 222 GLY A CA 1
ATOM 1764 C C . GLY A 1 222 ? -15.386 11.603 2.468 1.00 94.31 222 GLY A C 1
ATOM 1765 O O . GLY A 1 222 ? -15.212 11.603 1.250 1.00 94.31 222 GLY A O 1
ATOM 1766 N N . GLU A 1 223 ? -16.222 10.761 3.068 1.00 93.44 223 GLU A N 1
ATOM 1767 C CA . GLU A 1 223 ? -16.871 9.617 2.424 1.00 93.44 223 GLU A CA 1
ATOM 1768 C C . GLU A 1 223 ? -17.695 10.007 1.194 1.00 93.44 223 GLU A C 1
ATOM 1770 O O . GLU A 1 223 ? -17.630 9.326 0.177 1.00 93.44 223 GLU A O 1
ATOM 1775 N N . GLN A 1 224 ? -18.427 11.126 1.236 1.00 93.06 224 GLN A N 1
ATOM 1776 C CA . GLN A 1 224 ? -19.240 11.566 0.096 1.00 93.06 224 GLN A CA 1
ATOM 1777 C C . GLN A 1 224 ? -18.382 11.848 -1.148 1.00 93.06 224 GLN A C 1
ATOM 1779 O O . GLN A 1 224 ? -18.752 11.467 -2.258 1.00 93.06 224 GLN A O 1
ATOM 1784 N N . ASN A 1 225 ? -17.240 12.518 -0.975 1.00 94.12 225 ASN A N 1
ATOM 1785 C CA . ASN A 1 225 ? -16.325 12.804 -2.079 1.00 94.12 225 ASN A CA 1
ATOM 1786 C C . ASN A 1 225 ? -15.509 11.567 -2.451 1.00 94.12 225 ASN A C 1
ATOM 1788 O O . ASN A 1 225 ? -15.255 11.346 -3.630 1.00 94.12 225 ASN A O 1
ATOM 1792 N N . PHE A 1 226 ? -15.157 10.734 -1.471 1.00 94.00 226 PHE A N 1
ATOM 1793 C CA . PHE A 1 226 ? -14.505 9.456 -1.724 1.00 94.00 226 PHE A CA 1
ATOM 1794 C C . PHE A 1 226 ? -15.396 8.529 -2.556 1.00 94.00 226 PHE A C 1
ATOM 1796 O O . PHE A 1 226 ? -14.921 7.917 -3.500 1.00 94.00 226 PHE A O 1
ATOM 1803 N N . HIS A 1 227 ? -16.705 8.497 -2.302 1.00 93.44 227 HIS A N 1
ATOM 1804 C CA . HIS A 1 227 ? -17.653 7.746 -3.119 1.00 93.44 227 HIS A CA 1
ATOM 1805 C C . HIS A 1 227 ? -17.691 8.250 -4.567 1.00 93.44 227 HIS A C 1
ATOM 1807 O O . HIS A 1 227 ? -17.642 7.440 -5.485 1.00 93.44 227 HIS A O 1
ATOM 1813 N N . LYS A 1 228 ? -17.705 9.574 -4.791 1.00 93.94 228 LYS A N 1
ATOM 1814 C CA . LYS A 1 228 ? -17.604 10.150 -6.147 1.00 93.94 228 LYS A CA 1
ATOM 1815 C C . LYS A 1 228 ? -16.301 9.751 -6.836 1.00 93.94 228 LYS A C 1
ATOM 1817 O O . LYS A 1 228 ? -16.334 9.298 -7.971 1.00 93.94 228 LYS A O 1
ATOM 1822 N N . PHE A 1 229 ? -15.182 9.843 -6.119 1.00 93.56 229 PHE A N 1
ATOM 1823 C CA . PHE A 1 229 ? -13.887 9.376 -6.603 1.00 93.56 229 PHE A CA 1
ATOM 1824 C C . PHE A 1 229 ? -13.931 7.890 -6.998 1.00 93.56 229 PHE A C 1
ATOM 1826 O O . PHE A 1 229 ? -13.418 7.522 -8.047 1.00 93.56 229 PHE A O 1
ATOM 1833 N N . LEU A 1 230 ? -14.588 7.033 -6.210 1.00 93.75 230 LEU A N 1
ATOM 1834 C CA . LEU A 1 230 ? -14.735 5.610 -6.526 1.00 93.75 230 LEU A CA 1
ATOM 1835 C C . LEU A 1 230 ? -15.646 5.342 -7.733 1.00 93.75 230 LEU A C 1
ATOM 1837 O O . LEU A 1 230 ? -15.423 4.358 -8.430 1.00 93.75 230 LEU A O 1
ATOM 1841 N N . LEU A 1 231 ? -16.645 6.186 -8.008 1.00 92.94 231 LEU A N 1
ATOM 1842 C CA . LEU A 1 231 ? -17.464 6.057 -9.222 1.00 92.94 231 LEU A CA 1
ATOM 1843 C C . LEU A 1 231 ? -16.641 6.296 -10.497 1.00 92.94 231 LEU A C 1
ATOM 1845 O O . LEU A 1 231 ? -16.931 5.691 -11.524 1.00 92.94 231 LEU A O 1
ATOM 1849 N N . GLU A 1 232 ? -15.625 7.156 -10.426 1.00 91.81 232 GLU A N 1
ATOM 1850 C CA . GLU A 1 232 ? -14.762 7.499 -11.562 1.00 91.81 232 GLU A CA 1
ATOM 1851 C C . GLU A 1 232 ? -13.520 6.597 -11.651 1.00 91.81 232 GLU A C 1
ATOM 1853 O O . GLU A 1 232 ? -13.123 6.188 -12.740 1.00 91.81 232 GLU A O 1
ATOM 1858 N N . HIS A 1 233 ? -12.919 6.255 -10.508 1.00 91.75 233 HIS A N 1
ATOM 1859 C CA . HIS A 1 233 ? -11.601 5.614 -10.422 1.00 91.75 233 HIS A CA 1
ATOM 1860 C C . HIS A 1 233 ? -11.595 4.290 -9.644 1.00 91.75 233 HIS A C 1
ATOM 1862 O O . HIS A 1 233 ? -10.526 3.739 -9.390 1.00 91.75 233 HIS A O 1
ATOM 1868 N N . GLY A 1 234 ? -12.749 3.759 -9.232 1.00 92.31 234 GLY A N 1
ATOM 1869 C CA . GLY A 1 234 ? -12.836 2.604 -8.329 1.00 92.31 234 GLY A CA 1
ATOM 1870 C C . GLY A 1 234 ? -12.170 1.332 -8.859 1.00 92.31 234 GLY A C 1
ATOM 1871 O O . GLY A 1 234 ? -11.457 0.663 -8.104 1.00 92.31 234 GLY A O 1
ATOM 1872 N N . ASP A 1 235 ? -12.347 1.022 -10.145 1.00 90.94 235 ASP A N 1
ATOM 1873 C CA . ASP A 1 235 ? -11.702 -0.130 -10.790 1.00 90.94 235 ASP A CA 1
ATOM 1874 C C . ASP A 1 235 ? -10.185 0.060 -10.892 1.00 90.94 235 ASP A C 1
ATOM 1876 O O . ASP A 1 235 ? -9.418 -0.809 -10.484 1.00 90.94 235 ASP A O 1
ATOM 1880 N N . GLU A 1 236 ? -9.743 1.235 -11.345 1.00 89.00 236 GLU A N 1
ATOM 1881 C CA . GLU A 1 236 ? -8.324 1.587 -11.454 1.00 89.00 236 GLU A CA 1
ATOM 1882 C C . GLU A 1 236 ? -7.621 1.547 -10.088 1.00 89.00 236 GLU A C 1
ATOM 1884 O O . GLU A 1 236 ? -6.503 1.041 -9.956 1.00 89.00 236 GLU A O 1
ATOM 1889 N N . TYR A 1 237 ? -8.294 2.054 -9.055 1.00 90.50 237 TYR A N 1
ATOM 1890 C CA . TYR A 1 237 ? -7.833 2.029 -7.674 1.00 90.50 237 TYR A CA 1
ATOM 1891 C C . TYR A 1 237 ? -7.659 0.588 -7.180 1.00 90.50 237 TYR A C 1
ATOM 1893 O O . TYR A 1 237 ? -6.597 0.240 -6.657 1.00 90.50 237 TYR A O 1
ATOM 1901 N N . ALA A 1 238 ? -8.649 -0.277 -7.424 1.00 91.75 238 ALA A N 1
ATOM 1902 C CA . ALA A 1 238 ? -8.580 -1.698 -7.092 1.00 91.75 238 ALA A CA 1
ATOM 1903 C C . ALA A 1 238 ? -7.458 -2.426 -7.855 1.00 91.75 238 ALA A C 1
ATOM 1905 O O . ALA A 1 238 ? -6.723 -3.229 -7.270 1.00 91.75 238 ALA A O 1
ATOM 1906 N N . ASP A 1 239 ? -7.290 -2.126 -9.141 1.00 87.12 239 ASP A N 1
ATOM 1907 C CA . ASP A 1 239 ? -6.258 -2.712 -9.997 1.00 87.12 239 ASP A CA 1
ATOM 1908 C C . ASP A 1 239 ? -4.850 -2.307 -9.552 1.00 87.12 239 ASP A C 1
ATOM 1910 O O . ASP A 1 239 ? -3.926 -3.120 -9.614 1.00 87.12 239 ASP A O 1
ATOM 1914 N N . CYS A 1 240 ? -4.673 -1.095 -9.014 1.00 88.31 240 CYS A N 1
ATOM 1915 C CA . CYS A 1 240 ? -3.395 -0.679 -8.437 1.00 88.31 240 CYS A CA 1
ATOM 1916 C C . CYS A 1 240 ? -2.992 -1.562 -7.250 1.00 88.31 240 CYS A C 1
ATOM 1918 O O . CYS A 1 240 ? -1.845 -2.003 -7.171 1.00 88.31 240 CYS A O 1
ATOM 1920 N N . TYR A 1 241 ? -3.926 -1.889 -6.353 1.00 89.00 241 TYR A N 1
ATOM 1921 C CA . TYR A 1 241 ? -3.652 -2.858 -5.289 1.00 89.00 241 TYR A CA 1
ATOM 1922 C C . TYR A 1 241 ? -3.318 -4.247 -5.848 1.00 89.00 241 TYR A C 1
ATOM 1924 O O . TYR A 1 241 ? -2.393 -4.897 -5.362 1.00 89.00 241 TYR A O 1
ATOM 1932 N N . GLN A 1 242 ? -4.042 -4.711 -6.871 1.00 84.06 242 GLN A N 1
ATOM 1933 C CA . GLN A 1 242 ? -3.788 -6.017 -7.491 1.00 84.06 242 GLN A CA 1
ATOM 1934 C C . GLN A 1 242 ? -2.410 -6.083 -8.156 1.00 84.06 242 GLN A C 1
ATOM 1936 O O . GLN A 1 242 ? -1.712 -7.080 -7.994 1.00 84.06 242 GLN A O 1
ATOM 1941 N N . GLY A 1 243 ? -1.991 -5.013 -8.834 1.00 77.25 243 GLY A N 1
ATOM 1942 C CA . GLY A 1 243 ? -0.684 -4.919 -9.484 1.00 77.25 243 GLY A CA 1
ATOM 1943 C C . GLY A 1 243 ? 0.498 -4.856 -8.512 1.00 77.25 243 GLY A C 1
ATOM 1944 O O . GLY A 1 243 ? 1.611 -5.215 -8.889 1.00 77.25 243 GLY A O 1
ATOM 1945 N N . ILE A 1 244 ? 0.283 -4.426 -7.263 1.00 80.50 244 ILE A N 1
ATOM 1946 C CA . ILE A 1 244 ? 1.288 -4.545 -6.189 1.00 80.50 244 ILE A CA 1
ATOM 1947 C C . ILE A 1 244 ? 1.361 -5.997 -5.677 1.00 80.50 244 ILE A C 1
ATOM 1949 O O . ILE A 1 244 ? 2.435 -6.473 -5.300 1.00 80.50 244 ILE A O 1
ATOM 1953 N N . GLY A 1 245 ? 0.233 -6.713 -5.697 1.00 81.44 245 GLY A N 1
ATOM 1954 C CA . GLY A 1 245 ? 0.134 -8.104 -5.265 1.00 81.44 245 GLY A CA 1
ATOM 1955 C C . GLY A 1 245 ? 0.358 -8.265 -3.760 1.00 81.44 245 GLY A C 1
ATOM 1956 O O . GLY A 1 245 ? -0.008 -7.401 -2.969 1.00 81.44 245 GLY A O 1
ATOM 1957 N N . SER A 1 246 ? 0.980 -9.375 -3.359 1.00 83.19 246 SER A N 1
ATOM 1958 C CA . SER A 1 246 ? 1.293 -9.674 -1.950 1.00 83.19 246 SER A CA 1
ATOM 1959 C C . SER A 1 246 ? 2.560 -8.977 -1.441 1.00 83.19 246 SER A C 1
ATOM 1961 O O . SER A 1 246 ? 2.994 -9.212 -0.313 1.00 83.19 246 SER A O 1
ATOM 1963 N N . LEU A 1 247 ? 3.188 -8.132 -2.250 1.00 81.69 247 LEU A N 1
ATOM 1964 C CA . LEU A 1 247 ? 4.342 -7.339 -1.840 1.00 81.69 247 LEU A CA 1
ATOM 1965 C C . LEU A 1 247 ? 3.873 -5.965 -1.348 1.00 81.69 247 LEU A C 1
ATOM 1967 O O . LEU A 1 247 ? 2.689 -5.636 -1.403 1.00 81.69 247 LEU A O 1
ATOM 1971 N N . GLY A 1 248 ? 4.795 -5.147 -0.853 1.00 84.88 248 GLY A N 1
ATOM 1972 C CA . GLY A 1 248 ? 4.503 -3.740 -0.580 1.00 84.88 248 GLY A CA 1
ATOM 1973 C C . GLY A 1 248 ? 3.982 -3.437 0.826 1.00 84.88 248 GLY A C 1
ATOM 1974 O O . GLY A 1 248 ? 3.751 -4.310 1.666 1.00 84.88 248 GLY A O 1
ATOM 1975 N N . PHE A 1 249 ? 3.792 -2.141 1.075 1.00 89.94 249 PHE A N 1
ATOM 1976 C CA . PHE A 1 249 ? 3.435 -1.605 2.388 1.00 89.94 249 PHE A CA 1
ATOM 1977 C C . PHE A 1 249 ? 2.096 -2.143 2.905 1.00 89.94 249 PHE A C 1
ATOM 1979 O O . PHE A 1 249 ? 2.003 -2.536 4.062 1.00 89.94 249 PHE A O 1
ATOM 1986 N N . GLN A 1 250 ? 1.074 -2.192 2.053 1.00 91.44 250 GLN A N 1
ATOM 1987 C CA . GLN A 1 250 ? -0.288 -2.577 2.423 1.00 91.44 250 GLN A CA 1
ATOM 1988 C C . GLN A 1 250 ? -0.361 -4.056 2.813 1.00 91.44 250 GLN A C 1
ATOM 1990 O O . GLN A 1 250 ? -0.914 -4.391 3.859 1.00 91.44 250 GLN A O 1
ATOM 1995 N N . SER A 1 251 ? 0.278 -4.927 2.033 1.00 92.31 251 SER A N 1
ATOM 1996 C CA . SER A 1 251 ? 0.390 -6.359 2.324 1.00 92.31 251 SER A CA 1
ATOM 1997 C C . SER A 1 251 ? 1.148 -6.606 3.631 1.00 92.31 251 SER A C 1
ATOM 1999 O O . SER A 1 251 ? 0.696 -7.359 4.493 1.00 92.31 251 SER A O 1
ATOM 2001 N N . ASN A 1 252 ? 2.252 -5.882 3.848 1.00 95.06 252 ASN A N 1
ATOM 2002 C CA . ASN A 1 252 ? 2.985 -5.913 5.115 1.00 95.06 252 ASN A CA 1
ATOM 2003 C C . ASN A 1 252 ? 2.153 -5.382 6.294 1.00 95.06 252 ASN A C 1
ATOM 2005 O O . ASN A 1 252 ? 2.213 -5.952 7.380 1.00 95.06 252 ASN A O 1
ATOM 2009 N N . THR A 1 253 ? 1.314 -4.362 6.093 1.00 95.44 253 THR A N 1
ATOM 2010 C CA . THR A 1 253 ? 0.332 -3.928 7.098 1.00 95.44 253 THR A CA 1
ATOM 2011 C C . THR A 1 253 ? -0.649 -5.047 7.439 1.00 95.44 253 THR A C 1
ATOM 2013 O O . THR A 1 253 ? -0.878 -5.290 8.622 1.00 95.44 253 THR A O 1
ATOM 2016 N N . GLY A 1 254 ? -1.172 -5.769 6.444 1.00 96.38 254 GLY A N 1
ATOM 2017 C CA . GLY A 1 254 ? -2.035 -6.933 6.668 1.00 96.38 254 GLY A CA 1
ATOM 2018 C C . GLY A 1 254 ? -1.362 -8.014 7.521 1.00 96.38 254 GLY A C 1
ATOM 2019 O O . GLY A 1 254 ? -1.956 -8.489 8.487 1.00 96.38 254 GLY A O 1
ATOM 2020 N N . ARG A 1 255 ? -0.097 -8.340 7.229 1.00 96.94 255 ARG A N 1
ATOM 2021 C CA . ARG A 1 255 ? 0.710 -9.320 7.983 1.00 96.94 255 ARG A CA 1
ATOM 2022 C C . ARG A 1 255 ? 0.975 -8.898 9.422 1.00 96.94 255 ARG A C 1
ATOM 2024 O O . ARG A 1 255 ? 0.800 -9.694 10.345 1.00 96.94 255 ARG A O 1
ATOM 2031 N N . VAL A 1 256 ? 1.382 -7.644 9.618 1.00 96.88 256 VAL A N 1
ATOM 2032 C CA . VAL A 1 256 ? 1.639 -7.068 10.944 1.00 96.88 256 VAL A CA 1
ATOM 2033 C C . VAL A 1 256 ? 0.362 -7.104 11.776 1.00 96.88 256 VAL A C 1
ATOM 2035 O O . VAL A 1 256 ? 0.358 -7.679 12.861 1.00 96.88 256 VAL A O 1
ATOM 2038 N N . VAL A 1 257 ? -0.746 -6.569 11.255 1.00 97.38 257 VAL A N 1
ATOM 2039 C CA . VAL A 1 257 ? -2.027 -6.544 11.975 1.00 97.38 257 VAL A CA 1
ATOM 2040 C C . VAL A 1 257 ? -2.545 -7.958 12.239 1.00 97.38 257 VAL A C 1
ATOM 2042 O O . VAL A 1 257 ? -2.965 -8.246 13.357 1.00 97.38 257 VAL A O 1
ATOM 2045 N N . GLY A 1 258 ? -2.469 -8.862 11.260 1.00 97.62 258 GLY A N 1
ATOM 2046 C CA . GLY A 1 258 ? -2.866 -10.259 11.436 1.00 97.62 258 GLY A CA 1
ATOM 2047 C C . GLY A 1 258 ? -2.062 -10.973 12.527 1.00 97.62 258 GLY A C 1
ATOM 2048 O O . GLY A 1 258 ? -2.629 -11.717 13.328 1.00 97.62 258 GLY A O 1
ATOM 2049 N N . SER A 1 259 ? -0.762 -10.683 12.620 1.00 97.25 259 SER A N 1
ATOM 2050 C CA . SER A 1 259 ? 0.118 -11.216 13.668 1.00 97.25 259 SER A CA 1
ATOM 2051 C C . SER A 1 259 ? -0.212 -10.640 15.047 1.00 97.25 259 SER A C 1
ATOM 2053 O O . SER A 1 259 ? -0.242 -11.382 16.029 1.00 97.25 259 SER A O 1
ATOM 2055 N N . LEU A 1 260 ? -0.523 -9.340 15.126 1.00 96.88 260 LEU A N 1
ATOM 2056 C CA . LEU A 1 260 ? -0.973 -8.695 16.363 1.00 96.88 260 LEU A CA 1
ATOM 2057 C C . LEU A 1 260 ? -2.303 -9.281 16.853 1.00 96.88 260 LEU A C 1
ATOM 2059 O O . LEU A 1 260 ? -2.417 -9.612 18.031 1.00 96.88 260 LEU A O 1
ATOM 2063 N N . ILE A 1 261 ? -3.279 -9.477 15.960 1.00 97.88 261 ILE A N 1
ATOM 2064 C CA . ILE A 1 261 ? -4.548 -10.142 16.296 1.00 97.88 261 ILE A CA 1
ATOM 2065 C C . ILE A 1 261 ? -4.278 -11.555 16.819 1.00 97.88 261 ILE A C 1
ATOM 2067 O O . ILE A 1 261 ? -4.771 -11.908 17.886 1.00 97.88 261 ILE A O 1
ATOM 2071 N N . GLY A 1 262 ? -3.443 -12.342 16.133 1.00 96.62 262 GLY A N 1
ATOM 2072 C CA . GLY A 1 262 ? -3.081 -13.688 16.583 1.00 96.62 262 GLY A CA 1
ATOM 2073 C C . GLY A 1 262 ? -2.422 -13.717 17.969 1.00 96.62 262 GLY A C 1
ATOM 2074 O O . GLY A 1 262 ? -2.753 -14.577 18.787 1.00 96.62 262 GLY A O 1
ATOM 2075 N N . LYS A 1 263 ? -1.525 -12.763 18.264 1.00 95.50 263 LYS A N 1
ATOM 2076 C CA . LYS A 1 263 ? -0.906 -12.607 19.594 1.00 95.50 263 LYS A CA 1
ATOM 2077 C C . LYS A 1 263 ? -1.960 -12.262 20.656 1.00 95.50 263 LYS A C 1
ATOM 2079 O O . LYS A 1 263 ? -2.024 -12.956 21.667 1.00 95.50 263 LYS A O 1
ATOM 2084 N N . MET A 1 264 ? -2.834 -11.290 20.388 1.00 96.69 264 MET A N 1
ATOM 2085 C CA . MET A 1 264 ? -3.897 -10.881 21.315 1.00 96.69 264 MET A CA 1
ATOM 2086 C C . MET A 1 264 ? -4.917 -11.992 21.588 1.00 96.69 264 MET A C 1
ATOM 2088 O O . MET A 1 264 ? -5.279 -12.198 22.741 1.00 96.69 264 MET A O 1
ATOM 2092 N N . VAL A 1 265 ? -5.360 -12.731 20.564 1.00 97.38 265 VAL A N 1
ATOM 2093 C CA . VAL A 1 265 ? -6.293 -13.865 20.725 1.00 97.38 265 VAL A CA 1
ATOM 2094 C C . VAL A 1 265 ? -5.702 -14.910 21.672 1.00 97.38 265 VAL A C 1
ATOM 2096 O O . VAL A 1 265 ? -6.380 -15.376 22.588 1.00 97.38 265 VAL A O 1
ATOM 2099 N N . ARG A 1 266 ? -4.418 -15.247 21.482 1.00 95.62 266 ARG A N 1
ATOM 2100 C CA . ARG A 1 266 ? -3.706 -16.214 22.324 1.00 95.62 266 ARG A CA 1
ATOM 2101 C C . ARG A 1 266 ? -3.587 -15.730 23.768 1.00 95.62 266 ARG A C 1
ATOM 2103 O O . ARG A 1 266 ? -3.840 -16.502 24.684 1.00 95.62 266 ARG A O 1
ATOM 2110 N N . GLU A 1 267 ? -3.211 -14.473 23.976 1.00 94.94 267 GLU A N 1
ATOM 2111 C CA . GLU A 1 267 ? -3.017 -13.908 25.319 1.00 94.94 267 GLU A CA 1
ATOM 2112 C C . GLU A 1 267 ? -4.326 -13.699 26.079 1.00 94.94 267 GLU A C 1
ATOM 2114 O O . GLU A 1 267 ? -4.369 -13.905 27.289 1.00 94.94 267 GLU A O 1
ATOM 2119 N N . LYS A 1 268 ? -5.416 -13.383 25.371 1.00 95.50 268 LYS A N 1
ATOM 2120 C CA . LYS A 1 268 ? -6.769 -13.327 25.941 1.00 95.50 268 LYS A CA 1
ATOM 2121 C C . LYS A 1 268 ? -7.382 -14.713 26.186 1.00 95.50 268 LYS A C 1
ATOM 2123 O O . LYS A 1 268 ? -8.494 -14.792 26.701 1.00 95.50 268 LYS A O 1
ATOM 2128 N N . GLY A 1 269 ? -6.702 -15.801 25.808 1.00 95.88 269 GLY A N 1
ATOM 2129 C CA . GLY A 1 269 ? -7.215 -17.168 25.949 1.00 95.88 269 GLY A CA 1
ATOM 2130 C C . GLY A 1 269 ? -8.471 -17.441 25.114 1.00 95.88 269 GLY A C 1
ATOM 2131 O O . GLY A 1 269 ? -9.279 -18.296 25.475 1.00 95.88 269 GLY A O 1
ATOM 2132 N N . GLN A 1 270 ? -8.667 -16.700 24.021 1.00 96.69 270 GLN A N 1
ATOM 2133 C CA . GLN A 1 270 ? -9.831 -16.849 23.153 1.00 96.69 270 GLN A CA 1
ATOM 2134 C C . GLN A 1 270 ? -9.656 -18.038 22.207 1.00 96.69 270 GLN A C 1
ATOM 2136 O O . GLN A 1 270 ? -8.575 -18.286 21.668 1.00 96.69 270 GLN A O 1
ATOM 2141 N N . LYS A 1 271 ? -10.749 -18.757 21.951 1.00 95.44 271 LYS A N 1
ATOM 2142 C CA . LYS A 1 271 ? -10.765 -19.837 20.964 1.00 95.44 271 LYS A CA 1
ATOM 2143 C C . LYS A 1 271 ? -10.888 -19.266 19.562 1.00 95.44 271 LYS A C 1
ATOM 2145 O O . LYS A 1 271 ? -11.822 -18.524 19.270 1.00 95.44 271 LYS A O 1
ATOM 2150 N N . THR A 1 272 ? -9.972 -19.651 18.682 1.00 93.38 272 THR A N 1
ATOM 2151 C CA . THR A 1 272 ? -9.861 -19.103 17.320 1.00 93.38 272 THR A CA 1
ATOM 2152 C C . THR A 1 272 ? -11.157 -19.250 16.517 1.00 93.38 272 THR A C 1
ATOM 2154 O O . THR A 1 272 ? -11.537 -18.357 15.765 1.00 93.38 272 THR A O 1
ATOM 2157 N N . GLU A 1 273 ? -11.865 -20.358 16.702 1.00 93.25 273 GLU A N 1
ATOM 2158 C CA . GLU A 1 273 ? -13.118 -20.677 16.032 1.00 93.25 273 GLU A CA 1
ATOM 2159 C C . GLU A 1 273 ? -14.326 -19.858 16.509 1.00 93.25 273 GLU A C 1
ATOM 2161 O O . GLU A 1 273 ? -15.334 -19.807 15.806 1.00 93.25 273 GLU A O 1
ATOM 2166 N N . GLU A 1 274 ? -14.233 -19.199 17.663 1.00 94.75 274 GLU A N 1
ATOM 2167 C CA . GLU A 1 274 ? -15.301 -18.366 18.230 1.00 94.75 274 GLU A CA 1
ATOM 2168 C C . GLU A 1 274 ? -15.059 -16.864 17.991 1.00 94.75 274 GLU A C 1
ATOM 2170 O O . GLU A 1 274 ? -15.976 -16.059 18.154 1.00 94.75 274 GLU A O 1
ATOM 2175 N N . VAL A 1 275 ? -13.849 -16.476 17.565 1.00 97.00 275 VAL A N 1
ATOM 2176 C CA . VAL A 1 275 ? -13.496 -15.075 17.298 1.00 97.00 275 VAL A CA 1
ATOM 2177 C C . VAL A 1 275 ? -14.188 -14.572 16.031 1.00 97.00 275 VAL A C 1
ATOM 2179 O O . VAL A 1 275 ? -14.192 -15.230 14.990 1.00 97.00 275 VAL A O 1
ATOM 2182 N N . SER A 1 276 ? -14.718 -13.355 16.109 1.00 97.75 276 SER A N 1
ATOM 2183 C CA . SER A 1 276 ? -15.276 -12.596 14.990 1.00 97.75 276 SER A CA 1
ATOM 2184 C C . SER A 1 276 ? -14.408 -11.374 14.675 1.00 97.75 276 SER A C 1
ATOM 2186 O O . SER A 1 276 ? -14.126 -10.552 15.552 1.00 97.75 276 SER A O 1
ATOM 2188 N N . ILE A 1 277 ? -13.963 -11.260 13.421 1.00 98.50 277 ILE A N 1
ATOM 2189 C CA . ILE A 1 277 ? -13.038 -10.212 12.972 1.00 98.50 277 ILE A CA 1
ATOM 2190 C C . ILE A 1 277 ? -13.693 -9.429 11.838 1.00 98.50 277 ILE A C 1
ATOM 2192 O O . ILE A 1 277 ? -14.121 -10.010 10.841 1.00 98.50 277 ILE A O 1
ATOM 2196 N N . LEU A 1 278 ? -13.730 -8.107 11.962 1.00 98.31 278 LEU A N 1
ATOM 2197 C CA . LEU A 1 278 ? -14.158 -7.209 10.898 1.00 98.31 278 LEU A CA 1
ATOM 2198 C C . LEU A 1 278 ? -12.967 -6.441 10.338 1.00 98.31 278 LEU A C 1
ATOM 2200 O O . LEU A 1 278 ? -12.221 -5.800 11.073 1.00 98.31 278 LEU A O 1
ATOM 2204 N N . ASP A 1 279 ? -12.821 -6.479 9.023 1.00 97.50 279 ASP A N 1
ATOM 2205 C CA . ASP A 1 279 ? -11.857 -5.693 8.269 1.00 97.50 279 ASP A CA 1
ATOM 2206 C C . ASP A 1 279 ? -12.575 -4.480 7.657 1.00 97.50 279 ASP A C 1
ATOM 2208 O O . ASP A 1 279 ? -13.308 -4.616 6.679 1.00 97.50 279 ASP A O 1
ATOM 2212 N N . LEU A 1 280 ? -12.423 -3.315 8.294 1.00 94.69 280 LEU A N 1
ATOM 2213 C CA . LEU A 1 280 ? -13.067 -2.046 7.954 1.00 94.69 280 LEU A CA 1
ATOM 2214 C C . LEU A 1 280 ? -12.220 -1.272 6.937 1.00 94.69 280 LEU A C 1
ATOM 2216 O O . LEU A 1 280 ? -11.359 -0.474 7.307 1.00 94.69 280 LEU A O 1
ATOM 2220 N N . ALA A 1 281 ? -12.515 -1.477 5.655 1.00 91.62 281 ALA A N 1
ATOM 2221 C CA . ALA A 1 281 ? -12.029 -0.673 4.534 1.00 91.62 281 ALA A CA 1
ATOM 2222 C C . ALA A 1 281 ? -10.499 -0.613 4.390 1.00 91.62 281 ALA A C 1
ATOM 2224 O O . ALA A 1 281 ? -9.930 0.418 4.033 1.00 91.62 281 ALA A O 1
ATOM 2225 N N . SER A 1 282 ? -9.816 -1.737 4.629 1.00 91.38 282 SER A N 1
ATOM 2226 C CA . SER A 1 282 ? -8.362 -1.832 4.440 1.00 91.38 282 SER A CA 1
ATOM 2227 C C . SER A 1 282 ? -7.916 -1.977 2.978 1.00 91.38 282 SER A C 1
ATOM 2229 O O . SER A 1 282 ? -6.720 -2.127 2.712 1.00 91.38 282 SER A O 1
ATOM 2231 N N . GLY A 1 283 ? -8.847 -1.910 2.021 1.00 91.62 283 GLY A N 1
ATOM 2232 C CA . GLY A 1 283 ? -8.618 -2.172 0.604 1.00 91.62 283 GLY A CA 1
ATOM 2233 C C . GLY A 1 283 ? -9.146 -3.552 0.183 1.00 91.62 283 GLY A C 1
ATOM 2234 O O . GLY A 1 283 ? -10.057 -4.090 0.815 1.00 91.62 283 GLY A O 1
ATOM 2235 N N . PRO A 1 284 ? -8.588 -4.176 -0.872 1.00 91.94 284 PRO A N 1
ATOM 2236 C CA . PRO A 1 284 ? -9.082 -5.444 -1.408 1.00 91.94 284 PRO A CA 1
ATOM 2237 C C . PRO A 1 284 ? -8.728 -6.638 -0.522 1.00 91.94 284 PRO A C 1
ATOM 2239 O O . PRO A 1 284 ? -7.811 -7.406 -0.830 1.00 91.94 284 PRO A O 1
ATOM 2242 N N . GLU A 1 285 ? -9.493 -6.795 0.560 1.00 93.56 285 GLU A N 1
ATOM 2243 C CA . GLU A 1 285 ? -9.397 -7.880 1.542 1.00 93.56 285 GLU A CA 1
ATOM 2244 C C . GLU A 1 285 ? -7.977 -8.017 2.124 1.00 93.56 285 GLU A C 1
ATOM 2246 O O . GLU A 1 285 ? -7.487 -9.131 2.316 1.00 93.56 285 GLU A O 1
ATOM 2251 N N . ILE A 1 286 ? -7.290 -6.891 2.373 1.00 94.94 286 ILE A N 1
ATOM 2252 C CA . ILE A 1 286 ? -5.871 -6.881 2.763 1.00 94.94 286 ILE A CA 1
ATOM 2253 C C . ILE A 1 286 ? -5.640 -7.690 4.039 1.00 94.94 286 ILE A C 1
ATOM 2255 O O . ILE A 1 286 ? -4.751 -8.541 4.059 1.00 94.94 286 ILE A O 1
ATOM 2259 N N . LEU A 1 287 ? -6.452 -7.504 5.087 1.00 96.38 287 LEU A N 1
ATOM 2260 C CA . LEU A 1 287 ? -6.282 -8.303 6.302 1.00 96.38 287 LEU A CA 1
ATOM 2261 C C . LEU A 1 287 ? -6.535 -9.785 6.021 1.00 96.38 287 LEU A C 1
ATOM 2263 O O . LEU A 1 287 ? -5.721 -10.633 6.370 1.00 96.38 287 LEU A O 1
ATOM 2267 N N . LYS A 1 288 ? -7.644 -10.114 5.358 1.00 94.94 288 LYS A N 1
ATOM 2268 C CA . LYS A 1 288 ? -8.047 -11.504 5.103 1.00 94.94 288 LYS A CA 1
ATOM 2269 C C . LYS A 1 288 ? -7.046 -12.274 4.236 1.00 94.94 288 LYS A C 1
ATOM 2271 O O . LYS A 1 288 ? -6.878 -13.477 4.424 1.00 94.94 288 LYS A O 1
ATOM 2276 N N . LYS A 1 289 ? -6.369 -11.600 3.303 1.00 93.75 289 LYS A N 1
ATOM 2277 C CA . LYS A 1 289 ? -5.312 -12.195 2.472 1.00 93.75 289 LYS A CA 1
ATOM 2278 C C . LYS A 1 289 ? -4.063 -12.569 3.266 1.00 93.75 289 LYS A C 1
ATOM 2280 O O . LYS A 1 289 ? -3.412 -13.539 2.891 1.00 93.75 289 LYS A O 1
ATOM 2285 N N . HIS A 1 290 ? -3.759 -11.843 4.343 1.00 96.00 290 HIS A N 1
ATOM 2286 C CA . HIS A 1 290 ? -2.475 -11.925 5.052 1.00 96.00 290 HIS A CA 1
ATOM 2287 C C . HIS A 1 290 ? -2.563 -12.400 6.508 1.00 96.00 290 HIS A C 1
ATOM 2289 O O . HIS A 1 290 ? -1.548 -12.714 7.122 1.00 96.00 290 HIS A O 1
ATOM 2295 N N . ILE A 1 291 ? -3.764 -12.488 7.075 1.00 97.06 291 ILE A N 1
ATOM 2296 C CA . ILE A 1 291 ? -3.981 -13.055 8.407 1.00 97.06 291 ILE A CA 1
ATOM 2297 C C . ILE A 1 291 ? -3.661 -14.567 8.404 1.00 97.06 291 ILE A C 1
ATOM 2299 O O . ILE A 1 291 ? -3.846 -15.214 7.360 1.00 97.06 291 ILE A O 1
ATOM 2303 N N . PRO A 1 292 ? -3.208 -15.154 9.535 1.00 96.00 292 PRO A N 1
ATOM 2304 C CA . PRO A 1 292 ? -2.989 -16.598 9.636 1.00 96.00 292 PRO A CA 1
ATOM 2305 C C . PRO A 1 292 ? -4.219 -17.415 9.220 1.00 96.00 292 PRO A C 1
ATOM 2307 O O . PRO A 1 292 ? -5.353 -17.024 9.511 1.00 96.00 292 PRO A O 1
ATOM 2310 N N . ASP A 1 293 ? -4.002 -18.566 8.572 1.00 94.44 293 ASP A N 1
ATOM 2311 C CA . ASP A 1 293 ? -5.066 -19.342 7.909 1.00 94.44 293 ASP A CA 1
ATOM 2312 C C . ASP A 1 293 ? -6.241 -19.688 8.826 1.00 94.44 293 ASP A C 1
ATOM 2314 O O . ASP A 1 293 ? -7.399 -19.574 8.421 1.00 94.44 293 ASP A O 1
ATOM 2318 N N . GLN A 1 294 ? -5.956 -20.002 10.091 1.00 95.06 294 GLN A N 1
ATOM 2319 C CA . GLN A 1 294 ? -6.962 -20.326 11.105 1.00 95.06 294 GLN A CA 1
ATOM 2320 C C . GLN A 1 294 ? -8.005 -19.211 11.340 1.00 95.06 294 GLN A C 1
ATOM 2322 O O . GLN A 1 294 ? -9.118 -19.490 11.784 1.00 95.06 294 GLN A O 1
ATOM 2327 N N . PHE A 1 295 ? -7.677 -17.955 11.015 1.00 96.38 295 PHE A N 1
ATOM 2328 C CA . PHE A 1 295 ? -8.579 -16.810 11.152 1.00 96.38 295 PHE A CA 1
ATOM 2329 C C . PHE A 1 295 ? -9.258 -16.404 9.840 1.00 96.38 295 PHE A C 1
ATOM 2331 O O . PHE A 1 295 ? -10.211 -15.630 9.881 1.00 96.38 295 PHE A O 1
ATOM 2338 N N . LYS A 1 296 ? -8.831 -16.900 8.669 1.00 93.81 296 LYS A N 1
ATOM 2339 C CA . LYS A 1 296 ? -9.337 -16.415 7.367 1.00 93.81 296 LYS A CA 1
ATOM 2340 C C . LYS A 1 296 ? -10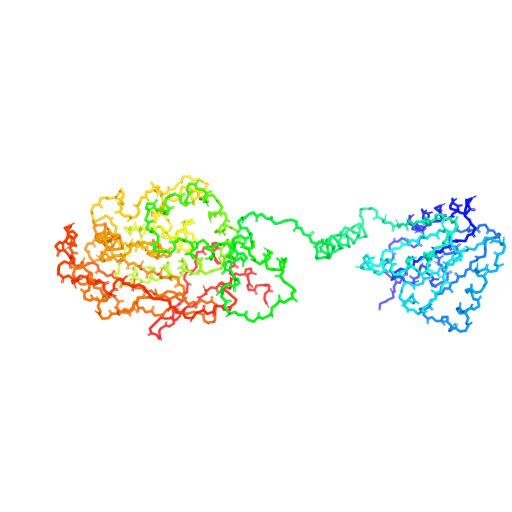.854 -16.529 7.223 1.00 93.81 296 LYS A C 1
ATOM 2342 O O . LYS A 1 296 ? -11.492 -15.615 6.702 1.00 93.81 296 LYS A O 1
ATOM 2347 N N . SER A 1 297 ? -11.447 -17.619 7.714 1.00 93.81 297 SER A N 1
ATOM 2348 C CA . SER A 1 297 ? -12.904 -17.824 7.693 1.00 93.81 297 SER A CA 1
ATOM 2349 C C . SER A 1 297 ? -13.658 -16.954 8.706 1.00 93.81 297 SER A C 1
ATOM 2351 O O . SER A 1 297 ? -14.881 -16.852 8.635 1.00 93.81 297 SER A O 1
ATOM 2353 N N . ARG A 1 298 ? -12.940 -16.341 9.653 1.00 95.75 298 ARG A N 1
ATOM 2354 C CA . ARG A 1 298 ? -13.468 -15.480 10.721 1.00 95.75 298 ARG A CA 1
ATOM 2355 C C . ARG A 1 298 ? -13.491 -14.002 10.341 1.00 95.75 298 ARG A C 1
ATOM 2357 O O . ARG A 1 298 ? -14.102 -13.214 11.057 1.00 95.75 298 ARG A O 1
ATOM 2364 N N . VAL A 1 299 ? -12.846 -13.636 9.230 1.00 97.25 299 VAL A N 1
ATOM 2365 C CA . VAL A 1 299 ? -12.799 -12.258 8.735 1.00 97.25 299 VAL A CA 1
ATOM 2366 C C . VAL A 1 299 ? -13.999 -11.964 7.839 1.00 97.25 299 VAL A C 1
ATOM 2368 O O . VAL A 1 299 ? -14.199 -12.610 6.806 1.00 97.25 299 VAL A O 1
ATOM 2371 N N . ILE A 1 300 ? -14.761 -10.944 8.220 1.00 97.31 300 ILE A N 1
ATOM 2372 C CA . ILE A 1 300 ? -15.719 -10.250 7.361 1.00 97.31 300 ILE A CA 1
ATOM 2373 C C . ILE A 1 300 ? -14.990 -9.043 6.769 1.00 97.31 300 ILE A C 1
ATOM 2375 O O . ILE A 1 300 ? -14.494 -8.207 7.519 1.00 97.31 300 ILE A O 1
ATOM 2379 N N . SER A 1 301 ? -14.910 -8.942 5.443 1.00 97.06 301 SER A N 1
ATOM 2380 C CA . SER A 1 301 ? -14.287 -7.791 4.778 1.00 97.06 301 SER A CA 1
ATOM 2381 C C . SER A 1 301 ? -15.338 -6.793 4.317 1.00 97.06 301 SER A C 1
ATOM 2383 O O . SER A 1 301 ? -16.236 -7.150 3.557 1.00 97.06 301 SER A O 1
ATOM 2385 N N . LEU A 1 302 ? -15.230 -5.549 4.773 1.00 96.69 302 LEU A N 1
ATOM 2386 C CA . LEU A 1 302 ? -16.131 -4.461 4.420 1.00 96.69 302 LEU A CA 1
ATOM 2387 C C . LEU A 1 302 ? -15.359 -3.380 3.676 1.00 96.69 302 LEU A C 1
ATOM 2389 O O . LEU A 1 302 ? -14.325 -2.931 4.153 1.00 96.69 302 LEU A O 1
ATOM 2393 N N . ASP A 1 303 ? -15.870 -2.938 2.533 1.00 95.75 303 ASP A N 1
ATOM 2394 C CA . ASP A 1 303 ? -15.295 -1.818 1.789 1.00 95.75 303 ASP A CA 1
ATOM 2395 C C . ASP A 1 303 ? -16.398 -1.076 1.029 1.00 95.75 303 ASP A C 1
ATOM 2397 O O . ASP A 1 303 ? -17.414 -1.666 0.659 1.00 95.75 303 ASP A O 1
ATOM 2401 N N . LEU A 1 304 ? -16.206 0.221 0.801 1.00 94.94 304 LEU A N 1
ATOM 2402 C CA . LEU A 1 304 ? -17.138 1.021 0.014 1.00 94.94 304 LEU A CA 1
ATOM 2403 C C . LEU A 1 304 ? -16.973 0.750 -1.489 1.00 94.94 304 LEU A C 1
ATOM 2405 O O . LEU A 1 304 ? -17.935 0.894 -2.240 1.00 94.94 304 LEU A O 1
ATOM 2409 N N . ASN A 1 305 ? -15.770 0.361 -1.926 1.00 95.25 305 ASN A N 1
ATOM 2410 C CA . ASN A 1 305 ? -15.464 0.077 -3.322 1.00 95.25 305 ASN A CA 1
ATOM 2411 C C . ASN A 1 305 ? -15.830 -1.376 -3.689 1.00 95.25 305 ASN A C 1
ATOM 2413 O O . ASN A 1 305 ? -15.110 -2.297 -3.298 1.00 95.25 305 ASN A O 1
ATOM 2417 N N . PRO A 1 306 ? -16.881 -1.634 -4.490 1.00 93.94 306 PRO A N 1
ATOM 2418 C CA . PRO A 1 306 ? -17.214 -2.997 -4.906 1.00 93.94 306 PRO A CA 1
ATOM 2419 C C . PRO A 1 306 ? -16.103 -3.661 -5.738 1.00 93.94 306 PRO A C 1
ATOM 2421 O O . PRO A 1 306 ? -15.953 -4.882 -5.674 1.00 93.94 306 PRO A O 1
ATOM 2424 N N . ALA A 1 307 ? -15.274 -2.888 -6.456 1.00 94.44 307 ALA A N 1
ATOM 2425 C CA . ALA A 1 307 ? -14.175 -3.416 -7.271 1.00 94.44 307 ALA A CA 1
ATOM 2426 C C . ALA A 1 307 ? -13.072 -4.104 -6.440 1.00 94.44 307 ALA A C 1
ATOM 2428 O O . ALA A 1 307 ? -12.294 -4.908 -6.964 1.00 94.44 307 ALA A O 1
ATOM 2429 N N . HIS A 1 308 ? -13.025 -3.852 -5.127 1.00 93.50 308 HIS A N 1
ATOM 2430 C CA . HIS A 1 308 ? -12.144 -4.559 -4.195 1.00 93.50 308 HIS A CA 1
ATOM 2431 C C . HIS A 1 308 ? -12.516 -6.037 -4.012 1.00 93.50 308 HIS A C 1
ATOM 2433 O O . HIS A 1 308 ? -11.660 -6.846 -3.642 1.00 93.50 308 HIS A O 1
ATOM 2439 N N . PHE A 1 309 ? -13.756 -6.420 -4.324 1.00 92.12 309 PHE A N 1
ATOM 2440 C CA . PHE A 1 309 ? -14.269 -7.773 -4.140 1.00 92.12 309 PHE A CA 1
ATOM 2441 C C . PHE A 1 309 ? -14.373 -8.528 -5.469 1.00 92.12 309 PHE A C 1
ATOM 2443 O O . PHE A 1 309 ? -15.460 -8.745 -5.999 1.00 92.12 309 PHE A O 1
ATOM 2450 N N . LYS A 1 310 ? -13.232 -8.992 -5.996 1.00 81.69 310 LYS A N 1
ATOM 2451 C CA . LYS A 1 310 ? -13.195 -9.896 -7.163 1.00 81.69 310 LYS A CA 1
ATOM 2452 C C . LYS A 1 310 ? -13.154 -11.378 -6.727 1.00 81.69 310 LYS A C 1
ATOM 2454 O O . LYS A 1 310 ? -12.673 -11.720 -5.642 1.00 81.69 310 LYS A O 1
ATOM 2459 N N . GLY A 1 311 ? -13.660 -12.285 -7.567 1.00 74.75 311 GLY A N 1
ATOM 2460 C CA . GLY A 1 311 ? -13.623 -13.742 -7.338 1.00 74.75 311 GLY A CA 1
ATOM 2461 C C . GLY A 1 311 ? -14.801 -14.317 -6.533 1.00 74.75 311 GLY A C 1
ATOM 2462 O O . GLY A 1 311 ? -15.807 -13.644 -6.323 1.00 74.75 311 GLY A O 1
ATOM 2463 N N . ARG A 1 312 ? -14.692 -15.588 -6.106 1.00 59.94 312 ARG A N 1
ATOM 2464 C CA . ARG A 1 312 ? -15.793 -16.356 -5.478 1.00 59.94 312 ARG A CA 1
ATOM 2465 C C . ARG A 1 312 ? -16.348 -15.696 -4.208 1.00 59.94 312 ARG A C 1
ATOM 2467 O O . ARG A 1 312 ? -15.623 -15.014 -3.487 1.00 59.94 312 ARG A O 1
ATOM 2474 N N . ALA A 1 313 ? -17.631 -15.951 -3.939 1.00 61.44 313 ALA A N 1
ATOM 2475 C CA . ALA A 1 313 ? -18.343 -15.458 -2.764 1.00 61.44 313 ALA A CA 1
ATOM 2476 C C . ALA A 1 313 ? -17.635 -15.850 -1.453 1.00 61.44 313 ALA A C 1
ATOM 2478 O O . ALA A 1 313 ? -17.169 -16.977 -1.289 1.00 61.44 313 ALA A O 1
ATOM 2479 N N . GLY A 1 314 ? -17.579 -14.906 -0.518 1.00 75.75 314 GLY A N 1
ATOM 2480 C CA . GLY A 1 314 ? -17.079 -15.082 0.843 1.00 75.75 314 GLY A CA 1
ATOM 2481 C C . GLY A 1 314 ? -17.698 -14.025 1.756 1.00 75.75 314 GLY A C 1
ATOM 2482 O O . GLY A 1 314 ? -18.492 -13.213 1.287 1.00 75.75 314 GLY A O 1
ATOM 2483 N N . ASN A 1 315 ? -17.326 -14.010 3.038 1.00 89.25 315 ASN A N 1
ATOM 2484 C CA . ASN A 1 315 ? -17.814 -13.024 4.012 1.00 89.25 315 ASN A CA 1
ATOM 2485 C C . ASN A 1 315 ? -17.349 -11.604 3.632 1.00 89.25 315 ASN A C 1
ATOM 2487 O O . ASN A 1 315 ? -16.252 -11.187 4.011 1.00 89.25 315 ASN A O 1
ATOM 2491 N N . ARG A 1 316 ? -18.150 -10.906 2.822 1.00 94.06 316 ARG A N 1
ATOM 2492 C CA . ARG A 1 316 ? -17.852 -9.605 2.214 1.00 94.06 316 ARG A CA 1
ATOM 2493 C C . ARG A 1 316 ? -19.080 -8.704 2.276 1.00 94.06 316 ARG A C 1
ATOM 2495 O O . ARG A 1 316 ? -20.197 -9.186 2.097 1.00 94.06 316 ARG A O 1
ATOM 2502 N N . ILE A 1 317 ? -18.872 -7.413 2.505 1.00 95.19 317 ILE A N 1
ATOM 2503 C CA . ILE A 1 317 ? -19.935 -6.410 2.609 1.00 95.19 317 ILE A CA 1
ATOM 2504 C C . ILE A 1 317 ? -19.514 -5.161 1.830 1.00 95.19 317 ILE A C 1
ATOM 2506 O O . ILE A 1 317 ? -18.482 -4.567 2.128 1.00 95.19 317 ILE A O 1
ATOM 2510 N N . VAL A 1 318 ? -20.330 -4.735 0.862 1.00 95.12 318 VAL A N 1
ATOM 2511 C CA . VAL A 1 318 ? -20.165 -3.427 0.209 1.00 95.12 318 VAL A CA 1
ATOM 2512 C C . VAL A 1 318 ? -20.990 -2.403 0.977 1.00 95.12 318 VAL A C 1
ATOM 2514 O O . VAL A 1 318 ? -22.215 -2.386 0.858 1.00 95.12 318 VAL A O 1
ATOM 2517 N N . ALA A 1 319 ? -20.341 -1.601 1.817 1.00 94.88 319 ALA A N 1
ATOM 2518 C CA . ALA A 1 319 ? -21.019 -0.616 2.656 1.00 94.88 319 ALA A CA 1
ATOM 2519 C C . ALA A 1 319 ? -20.074 0.487 3.145 1.00 94.88 319 ALA A C 1
ATOM 2521 O O . ALA A 1 319 ? -18.852 0.359 3.114 1.00 94.88 319 ALA A O 1
ATOM 2522 N N . SER A 1 320 ? -20.673 1.562 3.651 1.00 93.00 320 SER A N 1
ATOM 2523 C CA . SER A 1 320 ? -19.981 2.611 4.395 1.00 93.00 320 SER A CA 1
ATOM 2524 C C . SER A 1 320 ? -19.406 2.064 5.708 1.00 93.00 320 SER A C 1
ATOM 2526 O O . SER A 1 320 ? -20.118 1.431 6.487 1.00 93.00 320 SER A O 1
ATOM 2528 N N . PHE A 1 321 ? -18.136 2.357 6.004 1.00 88.44 321 PHE A N 1
ATOM 2529 C CA . PHE A 1 321 ? -17.551 2.103 7.332 1.00 88.44 321 PHE A CA 1
ATOM 2530 C C . PHE A 1 321 ? -18.014 3.139 8.376 1.00 88.44 321 PHE A C 1
ATOM 2532 O O . PHE A 1 321 ? -17.772 2.952 9.564 1.00 88.44 321 PHE A O 1
ATOM 2539 N N . SER A 1 322 ? -18.675 4.224 7.951 1.00 90.81 322 SER A N 1
ATOM 2540 C CA . SER A 1 322 ? -19.352 5.177 8.841 1.00 90.81 322 SER A CA 1
ATOM 2541 C C . SER A 1 322 ? -20.743 4.686 9.261 1.00 90.81 322 SER A C 1
ATOM 2543 O O . SER A 1 322 ? -21.334 5.240 10.185 1.00 90.81 322 SER A O 1
ATOM 2545 N N . LYS A 1 323 ? -21.279 3.664 8.575 1.00 93.19 323 LYS A N 1
ATOM 2546 C CA . LYS A 1 323 ? -22.561 3.012 8.869 1.00 93.19 323 LYS A CA 1
ATOM 2547 C C . LYS A 1 323 ? -22.496 1.527 8.500 1.00 93.19 323 LYS A C 1
ATOM 2549 O O . LYS A 1 323 ? -23.000 1.090 7.464 1.00 93.19 323 LYS A O 1
ATOM 2554 N N . VAL A 1 324 ? -21.865 0.757 9.373 1.00 96.12 324 VAL A N 1
ATOM 2555 C CA . VAL A 1 324 ? -21.598 -0.668 9.208 1.00 96.12 324 VAL A CA 1
ATOM 2556 C C . VAL A 1 324 ? -22.900 -1.461 9.387 1.00 96.12 324 VAL A C 1
ATOM 2558 O O . VAL A 1 324 ? -23.542 -1.364 10.435 1.00 96.12 324 VAL A O 1
ATOM 2561 N N . PRO A 1 325 ? -23.304 -2.309 8.424 1.00 96.62 325 PRO A N 1
ATOM 2562 C CA . PRO A 1 325 ? -24.557 -3.065 8.484 1.00 96.62 325 PRO A CA 1
ATOM 2563 C C . PRO A 1 325 ? -24.424 -4.335 9.344 1.00 96.62 325 PRO A C 1
ATOM 2565 O O . PRO A 1 325 ? -24.821 -5.425 8.940 1.00 96.62 325 PRO A O 1
ATOM 2568 N N . LEU A 1 326 ? -23.841 -4.200 10.535 1.00 96.38 326 LEU A N 1
ATOM 2569 C CA . LEU A 1 326 ? -23.728 -5.251 11.545 1.00 96.38 326 LEU A CA 1
ATOM 2570 C C . LEU A 1 326 ? -24.426 -4.813 12.831 1.00 96.38 326 LEU A C 1
ATOM 2572 O O . LEU A 1 326 ? -24.522 -3.618 13.126 1.00 96.38 326 LEU A O 1
ATOM 2576 N N . GLY A 1 327 ? -24.900 -5.791 13.602 1.00 96.31 327 GLY A N 1
ATOM 2577 C CA . GLY A 1 327 ? -25.524 -5.542 14.900 1.00 96.31 327 GLY A CA 1
ATOM 2578 C C . GLY A 1 327 ? -24.554 -4.920 15.905 1.00 96.31 327 GLY A C 1
ATOM 2579 O O . GLY A 1 327 ? -23.332 -5.027 15.771 1.00 96.31 327 GLY A O 1
ATOM 2580 N N . ASP A 1 328 ? -25.107 -4.273 16.922 1.00 97.38 328 ASP A N 1
ATOM 2581 C CA . ASP A 1 328 ? -24.332 -3.743 18.042 1.00 97.38 328 ASP A CA 1
ATOM 2582 C C . ASP A 1 328 ? -23.575 -4.876 18.741 1.00 97.38 328 ASP A C 1
ATOM 2584 O O . ASP A 1 328 ? -24.110 -5.974 18.910 1.00 97.38 328 ASP A O 1
ATOM 2588 N N . LYS A 1 329 ? -22.341 -4.603 19.184 1.00 97.88 329 LYS A N 1
ATOM 2589 C CA . LYS A 1 329 ? -21.532 -5.543 19.981 1.00 97.88 329 LYS A CA 1
ATOM 2590 C C . LYS A 1 329 ? -21.415 -6.926 19.323 1.00 97.88 329 LYS A C 1
ATOM 2592 O O . LYS A 1 329 ? -21.510 -7.955 19.989 1.00 97.88 329 LYS A O 1
ATOM 2597 N N . SER A 1 330 ? -21.224 -6.949 18.009 1.00 97.25 330 SER A N 1
ATOM 2598 C CA . SER A 1 330 ? -21.202 -8.165 17.198 1.00 97.25 330 SER A CA 1
ATOM 2599 C C . SER A 1 330 ? -19.798 -8.694 16.918 1.00 97.25 330 SER A C 1
ATOM 2601 O O . SER A 1 330 ? -19.674 -9.879 16.614 1.00 97.25 330 SER A O 1
ATOM 2603 N N . VAL A 1 331 ? -18.751 -7.868 17.053 1.00 98.00 331 VAL A N 1
ATOM 2604 C CA . VAL A 1 331 ? -17.378 -8.244 16.669 1.00 98.00 331 VAL A CA 1
ATOM 2605 C C . VAL A 1 331 ? -16.384 -8.187 17.832 1.00 98.00 331 VAL A C 1
ATOM 2607 O O . VAL A 1 331 ? -16.482 -7.322 18.705 1.00 98.00 331 VAL A O 1
ATOM 2610 N N . ASP A 1 332 ? -15.427 -9.119 17.854 1.00 98.62 332 ASP A N 1
ATOM 2611 C CA . ASP A 1 332 ? -14.342 -9.165 18.848 1.00 98.62 332 ASP A CA 1
ATOM 2612 C C . ASP A 1 332 ? -13.176 -8.259 18.442 1.00 98.62 332 ASP A C 1
ATOM 2614 O O . ASP A 1 332 ? -12.602 -7.577 19.290 1.00 98.62 332 ASP A O 1
ATOM 2618 N N . TYR A 1 333 ? -12.857 -8.228 17.144 1.00 98.75 333 TYR A N 1
ATOM 2619 C CA . TYR A 1 333 ? -11.776 -7.420 16.583 1.00 98.75 333 TYR A CA 1
ATOM 2620 C C . TYR A 1 333 ? -12.258 -6.598 15.390 1.00 98.75 333 TYR A C 1
ATOM 2622 O O . TYR A 1 333 ? -12.927 -7.125 14.501 1.00 98.75 333 TYR A O 1
ATOM 2630 N N . ALA A 1 334 ? -11.870 -5.325 15.336 1.00 98.44 334 ALA A N 1
ATOM 2631 C CA . ALA A 1 334 ? -12.128 -4.440 14.204 1.00 98.44 334 ALA A CA 1
ATOM 2632 C C . ALA A 1 334 ? -10.815 -3.829 13.698 1.00 98.44 334 ALA A C 1
ATOM 2634 O O . ALA A 1 334 ? -10.136 -3.107 14.424 1.00 98.44 334 ALA A O 1
ATOM 2635 N N . ASN A 1 335 ? -10.450 -4.112 12.451 1.00 98.19 335 ASN A N 1
ATOM 2636 C CA . ASN A 1 335 ? -9.286 -3.537 11.789 1.00 98.19 335 ASN A CA 1
ATOM 2637 C C . ASN A 1 335 ? -9.698 -2.334 10.939 1.00 98.19 335 ASN A C 1
ATOM 2639 O O . ASN A 1 335 ? -10.340 -2.518 9.917 1.00 98.19 335 ASN A O 1
ATOM 2643 N N . LEU A 1 336 ? -9.273 -1.133 11.316 1.00 96.50 336 LEU A N 1
ATOM 2644 C CA . LEU A 1 336 ? -9.458 0.120 10.578 1.00 96.50 336 LEU A CA 1
ATOM 2645 C C . LEU A 1 336 ? -8.105 0.621 10.040 1.00 96.50 336 LEU A C 1
ATOM 2647 O O . LEU A 1 336 ? -7.681 1.759 10.265 1.00 96.50 336 LEU A O 1
ATOM 2651 N N . SER A 1 337 ? -7.373 -0.270 9.374 1.00 92.69 337 SER A N 1
ATOM 2652 C CA . SER A 1 337 ? -6.080 0.050 8.763 1.00 92.69 337 SER A CA 1
ATOM 2653 C C . SER A 1 337 ? -6.256 0.682 7.393 1.00 92.69 337 SER A C 1
ATOM 2655 O O . SER A 1 337 ? -7.154 0.298 6.659 1.00 92.69 337 SER A O 1
ATOM 2657 N N . LEU A 1 338 ? -5.366 1.610 7.019 1.00 86.50 338 LEU A N 1
ATOM 2658 C CA . LEU A 1 338 ? -5.333 2.222 5.677 1.00 86.50 338 LEU A CA 1
ATOM 2659 C C . LEU A 1 338 ? -6.638 2.933 5.277 1.00 86.50 338 LEU A C 1
ATOM 2661 O O . LEU A 1 338 ? -6.866 3.186 4.103 1.00 86.50 338 LEU A O 1
ATOM 2665 N N . ALA A 1 339 ? -7.456 3.296 6.262 1.00 91.44 339 ALA A N 1
ATOM 2666 C CA . ALA A 1 339 ? -8.816 3.773 6.059 1.00 91.44 339 ALA A CA 1
ATOM 2667 C C . ALA A 1 339 ? -9.016 5.180 6.633 1.00 91.44 339 ALA A C 1
ATOM 2669 O O . ALA A 1 339 ? -9.321 6.140 5.937 1.00 91.44 339 ALA A O 1
ATOM 2670 N N . LEU A 1 340 ? -8.717 5.351 7.921 1.00 92.19 340 LEU A N 1
ATOM 2671 C CA . LEU A 1 340 ? -9.051 6.564 8.674 1.00 92.19 340 LEU A CA 1
ATOM 2672 C C . LEU A 1 340 ? -8.567 7.886 8.032 1.00 92.19 340 LEU A C 1
ATOM 2674 O O . LEU A 1 340 ? -9.164 8.936 8.259 1.00 92.19 340 LEU A O 1
ATOM 2678 N N . HIS A 1 341 ? -7.514 7.848 7.216 1.00 87.50 341 HIS A N 1
ATOM 2679 C CA . HIS A 1 341 ? -6.926 9.009 6.550 1.00 87.50 341 HIS A CA 1
ATOM 2680 C C . HIS A 1 341 ? -7.815 9.692 5.493 1.00 87.50 341 HIS A C 1
ATOM 2682 O O . HIS A 1 341 ? -7.621 10.884 5.259 1.00 87.50 341 HIS A O 1
ATOM 2688 N N . TYR A 1 342 ? -8.783 9.004 4.873 1.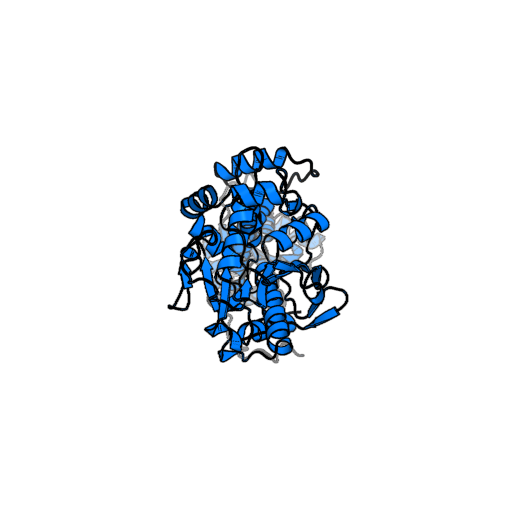00 89.69 342 TYR A N 1
ATOM 2689 C CA . TYR A 1 342 ? -9.712 9.653 3.931 1.00 89.69 342 TYR A CA 1
ATOM 2690 C C . TYR A 1 342 ? -10.865 10.383 4.635 1.00 89.69 342 TYR A C 1
ATOM 2692 O O . TYR A 1 342 ? -11.519 11.236 4.036 1.00 89.69 342 TYR A O 1
ATOM 2700 N N . THR A 1 343 ? -11.113 10.077 5.916 1.00 94.50 343 THR A N 1
ATOM 2701 C CA . THR A 1 343 ? -12.234 10.656 6.670 1.00 94.50 343 THR A CA 1
ATOM 2702 C C . THR A 1 343 ? -12.020 12.144 6.893 1.00 94.50 343 THR A C 1
ATOM 2704 O O . THR A 1 343 ? -10.903 12.593 7.179 1.00 94.50 343 THR A O 1
ATOM 2707 N N . ARG A 1 344 ? -13.099 12.917 6.807 1.00 94.56 344 ARG A N 1
ATOM 2708 C CA . ARG A 1 344 ? -13.049 14.367 6.980 1.00 94.56 344 ARG A CA 1
ATOM 2709 C C . ARG A 1 344 ? -13.165 14.778 8.448 1.00 94.56 344 ARG A C 1
ATOM 2711 O O . ARG A 1 344 ? -13.939 14.209 9.220 1.00 94.56 344 ARG A O 1
ATOM 2718 N N . LEU A 1 345 ? -12.397 15.789 8.843 1.00 93.88 345 LEU A N 1
ATOM 2719 C CA . LEU A 1 345 ? -12.491 16.398 10.169 1.00 93.88 345 LEU A CA 1
ATOM 2720 C C . LEU A 1 345 ? -12.219 17.900 10.066 1.00 93.88 345 LEU A C 1
ATOM 2722 O O . LEU A 1 345 ? -11.071 18.336 10.107 1.00 93.88 345 LEU A O 1
ATOM 2726 N N . VAL A 1 346 ? -13.284 18.692 9.951 1.00 92.38 346 VAL A N 1
ATOM 2727 C CA . VAL A 1 346 ? -13.214 20.158 9.876 1.00 92.38 346 VAL A CA 1
ATOM 2728 C C . VAL A 1 346 ? -14.153 20.746 10.934 1.00 92.38 346 VAL A C 1
ATOM 2730 O O . VAL A 1 346 ? -15.294 21.102 10.625 1.00 92.38 346 VAL A O 1
ATOM 2733 N N . PRO A 1 347 ? -13.700 20.863 12.200 1.00 90.12 347 PRO A N 1
ATOM 2734 C CA . PRO A 1 347 ? -14.564 21.300 13.297 1.00 90.12 347 PRO A CA 1
ATOM 2735 C C . PRO A 1 347 ? -15.164 22.695 13.087 1.00 90.12 347 PRO A C 1
ATOM 2737 O O . PRO A 1 347 ? -16.319 22.929 13.421 1.00 90.12 347 PRO A O 1
ATOM 2740 N N . SER A 1 348 ? -14.435 23.603 12.429 1.00 88.81 348 SER A N 1
ATOM 2741 C CA . SER A 1 348 ? -14.925 24.946 12.083 1.00 88.81 348 SER A CA 1
ATOM 2742 C C . SER A 1 348 ? -16.121 24.955 11.121 1.00 88.81 348 SER A C 1
ATOM 2744 O O . SER A 1 348 ? -16.803 25.970 11.015 1.00 88.81 348 SER A O 1
ATOM 2746 N N . ARG A 1 349 ? -16.385 23.841 10.424 1.00 90.44 349 ARG A N 1
ATOM 2747 C CA . ARG A 1 349 ? -17.539 23.642 9.534 1.00 90.44 349 ARG A CA 1
ATOM 2748 C C . ARG A 1 349 ? -18.546 22.626 10.081 1.00 90.44 349 ARG A C 1
ATOM 2750 O O . ARG A 1 349 ? -19.442 22.221 9.353 1.00 90.44 349 ARG A O 1
ATOM 2757 N N . ASN A 1 350 ? -18.412 22.218 11.345 1.00 90.31 350 ASN A N 1
ATOM 2758 C CA . ASN A 1 350 ? -19.205 21.149 11.961 1.00 90.31 350 ASN A CA 1
ATOM 2759 C C . ASN A 1 350 ? -19.116 19.794 11.228 1.00 90.31 350 ASN A C 1
ATOM 2761 O O . ASN A 1 350 ? -20.066 19.011 11.212 1.00 90.31 350 ASN A O 1
ATOM 2765 N N . GLU A 1 351 ? -17.967 19.497 10.618 1.00 92.19 351 GLU A N 1
ATOM 2766 C CA . GLU A 1 351 ? -17.729 18.235 9.914 1.00 92.19 351 GLU A CA 1
ATOM 2767 C C . GLU A 1 351 ? -16.896 17.286 10.791 1.00 92.19 351 GLU A C 1
ATOM 2769 O O . GLU A 1 351 ? -15.697 17.490 10.995 1.00 92.19 351 GLU A O 1
ATOM 2774 N N . TYR A 1 352 ? -17.540 16.230 11.299 1.00 94.25 352 TYR A N 1
ATOM 2775 C CA . TYR A 1 352 ? -16.997 15.321 12.322 1.00 94.25 352 TYR A CA 1
ATOM 2776 C C . TYR A 1 352 ? -16.920 13.853 11.866 1.00 94.25 352 TYR A C 1
ATOM 2778 O O . TYR A 1 352 ? -17.108 12.938 12.663 1.00 94.25 352 TYR A O 1
ATOM 2786 N N . GLU A 1 353 ? -16.693 13.595 10.579 1.00 95.12 353 GLU A N 1
ATOM 2787 C CA . GLU A 1 353 ? -16.767 12.243 10.004 1.00 95.12 353 GLU A CA 1
ATOM 2788 C C . GLU A 1 353 ? -15.802 11.259 10.677 1.00 95.12 353 GLU A C 1
ATOM 2790 O O . GLU A 1 353 ? -16.211 10.175 11.083 1.00 95.12 353 GLU A O 1
ATOM 2795 N N . ARG A 1 354 ? -14.551 11.667 10.917 1.00 95.25 354 ARG A N 1
ATOM 2796 C CA . ARG A 1 354 ? -13.568 10.835 11.632 1.00 95.25 354 ARG A CA 1
ATOM 2797 C C . ARG A 1 354 ? -14.043 10.394 13.017 1.00 95.25 354 ARG A C 1
ATOM 2799 O O . ARG A 1 354 ? -13.814 9.257 13.415 1.00 95.25 354 ARG A O 1
ATOM 2806 N N . LEU A 1 355 ? -14.710 11.293 13.743 1.00 95.88 355 LEU A N 1
ATOM 2807 C CA . LEU A 1 355 ? -15.291 10.997 15.052 1.00 95.88 355 LEU A CA 1
ATOM 2808 C C . LEU A 1 355 ? -16.435 9.984 14.917 1.00 95.88 355 LEU A C 1
ATOM 2810 O O . LEU A 1 355 ? -16.467 9.009 15.662 1.00 95.88 355 LEU A O 1
ATOM 2814 N N . LYS A 1 356 ? -17.323 10.173 13.930 1.00 95.94 356 LYS A N 1
ATOM 2815 C CA . LYS A 1 356 ? -18.438 9.255 13.639 1.00 95.94 356 LYS A CA 1
ATOM 2816 C C . LYS A 1 356 ? -17.951 7.838 13.339 1.00 95.94 356 LYS A C 1
ATOM 2818 O O . LYS A 1 356 ? -18.523 6.891 13.859 1.00 95.94 356 LYS A O 1
ATOM 2823 N N . VAL A 1 357 ? -16.860 7.689 12.586 1.00 96.62 357 VAL A N 1
ATOM 2824 C CA . VAL A 1 357 ? -16.259 6.372 12.305 1.00 96.62 357 VAL A CA 1
ATOM 2825 C C . VAL A 1 357 ? -15.758 5.687 13.579 1.00 96.62 357 VAL A C 1
ATOM 2827 O O . VAL A 1 357 ? -15.944 4.485 13.742 1.00 96.62 357 VAL A O 1
ATOM 2830 N N . LEU A 1 358 ? -15.157 6.427 14.516 1.00 97.12 358 LEU A N 1
ATOM 2831 C CA . LEU A 1 358 ? -14.719 5.849 15.793 1.00 97.12 358 LEU A CA 1
ATOM 2832 C C . LEU A 1 358 ? -15.900 5.474 16.701 1.00 97.12 358 LEU A C 1
ATOM 2834 O O . LEU A 1 358 ? -15.838 4.449 17.378 1.00 97.12 358 LEU A O 1
ATOM 2838 N N . VAL A 1 359 ? -16.980 6.264 16.692 1.00 97.56 359 VAL A N 1
ATOM 2839 C CA . VAL A 1 359 ? -18.243 5.918 17.371 1.00 97.56 359 VAL A CA 1
ATOM 2840 C C . VAL A 1 359 ? -18.847 4.652 16.762 1.00 97.56 359 VAL A C 1
ATOM 2842 O O . VAL A 1 359 ? -19.248 3.752 17.496 1.00 97.56 359 VAL A O 1
ATOM 2845 N N . GLU A 1 360 ? -18.845 4.537 15.435 1.00 97.50 360 GLU A N 1
ATOM 2846 C CA . GLU A 1 360 ? -19.363 3.364 14.733 1.00 97.50 360 GLU A CA 1
ATOM 2847 C C . GLU A 1 360 ? -18.524 2.111 15.015 1.00 97.50 360 GLU A C 1
ATOM 2849 O O . GLU A 1 360 ? -19.074 1.053 15.323 1.00 97.50 360 GLU A O 1
ATOM 2854 N N . MET A 1 361 ? -17.192 2.238 15.024 1.00 98.19 361 MET A N 1
ATOM 2855 C CA . MET A 1 361 ? -16.289 1.167 15.450 1.00 98.19 361 MET A CA 1
ATOM 2856 C C . MET A 1 361 ? -16.561 0.753 16.905 1.00 98.19 361 MET A C 1
ATOM 2858 O O . MET A 1 361 ? -16.556 -0.437 17.218 1.00 98.19 361 MET A O 1
ATOM 2862 N N . ASN A 1 362 ? -16.839 1.706 17.803 1.00 98.38 362 ASN A N 1
ATOM 2863 C CA . ASN A 1 362 ? -17.238 1.385 19.173 1.00 98.38 362 ASN A CA 1
ATOM 2864 C C . ASN A 1 362 ? -18.560 0.609 19.197 1.00 98.38 362 ASN A C 1
ATOM 2866 O O . ASN A 1 362 ? -18.639 -0.409 19.881 1.00 98.38 362 ASN A O 1
ATOM 2870 N N . ARG A 1 363 ? -19.581 1.045 18.449 1.00 98.06 363 ARG A N 1
ATOM 2871 C CA . ARG A 1 363 ? -20.911 0.414 18.419 1.00 98.06 363 ARG A CA 1
ATOM 2872 C C . ARG A 1 363 ? -20.830 -1.074 18.077 1.00 98.06 363 ARG A C 1
ATOM 2874 O O . ARG A 1 363 ? -21.425 -1.897 18.776 1.00 98.06 363 ARG A O 1
ATOM 2881 N N . ILE A 1 364 ? -20.071 -1.428 17.042 1.00 98.00 364 ILE A N 1
ATOM 2882 C CA . ILE A 1 364 ? -19.948 -2.818 16.579 1.00 98.00 364 ILE A CA 1
ATOM 2883 C C . ILE A 1 364 ? -19.098 -3.695 17.507 1.00 98.00 364 ILE A C 1
ATOM 2885 O O . ILE A 1 364 ? -19.330 -4.901 17.578 1.00 98.00 364 ILE A O 1
ATOM 2889 N N . LEU A 1 365 ? -18.129 -3.124 18.228 1.00 98.69 365 LEU A N 1
ATOM 2890 C CA . LEU A 1 365 ? -17.244 -3.887 19.106 1.00 98.69 365 LEU A CA 1
ATOM 2891 C C . LEU A 1 365 ? -17.988 -4.367 20.357 1.00 98.69 365 LEU A C 1
ATOM 2893 O O . LEU A 1 365 ? -18.743 -3.625 21.001 1.00 98.69 365 LEU A O 1
ATOM 2897 N N . LYS A 1 366 ? -17.742 -5.624 20.736 1.00 98.38 366 LYS A N 1
ATOM 2898 C CA . LYS A 1 366 ? -18.130 -6.170 22.044 1.00 98.38 366 LYS A CA 1
ATOM 2899 C C . LYS A 1 366 ? -17.414 -5.419 23.169 1.00 98.38 366 LYS A C 1
ATOM 2901 O O . LYS A 1 366 ? -16.359 -4.821 22.967 1.00 98.38 366 LYS A O 1
ATOM 2906 N N . LYS A 1 367 ? -17.956 -5.478 24.389 1.00 97.00 367 LYS A N 1
ATOM 2907 C CA . LYS A 1 367 ? -17.213 -5.039 25.583 1.00 97.00 367 LYS A CA 1
ATOM 2908 C C . LYS A 1 367 ? -15.969 -5.926 25.745 1.00 97.00 367 LYS A C 1
ATOM 2910 O O . LYS A 1 367 ? -16.096 -7.143 25.662 1.00 97.00 367 LYS A O 1
ATOM 2915 N N . GLY A 1 368 ? -14.795 -5.325 25.932 1.00 96.75 368 GLY A N 1
ATOM 2916 C CA . GLY A 1 368 ? -13.492 -6.008 25.885 1.00 96.75 368 GLY A CA 1
ATOM 2917 C C . GLY A 1 368 ? -12.989 -6.324 24.465 1.00 96.75 368 GLY A C 1
ATOM 2918 O O . GLY A 1 368 ? -11.908 -6.897 24.303 1.00 96.75 368 GLY A O 1
ATOM 2919 N N . GLY A 1 369 ? -13.760 -5.963 23.432 1.00 98.19 369 GLY A N 1
ATOM 2920 C CA . GLY A 1 369 ? -13.364 -6.074 22.031 1.00 98.19 369 GLY A CA 1
ATOM 2921 C C . GLY A 1 369 ? -12.302 -5.040 21.660 1.00 98.19 369 GLY A C 1
ATOM 2922 O O . GLY A 1 369 ? -12.212 -3.973 22.274 1.00 98.19 369 GLY A O 1
ATOM 2923 N N . THR A 1 370 ? -11.501 -5.352 20.645 1.00 98.62 370 THR A N 1
ATOM 2924 C CA . THR A 1 370 ? -10.303 -4.589 20.286 1.00 98.62 370 THR A CA 1
ATOM 2925 C C . THR A 1 370 ? -10.405 -3.960 18.895 1.00 98.62 370 THR A C 1
ATOM 2927 O O . THR A 1 370 ? -10.617 -4.644 17.896 1.00 98.62 370 THR A O 1
ATOM 2930 N N . GLY A 1 371 ? -10.200 -2.648 18.816 1.00 98.38 371 GLY A N 1
ATOM 2931 C CA . GLY A 1 371 ? -9.991 -1.916 17.570 1.00 98.38 371 GLY A CA 1
ATOM 2932 C C . GLY A 1 371 ? -8.501 -1.766 17.259 1.00 98.38 371 GLY A C 1
ATOM 2933 O O . GLY A 1 371 ? -7.712 -1.462 18.152 1.00 98.38 371 GLY A O 1
ATOM 2934 N N . ILE A 1 372 ? -8.111 -1.952 16.000 1.00 98.19 372 ILE A N 1
ATOM 2935 C CA . ILE A 1 372 ? -6.750 -1.731 15.503 1.00 98.19 372 ILE A CA 1
ATOM 2936 C C . ILE A 1 372 ? -6.807 -0.671 14.409 1.00 98.19 372 ILE A C 1
ATOM 2938 O O . ILE A 1 372 ? -7.410 -0.885 13.362 1.00 98.19 372 ILE A O 1
ATOM 2942 N N . ILE A 1 373 ? -6.157 0.465 14.635 1.00 96.75 373 ILE A N 1
ATOM 2943 C CA . ILE A 1 373 ? -6.052 1.567 13.680 1.00 96.75 373 ILE A CA 1
ATOM 2944 C C . ILE A 1 373 ? -4.587 1.668 13.263 1.00 96.75 373 ILE A C 1
ATOM 2946 O O . ILE A 1 373 ? -3.746 2.088 14.054 1.00 96.75 373 ILE A O 1
ATOM 2950 N N . ASN A 1 374 ? -4.270 1.302 12.021 1.00 94.00 374 ASN A N 1
ATOM 2951 C CA . ASN A 1 374 ? -2.929 1.483 11.465 1.00 94.00 374 ASN A CA 1
ATOM 2952 C C . ASN A 1 374 ? -2.957 2.519 10.338 1.00 94.00 374 ASN A C 1
ATOM 2954 O O . ASN A 1 374 ? -3.645 2.354 9.325 1.00 94.00 374 ASN A O 1
ATOM 2958 N N . LEU A 1 375 ? -2.203 3.601 10.521 1.00 89.06 375 LEU A N 1
ATOM 2959 C CA . LEU A 1 375 ? -2.123 4.694 9.553 1.00 89.06 375 LEU A CA 1
ATOM 2960 C C . LEU A 1 375 ? -1.072 4.421 8.467 1.00 89.06 375 LEU A C 1
ATOM 2962 O O . LEU A 1 375 ? -0.173 3.590 8.626 1.00 89.06 375 LEU A O 1
ATOM 2966 N N . LEU A 1 376 ? -1.168 5.166 7.361 1.00 87.88 376 LEU A N 1
ATOM 2967 C CA . LEU A 1 376 ? -0.111 5.224 6.350 1.00 87.88 376 LEU A CA 1
ATOM 2968 C C . LEU A 1 376 ? 1.218 5.658 6.988 1.00 87.88 376 LEU A C 1
ATOM 2970 O O . LEU A 1 376 ? 1.237 6.458 7.920 1.00 87.88 376 LEU A O 1
ATOM 2974 N N . HIS A 1 377 ? 2.343 5.181 6.448 1.00 85.50 377 HIS A N 1
ATOM 2975 C CA . HIS A 1 377 ? 3.689 5.463 6.972 1.00 85.50 377 HIS A CA 1
ATOM 2976 C C . HIS A 1 377 ? 4.034 6.960 7.082 1.00 85.50 377 HIS A C 1
ATOM 2978 O O . HIS A 1 377 ? 4.893 7.334 7.887 1.00 85.50 377 HIS A O 1
ATOM 2984 N N . SER A 1 378 ? 3.374 7.803 6.285 1.00 86.25 378 SER A N 1
ATOM 2985 C CA . SER A 1 378 ? 3.525 9.260 6.228 1.00 86.25 378 SER A CA 1
ATOM 2986 C C . SER A 1 378 ? 2.594 10.030 7.174 1.00 86.25 378 SER A C 1
ATOM 2988 O O . SER A 1 378 ? 2.656 11.259 7.205 1.00 86.25 378 SER A O 1
ATOM 2990 N N . LEU A 1 379 ? 1.742 9.346 7.947 1.00 89.06 379 LEU A N 1
ATOM 2991 C CA . LEU A 1 379 ? 0.734 9.966 8.806 1.00 89.06 379 LEU A CA 1
ATOM 2992 C C . LEU A 1 379 ? 0.865 9.523 10.262 1.00 89.06 379 LEU A C 1
ATOM 2994 O O . LEU A 1 379 ? 1.164 8.371 10.569 1.00 89.06 379 LEU A O 1
ATOM 2998 N N . GLU A 1 380 ? 0.566 10.447 11.167 1.00 91.19 380 GLU A N 1
ATOM 2999 C CA . GLU A 1 380 ? 0.407 10.172 12.592 1.00 91.19 380 GLU A CA 1
ATOM 3000 C C . GLU A 1 380 ? -0.602 11.139 13.223 1.00 91.19 380 GLU A C 1
ATOM 3002 O O . GLU A 1 380 ? -0.923 12.188 12.656 1.00 91.19 380 GLU A O 1
ATOM 3007 N N . PHE A 1 381 ? -1.121 10.792 14.400 1.00 92.50 381 PHE A N 1
ATOM 3008 C CA . PHE A 1 381 ? -1.975 11.701 15.158 1.00 92.50 381 PHE A CA 1
ATOM 3009 C C . PHE A 1 381 ? -1.173 12.908 15.653 1.00 92.50 381 PHE A C 1
ATOM 3011 O O . PHE A 1 381 ? -0.021 12.796 16.075 1.00 92.50 381 PHE A O 1
ATOM 3018 N N . LYS A 1 382 ? -1.787 14.091 15.597 1.00 92.56 382 LYS A N 1
ATOM 3019 C CA . LYS A 1 382 ? -1.123 15.360 15.909 1.00 92.56 382 LYS A CA 1
ATOM 3020 C C . LYS A 1 382 ? -0.782 15.491 17.391 1.00 92.56 382 LYS A C 1
ATOM 3022 O O . LYS A 1 382 ? 0.279 16.018 17.716 1.00 92.56 382 LYS A O 1
ATOM 3027 N N . ASN A 1 383 ? -1.684 15.059 18.271 1.00 93.50 383 ASN A N 1
ATOM 3028 C CA . ASN A 1 383 ? -1.540 15.203 19.715 1.00 93.50 383 ASN A CA 1
ATOM 3029 C C . ASN A 1 383 ? -2.001 13.924 20.427 1.00 93.50 383 ASN A C 1
ATOM 3031 O O . ASN A 1 383 ? -3.198 13.676 20.546 1.00 93.50 383 ASN A O 1
ATOM 3035 N N . GLU A 1 384 ? -1.041 13.130 20.899 1.00 91.44 384 GLU A N 1
ATOM 3036 C CA . GLU A 1 384 ? -1.296 11.828 21.521 1.00 91.44 384 GLU A CA 1
ATOM 3037 C C . GLU A 1 384 ? -2.027 11.936 22.869 1.00 91.44 384 GLU A C 1
ATOM 3039 O O . GLU A 1 384 ? -2.943 11.163 23.138 1.00 91.44 384 GLU A O 1
ATOM 3044 N N . GLU A 1 385 ? -1.699 12.932 23.696 1.00 93.50 385 GLU A N 1
ATOM 3045 C CA . GLU A 1 385 ? -2.364 13.130 24.990 1.00 93.50 385 GLU A CA 1
ATOM 3046 C C . GLU A 1 385 ? -3.851 13.479 24.802 1.00 93.50 385 GLU A C 1
ATOM 3048 O O . GLU A 1 385 ? -4.735 12.924 25.461 1.00 93.50 385 GLU A O 1
ATOM 3053 N N . LYS A 1 386 ? -4.154 14.382 23.861 1.00 95.44 386 LYS A N 1
ATOM 3054 C CA . LYS A 1 386 ? -5.537 14.735 23.511 1.00 95.44 386 LYS A CA 1
ATOM 3055 C C . LYS A 1 386 ? -6.257 13.582 22.811 1.00 95.44 386 LYS A C 1
ATOM 3057 O O . LYS A 1 386 ? -7.463 13.426 23.008 1.00 95.44 386 LYS A O 1
ATOM 3062 N N . LEU A 1 387 ? -5.548 12.783 22.011 1.00 96.00 387 LEU A N 1
ATOM 3063 C CA . LEU A 1 387 ? -6.089 11.567 21.404 1.00 96.00 387 LEU A CA 1
ATOM 3064 C C . LEU A 1 387 ? -6.540 10.587 22.487 1.00 96.00 387 LEU A C 1
ATOM 3066 O O . LEU A 1 387 ? -7.685 10.149 22.451 1.00 96.00 387 LEU A O 1
ATOM 3070 N N . GLU A 1 388 ? -5.696 10.301 23.480 1.00 96.38 388 GLU A N 1
ATOM 3071 C CA . GLU A 1 388 ? -6.047 9.393 24.575 1.00 96.38 388 GLU A CA 1
ATOM 3072 C C . GLU A 1 388 ? -7.276 9.887 25.349 1.00 96.38 388 GLU A C 1
ATOM 3074 O O . GLU A 1 388 ? -8.203 9.113 25.590 1.00 96.38 388 GLU A O 1
ATOM 3079 N N . LYS A 1 389 ? -7.337 11.184 25.684 1.00 95.94 389 LYS A N 1
ATOM 3080 C CA . LYS A 1 389 ? -8.521 11.776 26.337 1.00 95.94 389 LYS A CA 1
ATOM 3081 C C . LYS A 1 389 ? -9.784 11.611 25.485 1.00 95.94 389 LYS A C 1
ATOM 3083 O O . LYS A 1 389 ? -10.836 11.261 26.012 1.00 95.94 389 LYS A O 1
ATOM 3088 N N . THR A 1 390 ? -9.670 11.817 24.173 1.00 96.56 390 THR A N 1
ATOM 3089 C CA . THR A 1 390 ? -10.788 11.657 23.230 1.00 96.56 390 THR A CA 1
ATOM 3090 C C . THR A 1 390 ? -11.260 10.205 23.160 1.00 96.56 390 THR A C 1
ATOM 3092 O O . THR A 1 390 ? -12.457 9.944 23.232 1.00 96.56 390 THR A O 1
ATOM 3095 N N . LEU A 1 391 ? -10.333 9.248 23.073 1.00 97.62 391 LEU A N 1
ATOM 3096 C CA . LEU A 1 391 ? -10.645 7.818 23.048 1.00 97.62 391 LEU A CA 1
ATOM 3097 C C . LEU A 1 391 ? -11.320 7.362 24.348 1.00 97.62 391 LEU A C 1
ATOM 3099 O O . LEU A 1 391 ? -12.314 6.643 24.285 1.00 97.62 391 LEU A O 1
ATOM 3103 N N . LYS A 1 392 ? -10.878 7.859 25.510 1.00 97.31 392 LYS A N 1
ATOM 3104 C CA . LYS A 1 392 ? -11.549 7.587 26.794 1.00 97.31 392 LYS A CA 1
ATOM 3105 C C . LYS A 1 392 ? -13.001 8.066 26.800 1.00 97.31 392 LYS A C 1
ATOM 3107 O O . LYS A 1 392 ? -13.877 7.331 27.245 1.00 97.31 392 LYS A O 1
ATOM 3112 N N . LEU A 1 393 ? -13.283 9.253 26.257 1.00 96.44 393 LEU A N 1
ATOM 3113 C CA . LEU A 1 393 ? -14.658 9.761 26.118 1.00 96.44 393 LEU A CA 1
ATOM 3114 C C . LEU A 1 393 ? -15.511 8.930 25.143 1.00 96.44 393 LEU A C 1
ATOM 3116 O O . LEU A 1 393 ? -16.727 8.855 25.301 1.00 96.44 393 LEU A O 1
ATOM 3120 N N . LEU A 1 394 ? -14.873 8.277 24.170 1.00 97.06 394 LEU A N 1
ATOM 3121 C CA . LEU A 1 394 ? -15.492 7.320 23.250 1.00 97.06 394 LEU A CA 1
ATOM 3122 C C . LEU A 1 394 ? -15.667 5.914 23.852 1.00 97.06 394 LEU A C 1
ATOM 3124 O O . LEU A 1 394 ? -16.142 5.022 23.157 1.00 97.06 394 LEU A O 1
ATOM 3128 N N . GLY A 1 395 ? -15.283 5.688 25.112 1.00 97.81 395 GLY A N 1
ATOM 3129 C CA . GLY A 1 395 ? -15.366 4.373 25.752 1.00 97.81 395 GLY A CA 1
ATOM 3130 C C . GLY A 1 395 ? -14.248 3.407 25.355 1.00 97.81 395 GLY A C 1
ATOM 3131 O O . GLY A 1 395 ? -14.430 2.190 25.442 1.00 97.81 395 GLY A O 1
ATOM 3132 N N . PHE A 1 396 ? -13.107 3.939 24.909 1.00 98.62 396 PHE A N 1
ATOM 3133 C CA . PHE A 1 396 ? -11.912 3.186 24.540 1.00 98.62 396 PHE A CA 1
ATOM 3134 C C . PHE A 1 396 ? -10.729 3.453 25.470 1.00 98.62 396 PHE A C 1
ATOM 3136 O O . PHE A 1 396 ? -10.440 4.594 25.831 1.00 98.62 396 PHE A O 1
ATOM 3143 N N . GLU A 1 397 ? -9.980 2.403 25.777 1.00 98.25 397 GLU A N 1
ATOM 3144 C CA . GLU A 1 397 ? -8.682 2.479 26.441 1.00 98.25 397 GLU A CA 1
ATOM 3145 C C . GLU A 1 397 ? -7.571 2.076 25.468 1.00 98.25 397 GLU A C 1
ATOM 3147 O O . GLU A 1 397 ? -7.733 1.136 24.694 1.00 98.25 397 GLU A O 1
ATOM 3152 N N . ILE A 1 398 ? -6.444 2.795 25.468 1.00 97.94 398 ILE A N 1
ATOM 3153 C CA . ILE A 1 398 ? -5.302 2.455 24.611 1.00 97.94 398 ILE A CA 1
ATOM 3154 C C . ILE A 1 398 ? -4.575 1.254 25.213 1.00 97.94 398 ILE A C 1
ATOM 3156 O O . ILE A 1 398 ? -4.053 1.332 26.325 1.00 97.94 398 ILE A O 1
ATOM 3160 N N . VAL A 1 399 ? -4.446 0.177 24.442 1.00 97.12 399 VAL A N 1
ATOM 3161 C CA . VAL A 1 399 ? -3.652 -0.986 24.837 1.00 97.12 399 VAL A CA 1
ATOM 3162 C C . VAL A 1 399 ? -2.191 -0.699 24.508 1.00 97.12 399 VAL A C 1
ATOM 3164 O O . VAL A 1 399 ? -1.731 -0.899 23.381 1.00 97.12 399 VAL A O 1
ATOM 3167 N N . ARG A 1 400 ? -1.467 -0.155 25.493 1.00 94.50 400 ARG A N 1
ATOM 3168 C CA . ARG A 1 400 ? -0.109 0.387 25.321 1.00 94.50 400 ARG A CA 1
ATOM 3169 C C . ARG A 1 400 ? 0.900 -0.641 24.821 1.00 94.50 400 ARG A C 1
ATOM 3171 O O . ARG A 1 400 ? 1.716 -0.280 23.990 1.00 94.50 400 ARG A O 1
ATOM 3178 N N . GLU A 1 401 ? 0.800 -1.904 25.238 1.00 93.38 401 GLU A N 1
ATOM 3179 C CA . GLU A 1 401 ? 1.671 -2.987 24.745 1.00 93.38 401 GLU A CA 1
ATOM 3180 C C . GLU A 1 401 ? 1.643 -3.102 23.213 1.00 93.38 401 GLU A C 1
ATOM 3182 O O . GLU A 1 401 ? 2.678 -3.295 22.578 1.00 93.38 401 GLU A O 1
ATOM 3187 N N . TYR A 1 402 ? 0.467 -2.899 22.620 1.00 94.81 402 TYR A N 1
ATOM 3188 C CA . TYR A 1 402 ? 0.205 -3.079 21.195 1.00 94.81 402 TYR A CA 1
ATOM 3189 C C . TYR A 1 402 ? 0.119 -1.770 20.407 1.00 94.81 402 TYR A C 1
ATOM 3191 O O . TYR A 1 402 ? -0.149 -1.795 19.206 1.00 94.81 402 TYR A O 1
ATOM 3199 N N . SER A 1 403 ? 0.324 -0.633 21.072 1.00 95.00 403 SER A N 1
ATOM 3200 C CA . SER A 1 403 ? 0.205 0.692 20.468 1.00 95.00 403 SER A CA 1
ATOM 3201 C C . SER A 1 403 ? 1.556 1.383 20.396 1.00 95.00 403 SER A C 1
ATOM 3203 O O . SER A 1 403 ? 2.267 1.441 21.394 1.00 95.00 403 SER A O 1
ATOM 3205 N N . GLY A 1 404 ? 1.888 1.952 19.242 1.00 92.00 404 GLY A N 1
ATOM 3206 C CA . GLY A 1 404 ? 3.109 2.715 19.037 1.00 92.00 404 GLY A CA 1
ATOM 3207 C C . GLY A 1 404 ? 3.658 2.607 17.617 1.00 92.00 404 GLY A C 1
ATOM 3208 O O . GLY A 1 404 ? 3.040 2.056 16.700 1.00 92.00 404 GLY A O 1
ATOM 3209 N N . SER A 1 405 ? 4.869 3.137 17.443 1.00 92.00 405 SER A N 1
ATOM 3210 C CA . SER A 1 405 ? 5.597 3.020 16.181 1.00 92.00 405 SER A CA 1
ATOM 3211 C C . SER A 1 405 ? 5.953 1.559 15.917 1.00 92.00 405 SER A C 1
ATOM 3213 O O . SER A 1 405 ? 6.626 0.926 16.727 1.00 92.00 405 SER A O 1
ATOM 3215 N N . VAL A 1 406 ? 5.561 1.065 14.744 1.00 94.12 406 VAL A N 1
ATOM 3216 C CA . VAL A 1 406 ? 5.912 -0.271 14.256 1.00 94.12 406 VAL A CA 1
ATOM 3217 C C . VAL A 1 406 ? 6.944 -0.133 13.152 1.00 94.12 406 VAL A C 1
ATOM 3219 O O . VAL A 1 406 ? 6.791 0.718 12.272 1.00 94.12 406 VAL A O 1
ATOM 3222 N N . SER A 1 407 ? 7.994 -0.953 13.160 1.00 94.44 407 SER A N 1
ATOM 3223 C CA . SER A 1 407 ? 9.006 -0.918 12.098 1.00 94.44 407 SER A CA 1
ATOM 3224 C C . SER A 1 407 ? 9.629 -2.274 11.802 1.00 94.44 407 SER A C 1
ATOM 3226 O O . SER A 1 407 ? 9.803 -3.081 12.704 1.00 94.44 407 SER A O 1
ATOM 3228 N N . ALA A 1 408 ? 10.013 -2.492 10.546 1.00 93.69 408 ALA A N 1
ATOM 3229 C CA . ALA A 1 408 ? 10.855 -3.607 10.132 1.00 93.69 408 ALA A CA 1
ATOM 3230 C C . ALA A 1 408 ? 11.947 -3.072 9.198 1.00 93.69 408 ALA A C 1
ATOM 3232 O O . ALA A 1 408 ? 11.700 -2.712 8.041 1.00 93.69 408 ALA A O 1
ATOM 3233 N N . GLY A 1 409 ? 13.160 -2.939 9.741 1.00 87.88 409 GLY A N 1
ATOM 3234 C CA . GLY A 1 409 ? 14.290 -2.316 9.052 1.00 87.88 409 GLY A CA 1
ATOM 3235 C C . GLY A 1 409 ? 13.934 -0.962 8.421 1.00 87.88 409 GLY A C 1
ATOM 3236 O O . GLY A 1 409 ? 13.225 -0.145 9.006 1.00 87.88 409 GLY A O 1
ATOM 3237 N N . ALA A 1 410 ? 14.427 -0.731 7.202 1.00 84.81 410 ALA A N 1
ATOM 3238 C CA . ALA A 1 410 ? 14.110 0.463 6.414 1.00 84.81 410 ALA A CA 1
ATOM 3239 C C . ALA A 1 410 ? 12.907 0.286 5.463 1.00 84.81 410 ALA A C 1
ATOM 3241 O O . ALA A 1 410 ? 12.517 1.252 4.808 1.00 84.81 410 ALA A O 1
ATOM 3242 N N . HIS A 1 411 ? 12.339 -0.922 5.366 1.00 82.81 411 HIS A N 1
ATOM 3243 C CA . HIS A 1 411 ? 11.343 -1.273 4.345 1.00 82.81 411 HIS A CA 1
ATOM 3244 C C . HIS A 1 411 ? 9.897 -1.203 4.828 1.00 82.81 411 HIS A C 1
ATOM 3246 O O . HIS A 1 411 ? 8.991 -1.078 4.006 1.00 82.81 411 HIS A O 1
ATOM 3252 N N . TYR A 1 412 ? 9.666 -1.191 6.140 1.00 92.44 412 TYR A N 1
ATOM 3253 C CA . TYR A 1 412 ? 8.336 -0.994 6.695 1.00 92.44 412 TYR A CA 1
ATOM 3254 C C . TYR A 1 412 ? 8.370 -0.099 7.929 1.00 92.44 412 TYR A C 1
ATOM 3256 O O . TYR A 1 412 ? 9.196 -0.271 8.827 1.00 92.44 412 TYR A O 1
ATOM 3264 N N . ARG A 1 413 ? 7.432 0.847 7.988 1.00 92.81 413 ARG A N 1
ATOM 3265 C CA . ARG A 1 413 ? 7.180 1.663 9.173 1.00 92.81 413 ARG A CA 1
ATOM 3266 C C . ARG A 1 413 ? 5.725 2.105 9.207 1.00 92.81 413 ARG A C 1
ATOM 3268 O O . ARG A 1 413 ? 5.252 2.682 8.237 1.00 92.81 413 ARG A O 1
ATOM 3275 N N . SER A 1 414 ? 5.041 1.926 10.324 1.00 91.62 414 SER A N 1
ATOM 3276 C CA . SER A 1 414 ? 3.681 2.432 10.531 1.00 91.62 414 SER A CA 1
ATOM 3277 C C . SER A 1 414 ? 3.490 2.905 11.973 1.00 91.62 414 SER A C 1
ATOM 3279 O O . SER A 1 414 ? 4.443 2.924 12.756 1.00 91.62 414 SER A O 1
ATOM 3281 N N . ASN A 1 415 ? 2.284 3.354 12.313 1.00 90.69 415 ASN A N 1
ATOM 3282 C CA . ASN A 1 415 ? 1.904 3.653 13.688 1.00 90.69 415 ASN A CA 1
ATOM 3283 C C . ASN A 1 415 ? 0.609 2.899 13.988 1.00 90.69 415 ASN A C 1
ATOM 3285 O O . ASN A 1 415 ? -0.429 3.208 13.395 1.00 90.69 415 ASN A O 1
ATOM 3289 N N . ALA A 1 416 ? 0.712 1.889 14.848 1.00 93.62 416 ALA A N 1
ATOM 3290 C CA . ALA A 1 416 ? -0.418 1.083 15.269 1.00 93.62 416 ALA A CA 1
ATOM 3291 C C . ALA A 1 416 ? -1.018 1.709 16.526 1.00 93.62 416 ALA A C 1
ATOM 3293 O O . ALA A 1 416 ? -0.330 1.903 17.523 1.00 93.62 416 ALA A O 1
ATOM 3294 N N . LEU A 1 417 ? -2.306 2.019 16.485 1.00 96.38 417 LEU A N 1
ATOM 3295 C CA . LEU A 1 417 ? -3.093 2.404 17.644 1.00 96.38 417 LEU A CA 1
ATOM 3296 C C . LEU A 1 417 ? -4.073 1.271 17.927 1.00 96.38 417 LEU A C 1
ATOM 3298 O O . LEU A 1 417 ? -4.987 1.025 17.140 1.00 96.38 417 LEU A O 1
ATOM 3302 N N . VAL A 1 418 ? -3.875 0.587 19.046 1.00 97.81 418 VAL A N 1
ATOM 3303 C CA . VAL A 1 418 ? -4.732 -0.509 19.486 1.00 97.81 418 VAL A CA 1
ATOM 3304 C C . VAL A 1 418 ? -5.542 -0.042 20.681 1.00 97.81 418 VAL A C 1
ATOM 3306 O O . VAL A 1 418 ? -4.999 0.455 21.667 1.00 97.81 418 VAL A O 1
ATOM 3309 N N . VAL A 1 419 ? -6.858 -0.180 20.580 1.00 98.50 419 VAL A N 1
ATOM 3310 C CA . VAL A 1 419 ? -7.806 0.274 21.594 1.00 98.50 419 VAL A CA 1
ATOM 3311 C C . VAL A 1 419 ? -8.718 -0.858 22.031 1.00 98.50 419 VAL A C 1
ATOM 3313 O O . VAL A 1 419 ? -9.151 -1.659 21.210 1.00 98.50 419 VAL A O 1
ATOM 3316 N N . GLU A 1 420 ? -9.045 -0.916 23.313 1.00 98.62 420 GLU A N 1
ATOM 3317 C CA . GLU A 1 420 ? -10.020 -1.848 23.868 1.00 98.62 420 GLU A CA 1
ATOM 3318 C C . GLU A 1 420 ? -11.272 -1.103 24.322 1.00 98.62 420 GLU A C 1
ATOM 3320 O O . GLU A 1 420 ? -11.198 -0.043 24.945 1.00 98.62 420 GLU A O 1
ATOM 3325 N N . LYS A 1 421 ? -12.445 -1.645 23.992 1.00 98.50 421 LYS A N 1
ATOM 3326 C CA . LYS A 1 421 ? -13.727 -1.065 24.387 1.00 98.50 421 LYS A CA 1
ATOM 3327 C C . LYS A 1 421 ? -14.056 -1.401 25.840 1.00 98.50 421 LYS A C 1
ATOM 3329 O O . LYS A 1 421 ? -14.329 -2.560 26.154 1.00 98.50 421 LYS A O 1
ATOM 3334 N N . PHE A 1 422 ? -14.178 -0.387 26.695 1.00 98.25 422 PHE A N 1
ATOM 3335 C CA . PHE A 1 422 ? -14.643 -0.551 28.078 1.00 98.25 422 PHE A CA 1
ATOM 3336 C C . PHE A 1 422 ? -16.092 -0.075 28.296 1.00 98.25 422 PHE A C 1
ATOM 3338 O O . PHE A 1 422 ? -16.781 -0.610 29.171 1.00 98.25 422 PHE A O 1
ATOM 3345 N N . SER A 1 423 ? -16.590 0.872 27.488 1.00 98.06 423 SER A N 1
ATOM 3346 C CA . SER A 1 423 ? -17.983 1.347 27.523 1.00 98.06 423 SER A CA 1
ATOM 3347 C C . SER A 1 423 ? -18.520 1.708 26.135 1.00 98.06 423 SER A C 1
ATOM 3349 O O . SER A 1 423 ? -17.768 1.815 25.166 1.00 98.06 423 SER A O 1
ATOM 3351 N N . ASP A 1 424 ? -19.841 1.861 26.032 1.00 97.94 424 ASP A N 1
ATOM 3352 C CA . ASP A 1 424 ? -20.484 2.321 24.801 1.00 97.94 424 ASP A CA 1
ATOM 3353 C C . ASP A 1 424 ? -20.240 3.825 24.604 1.00 97.94 424 ASP A C 1
ATOM 3355 O O . ASP A 1 424 ? -20.362 4.612 25.547 1.00 97.94 424 ASP A O 1
ATOM 3359 N N . ALA A 1 425 ? -19.887 4.216 23.380 1.00 95.75 425 ALA A N 1
ATOM 3360 C CA . ALA A 1 425 ? -19.712 5.614 23.010 1.00 95.75 425 ALA A CA 1
ATOM 3361 C C . ALA A 1 425 ? -21.060 6.365 23.033 1.00 95.75 425 ALA A C 1
ATOM 3363 O O . ALA A 1 425 ? -22.078 5.811 22.591 1.00 95.75 425 ALA A O 1
ATOM 3364 N N . PRO A 1 426 ? -21.089 7.640 23.469 1.00 93.31 426 PRO A N 1
ATOM 3365 C CA . PRO A 1 426 ? -22.254 8.501 23.285 1.00 93.31 426 PRO A CA 1
ATOM 3366 C C . PRO A 1 426 ? -22.642 8.600 21.804 1.00 93.31 426 PRO A C 1
ATOM 3368 O O . PRO A 1 426 ? -21.787 8.829 20.951 1.00 93.31 426 PRO A O 1
ATOM 3371 N N . GLN A 1 427 ? -23.931 8.432 21.500 1.00 88.62 427 GLN A N 1
ATOM 3372 C CA . GLN A 1 427 ? -24.434 8.434 20.117 1.00 88.62 427 GLN A CA 1
ATOM 3373 C C . GLN A 1 427 ? -24.709 9.848 19.579 1.00 88.62 427 GLN A C 1
ATOM 3375 O O . GLN A 1 427 ? -24.727 10.057 18.368 1.00 88.62 427 GLN A O 1
ATOM 3380 N N . ASN A 1 428 ? -24.917 10.824 20.468 1.00 93.38 428 ASN A N 1
ATOM 3381 C CA . ASN A 1 428 ? -25.096 12.224 20.097 1.00 93.38 428 ASN A CA 1
ATOM 3382 C C . ASN A 1 428 ? -23.725 12.864 19.819 1.00 93.38 428 ASN A C 1
ATOM 3384 O O . ASN A 1 428 ? -22.903 13.009 20.727 1.00 93.38 428 ASN A O 1
ATOM 3388 N N . ILE A 1 429 ? -23.474 13.222 18.557 1.00 92.00 429 ILE A N 1
ATOM 3389 C CA . ILE A 1 429 ? -22.184 13.763 18.117 1.00 92.00 429 ILE A CA 1
ATOM 3390 C C . ILE A 1 429 ? -21.976 15.176 18.656 1.00 92.00 429 ILE A C 1
ATOM 3392 O O . ILE A 1 429 ? -20.871 15.493 19.081 1.00 92.00 429 ILE A O 1
ATOM 3396 N N . GLU A 1 430 ? -23.010 16.010 18.677 1.00 90.25 430 GLU A N 1
ATOM 3397 C CA . GLU A 1 430 ? -22.932 17.385 19.167 1.00 90.25 430 GLU A CA 1
ATOM 3398 C C . GLU A 1 430 ? -22.543 17.420 20.654 1.00 90.25 430 GLU A C 1
ATOM 3400 O O . GLU A 1 430 ? -21.587 18.101 21.025 1.00 90.25 430 GLU A O 1
ATOM 3405 N N . GLU A 1 431 ? -23.194 16.603 21.487 1.00 89.19 431 GLU A N 1
ATOM 3406 C CA . GLU A 1 431 ? -22.866 16.463 22.915 1.00 89.19 431 GLU A CA 1
ATOM 3407 C C . GLU A 1 431 ? -21.431 15.949 23.118 1.00 89.19 431 GLU A C 1
ATOM 3409 O O . GLU A 1 431 ? -20.696 16.383 24.009 1.00 89.19 431 GLU A O 1
ATOM 3414 N N . LEU A 1 432 ? -21.003 15.011 22.274 1.00 91.88 432 LEU A N 1
ATOM 3415 C CA . LEU A 1 432 ? -19.663 14.449 22.332 1.00 91.88 432 LEU A CA 1
ATOM 3416 C C . LEU A 1 432 ? -18.594 15.490 21.960 1.00 91.88 432 LEU A C 1
ATOM 3418 O O . LEU A 1 432 ? -17.560 15.569 22.623 1.00 91.88 432 LEU A O 1
ATOM 3422 N N . VAL A 1 433 ? -18.852 16.323 20.949 1.00 92.94 433 VAL A N 1
ATOM 3423 C CA . VAL A 1 433 ? -17.979 17.442 20.561 1.00 92.94 433 VAL A CA 1
ATOM 3424 C C . VAL A 1 433 ? -17.865 18.463 21.695 1.00 92.94 433 VAL A C 1
ATOM 3426 O O . VAL A 1 433 ? -16.763 18.946 21.962 1.00 92.94 433 VAL A O 1
ATOM 3429 N N . GLU A 1 434 ? -18.957 18.758 22.404 1.00 90.50 434 GLU A N 1
ATOM 3430 C CA . GLU A 1 434 ? -18.930 19.637 23.580 1.00 90.50 434 GLU A CA 1
ATOM 3431 C C . GLU A 1 434 ? -18.051 19.074 24.705 1.00 90.50 434 GLU A C 1
ATOM 3433 O O . GLU A 1 434 ? -17.255 19.815 25.285 1.00 90.50 434 GLU A O 1
ATOM 3438 N N . LYS A 1 435 ? -18.128 17.761 24.968 1.00 90.00 435 LYS A N 1
ATOM 3439 C CA . LYS A 1 435 ? -17.304 17.086 25.988 1.00 90.00 435 LYS A CA 1
ATOM 3440 C C . LYS A 1 435 ? -15.825 16.998 25.615 1.00 90.00 435 LYS A C 1
ATOM 3442 O O . LYS A 1 435 ? -14.971 17.151 26.485 1.00 90.00 435 LYS A O 1
ATOM 3447 N N . ILE A 1 436 ? -15.508 16.722 24.347 1.00 91.06 436 ILE A N 1
ATOM 3448 C CA . ILE A 1 436 ? -14.115 16.615 23.879 1.00 91.06 436 ILE A CA 1
ATOM 3449 C C . ILE A 1 436 ? -13.464 18.002 23.773 1.00 91.06 436 ILE A C 1
ATOM 3451 O O . ILE A 1 436 ? -12.270 18.160 24.036 1.00 91.06 436 ILE A O 1
ATOM 3455 N N . GLY A 1 437 ? -14.248 19.005 23.384 1.00 86.19 437 GLY A N 1
ATOM 3456 C CA . GLY A 1 437 ? -13.789 20.346 23.056 1.00 86.19 437 GLY A CA 1
ATOM 3457 C C . GLY A 1 437 ? -13.790 20.600 21.548 1.00 86.19 437 GLY A C 1
ATOM 3458 O O . GLY A 1 437 ? -13.452 19.732 20.738 1.00 86.19 437 GLY A O 1
ATOM 3459 N N . LYS A 1 438 ? -14.132 21.840 21.175 1.00 75.81 438 LYS A N 1
ATOM 3460 C CA . LYS A 1 438 ? -14.451 22.247 19.794 1.00 75.81 438 LYS A CA 1
ATOM 3461 C C . LYS A 1 438 ? -13.333 22.020 18.771 1.00 75.81 438 LYS A C 1
ATOM 3463 O O . LYS A 1 438 ? -13.626 21.889 17.591 1.00 75.81 438 LYS A O 1
ATOM 3468 N N . ASP A 1 439 ? -12.070 21.945 19.189 1.00 78.25 439 ASP A N 1
ATOM 3469 C CA . ASP A 1 439 ? -10.948 21.809 18.252 1.00 78.25 439 ASP A CA 1
ATOM 3470 C C . ASP A 1 439 ? -10.668 20.371 17.802 1.00 78.25 439 ASP A C 1
ATOM 3472 O O . ASP A 1 439 ? -10.005 20.196 16.776 1.00 78.25 439 ASP A O 1
ATOM 3476 N N . LEU A 1 440 ? -11.129 19.353 18.551 1.00 88.25 440 LEU A N 1
ATOM 3477 C CA . LEU A 1 440 ? -10.900 17.919 18.277 1.00 88.25 440 LEU A CA 1
ATOM 3478 C C . LEU A 1 440 ? -9.443 17.578 17.911 1.00 88.25 440 LEU A C 1
ATOM 3480 O O . LEU A 1 440 ? -9.167 16.691 17.102 1.00 88.25 440 LEU A O 1
ATOM 3484 N N . ASP A 1 441 ? -8.487 18.287 18.515 1.00 88.19 441 ASP A N 1
ATOM 3485 C CA . ASP A 1 441 ? -7.063 18.199 18.173 1.00 88.19 441 ASP A CA 1
ATOM 3486 C C . ASP A 1 441 ? -6.486 16.783 18.292 1.00 88.19 441 ASP A C 1
ATOM 3488 O O . ASP A 1 441 ? -5.551 16.450 17.566 1.00 88.19 441 ASP A O 1
ATOM 3492 N N . GLY A 1 442 ? -7.038 15.954 19.185 1.00 92.06 442 GLY A N 1
ATOM 3493 C CA . GLY A 1 442 ? -6.632 14.557 19.343 1.00 92.06 442 GLY A CA 1
ATOM 3494 C C . GLY A 1 442 ? -6.892 13.707 18.099 1.00 92.06 442 GLY A C 1
ATOM 3495 O O . GLY A 1 442 ? -6.149 12.772 17.832 1.00 92.06 442 GLY A O 1
ATOM 3496 N N . LEU A 1 443 ? -7.899 14.059 17.296 1.00 95.19 443 LEU A N 1
ATOM 3497 C CA . LEU A 1 443 ? -8.251 13.338 16.072 1.00 95.19 443 LEU A CA 1
ATOM 3498 C C . LEU A 1 443 ? -7.629 13.951 14.813 1.00 95.19 443 LEU A C 1
ATOM 3500 O O . LEU A 1 443 ? -7.794 13.398 13.725 1.00 95.19 443 LEU A O 1
ATOM 3504 N N . LYS A 1 444 ? -6.925 15.084 14.920 1.00 94.19 444 LYS A N 1
ATOM 3505 C CA . LYS A 1 444 ? -6.218 15.682 13.779 1.00 94.19 444 LYS A CA 1
ATOM 3506 C C . LYS A 1 444 ? -5.004 14.835 13.417 1.00 94.19 444 LYS A C 1
ATOM 3508 O O . LYS A 1 444 ? -4.269 14.381 14.293 1.00 94.19 444 LYS A O 1
ATOM 3513 N N . LEU A 1 445 ? -4.780 14.663 12.121 1.00 92.50 445 LEU A N 1
ATOM 3514 C CA . LEU A 1 445 ? -3.591 14.008 11.592 1.00 92.50 445 LEU A CA 1
ATOM 3515 C C . LEU A 1 445 ? -2.537 15.064 11.251 1.00 92.50 445 LEU A C 1
ATOM 3517 O O . LEU A 1 445 ? -2.861 16.213 10.947 1.00 92.50 445 LEU A O 1
ATOM 3521 N N . LYS A 1 446 ? -1.267 14.679 11.309 1.00 90.62 446 LYS A N 1
ATOM 3522 C CA . LYS A 1 446 ? -0.153 15.457 10.766 1.00 90.62 446 LYS A CA 1
ATOM 3523 C C . LYS A 1 446 ? 0.695 14.576 9.863 1.00 90.62 446 LYS A C 1
ATOM 3525 O O . LYS A 1 446 ? 0.732 13.353 10.015 1.00 90.62 446 LYS A O 1
ATOM 3530 N N . GLU A 1 447 ? 1.357 15.218 8.914 1.00 88.25 447 GLU A N 1
ATOM 3531 C CA . GLU A 1 447 ? 2.342 14.558 8.071 1.00 88.25 447 GLU A CA 1
ATOM 3532 C C . GLU A 1 447 ? 3.652 14.385 8.823 1.00 88.25 447 GLU A C 1
ATOM 3534 O O . GLU A 1 447 ? 4.027 15.202 9.668 1.00 88.25 447 GLU A O 1
ATOM 3539 N N . ARG A 1 448 ? 4.362 13.320 8.477 1.00 83.25 448 ARG A N 1
ATOM 3540 C CA . ARG A 1 448 ? 5.733 13.104 8.911 1.00 83.25 448 ARG A CA 1
ATOM 3541 C C . ARG A 1 448 ? 6.586 12.681 7.728 1.00 83.25 448 ARG A C 1
ATOM 3543 O O . ARG A 1 448 ? 6.132 11.945 6.850 1.00 83.25 448 ARG A O 1
ATOM 3550 N N . VAL A 1 449 ? 7.846 13.101 7.741 1.00 72.88 449 VAL A N 1
ATOM 3551 C CA . VAL A 1 449 ? 8.822 12.663 6.743 1.00 72.88 449 VAL A CA 1
ATOM 3552 C C . VAL A 1 449 ? 9.099 11.181 6.971 1.00 72.88 449 VAL A C 1
ATOM 3554 O O . VAL A 1 449 ? 9.628 10.779 8.007 1.00 72.88 449 VAL A O 1
ATOM 3557 N N . SER A 1 450 ? 8.714 10.354 6.007 1.00 68.19 450 SER A N 1
ATOM 3558 C CA . SER A 1 450 ? 8.958 8.918 6.047 1.00 68.19 450 SER A CA 1
ATOM 3559 C C . SER A 1 450 ? 9.300 8.439 4.646 1.00 68.19 450 SER A C 1
ATOM 3561 O O . SER A 1 450 ? 8.419 8.325 3.802 1.00 68.19 450 SER A O 1
ATOM 3563 N N . GLN A 1 451 ? 10.575 8.132 4.412 1.00 68.81 451 GLN A N 1
ATOM 3564 C CA . GLN A 1 451 ? 11.016 7.436 3.207 1.00 68.81 451 GLN A CA 1
ATOM 3565 C C . GLN A 1 451 ? 11.257 5.968 3.547 1.00 68.81 451 GLN A C 1
ATOM 3567 O O . GLN A 1 451 ? 12.114 5.644 4.370 1.00 68.81 451 GLN A O 1
ATOM 3572 N N . LEU A 1 452 ? 10.481 5.084 2.923 1.00 78.25 452 LEU A N 1
ATOM 3573 C CA . LEU A 1 452 ? 10.706 3.645 2.995 1.00 78.25 452 LEU A CA 1
ATOM 3574 C C . LEU A 1 452 ? 11.686 3.242 1.889 1.00 78.25 452 LEU A C 1
ATOM 3576 O O . LEU A 1 452 ? 11.513 3.625 0.734 1.00 78.25 452 LEU A O 1
ATOM 3580 N N . LYS A 1 453 ? 12.700 2.446 2.230 1.00 75.88 453 LYS A N 1
ATOM 3581 C CA . LYS A 1 453 ? 13.627 1.839 1.265 1.00 75.88 453 LYS A CA 1
ATOM 3582 C C . LYS A 1 453 ? 13.248 0.383 1.064 1.00 75.88 453 LYS A C 1
ATOM 3584 O O . LYS A 1 453 ? 13.074 -0.326 2.043 1.00 75.88 453 LYS A O 1
ATOM 3589 N N . ASN A 1 454 ? 13.169 -0.081 -0.179 1.00 74.94 454 ASN A N 1
ATOM 3590 C CA . ASN A 1 454 ? 12.780 -1.459 -0.503 1.00 74.94 454 ASN A CA 1
ATOM 3591 C C . ASN A 1 454 ? 11.397 -1.840 0.051 1.00 74.94 454 ASN A C 1
ATOM 3593 O O . ASN A 1 454 ? 11.219 -2.948 0.537 1.00 74.94 454 ASN A O 1
ATOM 3597 N N . ALA A 1 455 ? 10.402 -0.948 -0.040 1.00 77.75 455 ALA A N 1
ATOM 3598 C CA . ALA A 1 455 ? 9.058 -1.158 0.522 1.00 77.75 455 ALA A CA 1
ATOM 3599 C C . ALA A 1 455 ? 8.321 -2.415 0.009 1.00 77.75 455 ALA A C 1
ATOM 3601 O O . ALA A 1 455 ? 7.312 -2.807 0.589 1.00 77.75 455 ALA A O 1
ATOM 3602 N N . ARG A 1 456 ? 8.812 -3.036 -1.074 1.00 80.31 456 ARG A N 1
ATOM 3603 C CA . ARG A 1 456 ? 8.316 -4.316 -1.596 1.00 80.31 456 ARG A CA 1
ATOM 3604 C C . ARG A 1 456 ? 8.776 -5.530 -0.788 1.00 80.31 456 ARG A C 1
ATOM 3606 O O . ARG A 1 456 ? 8.102 -6.547 -0.875 1.00 80.31 456 ARG A O 1
ATOM 3613 N N . LYS A 1 457 ? 9.857 -5.401 -0.011 1.00 83.69 457 LYS A N 1
ATOM 3614 C CA . LYS A 1 457 ? 10.410 -6.483 0.803 1.00 83.69 457 LYS A CA 1
ATOM 3615 C C . LYS A 1 457 ? 9.384 -6.982 1.815 1.00 83.69 457 LYS A C 1
ATOM 3617 O O . LYS A 1 457 ? 8.719 -6.161 2.459 1.00 83.69 457 LYS A O 1
ATOM 3622 N N . ILE A 1 458 ? 9.256 -8.298 1.962 1.00 89.31 458 ILE A N 1
ATOM 3623 C CA . ILE A 1 458 ? 8.317 -8.889 2.918 1.00 89.31 458 ILE A CA 1
ATOM 3624 C C . ILE A 1 458 ? 8.826 -8.696 4.348 1.00 89.31 458 ILE A C 1
ATOM 3626 O O . ILE A 1 458 ? 10.008 -8.862 4.645 1.00 89.31 458 ILE A O 1
ATOM 3630 N N . VAL A 1 459 ? 7.900 -8.338 5.239 1.00 94.50 459 VAL A N 1
ATOM 3631 C CA . VAL A 1 459 ? 8.150 -8.281 6.681 1.00 94.50 459 VAL A CA 1
ATOM 3632 C C . VAL A 1 459 ? 7.924 -9.665 7.281 1.00 94.50 459 VAL A C 1
ATOM 3634 O O . VAL A 1 459 ? 6.800 -10.161 7.281 1.00 94.50 459 VAL A O 1
ATOM 3637 N N . ASP A 1 460 ? 8.985 -10.256 7.820 1.00 94.56 460 ASP A N 1
ATOM 3638 C CA . ASP A 1 460 ? 8.995 -11.513 8.581 1.00 94.56 460 ASP A CA 1
ATOM 3639 C C . ASP A 1 460 ? 9.048 -11.286 10.101 1.00 94.56 460 ASP A C 1
ATOM 3641 O O . ASP A 1 460 ? 8.664 -12.146 10.894 1.00 94.56 460 ASP A O 1
ATOM 3645 N N . ARG A 1 461 ? 9.493 -10.101 10.525 1.00 96.56 461 ARG A N 1
ATOM 3646 C CA . ARG A 1 461 ? 9.568 -9.674 11.924 1.00 96.56 461 ARG A CA 1
ATOM 3647 C C . ARG A 1 461 ? 9.461 -8.158 12.015 1.00 96.56 461 ARG A C 1
ATOM 3649 O O . ARG A 1 461 ? 9.993 -7.446 11.166 1.00 96.56 461 ARG A O 1
ATOM 3656 N N . PHE A 1 462 ? 8.802 -7.655 13.051 1.00 96.56 462 PHE A N 1
ATOM 3657 C CA . PHE A 1 462 ? 8.677 -6.219 13.294 1.00 96.56 462 PHE A CA 1
ATOM 3658 C C . PHE A 1 462 ? 8.938 -5.871 14.757 1.00 96.56 462 PHE A C 1
ATOM 3660 O O . PHE A 1 462 ? 8.695 -6.665 15.658 1.00 96.56 462 PHE A O 1
ATOM 3667 N N . GLU A 1 463 ? 9.423 -4.658 14.981 1.00 96.50 463 GLU A N 1
ATOM 3668 C CA . GLU A 1 463 ? 9.628 -4.068 16.298 1.00 96.50 463 GLU A CA 1
ATOM 3669 C C . GLU A 1 463 ? 8.427 -3.189 16.656 1.00 96.50 463 GLU A C 1
ATOM 3671 O O . GLU A 1 463 ? 8.006 -2.355 15.846 1.00 96.50 463 GLU A O 1
ATOM 3676 N N . ILE A 1 464 ? 7.907 -3.345 17.871 1.00 94.56 464 ILE A N 1
ATOM 3677 C CA . ILE A 1 464 ? 6.901 -2.470 18.481 1.00 94.56 464 ILE A CA 1
ATOM 3678 C C . ILE A 1 464 ? 7.214 -2.334 19.974 1.00 94.56 464 ILE A C 1
ATOM 3680 O O . ILE A 1 464 ? 7.443 -3.328 20.652 1.00 94.56 464 ILE A O 1
ATOM 3684 N N . ASN A 1 465 ? 7.282 -1.105 20.495 1.00 89.50 465 ASN A N 1
ATOM 3685 C CA . ASN A 1 465 ? 7.579 -0.838 21.914 1.00 89.50 465 ASN A CA 1
ATOM 3686 C C . ASN A 1 465 ? 8.847 -1.536 22.455 1.00 89.50 465 ASN A C 1
ATOM 3688 O O . ASN A 1 465 ? 8.893 -1.969 23.604 1.00 89.50 465 ASN A O 1
ATOM 3692 N N . GLY A 1 466 ? 9.881 -1.662 21.617 1.00 86.88 466 GLY A N 1
ATOM 3693 C CA . GLY A 1 466 ? 11.130 -2.348 21.968 1.00 86.88 466 GLY A CA 1
ATOM 3694 C C . GLY A 1 466 ? 11.026 -3.876 22.017 1.00 86.88 466 GLY A C 1
ATOM 3695 O O . GLY A 1 466 ? 11.986 -4.533 22.412 1.00 86.88 466 GLY A O 1
ATOM 3696 N N . GLN A 1 467 ? 9.881 -4.442 21.626 1.00 90.31 467 GLN A N 1
ATOM 3697 C CA . GLN A 1 467 ? 9.686 -5.874 21.466 1.00 90.31 467 GLN A CA 1
ATOM 3698 C C . GLN A 1 467 ? 9.742 -6.266 19.993 1.00 90.31 467 GLN A C 1
ATOM 3700 O O . GLN A 1 467 ? 8.999 -5.748 19.156 1.00 90.31 467 GLN A O 1
ATOM 3705 N N . SER A 1 468 ? 10.561 -7.274 19.721 1.00 94.56 468 SER A N 1
ATOM 3706 C CA . SER A 1 468 ? 10.627 -7.943 18.433 1.00 94.56 468 SER A CA 1
ATOM 3707 C C . SER A 1 468 ? 9.534 -9.009 18.337 1.00 94.56 468 SER A C 1
ATOM 3709 O O . SER A 1 468 ? 9.602 -10.027 19.030 1.00 94.56 468 SER A O 1
ATOM 3711 N N . VAL A 1 469 ? 8.586 -8.841 17.419 1.00 95.25 469 VAL A N 1
ATOM 3712 C CA . VAL A 1 469 ? 7.463 -9.760 17.199 1.00 95.25 469 VAL A CA 1
ATOM 3713 C C . VAL A 1 469 ? 7.601 -10.446 15.832 1.00 95.25 469 VAL A C 1
ATOM 3715 O O . VAL A 1 469 ? 7.712 -9.754 14.815 1.00 95.25 469 VAL A O 1
ATOM 3718 N N . PRO A 1 470 ? 7.604 -11.792 15.766 1.00 96.69 470 PRO A N 1
ATOM 3719 C CA . PRO A 1 470 ? 7.615 -12.505 14.493 1.00 96.69 470 PRO A CA 1
ATOM 3720 C C . PRO A 1 470 ? 6.271 -12.356 13.773 1.00 96.69 470 PRO A C 1
ATOM 3722 O O . PRO A 1 470 ? 5.209 -12.371 14.402 1.00 96.69 470 PRO A O 1
ATOM 3725 N N . VAL A 1 471 ? 6.317 -12.255 12.447 1.00 96.81 471 VAL A N 1
ATOM 3726 C CA . VAL A 1 471 ? 5.123 -12.337 11.608 1.00 96.81 471 VAL A CA 1
ATOM 3727 C C . VAL A 1 471 ? 4.671 -13.789 11.518 1.00 96.81 471 VAL A C 1
ATOM 3729 O O . VAL A 1 471 ? 5.462 -14.695 11.268 1.00 96.81 471 VAL A O 1
ATOM 3732 N N . ILE A 1 472 ? 3.374 -14.010 11.712 1.00 95.62 472 ILE A N 1
ATOM 3733 C CA . ILE A 1 472 ? 2.748 -15.319 11.540 1.00 95.62 472 ILE A CA 1
ATOM 3734 C C . ILE A 1 472 ? 2.201 -15.377 10.114 1.00 95.62 472 ILE A C 1
ATOM 3736 O O . ILE A 1 472 ? 1.109 -14.882 9.836 1.00 95.62 472 ILE A O 1
ATOM 3740 N N . PHE A 1 473 ? 2.980 -15.951 9.200 1.00 93.69 473 PHE A N 1
ATOM 3741 C CA . PHE A 1 473 ? 2.563 -16.122 7.813 1.00 93.69 473 PHE A CA 1
ATOM 3742 C C . PHE A 1 473 ? 1.477 -17.191 7.672 1.00 93.69 473 PHE A C 1
ATOM 3744 O O . PHE A 1 473 ? 1.493 -18.218 8.351 1.00 93.69 473 PHE A O 1
ATOM 3751 N N . ASN A 1 474 ? 0.567 -16.961 6.731 1.00 93.31 474 ASN A N 1
ATOM 3752 C CA . ASN A 1 474 ? -0.284 -18.013 6.187 1.00 93.31 474 ASN A CA 1
ATOM 3753 C C . ASN A 1 474 ? 0.439 -18.786 5.072 1.00 93.31 474 ASN A C 1
ATOM 3755 O O . ASN A 1 474 ? 1.524 -18.392 4.643 1.00 93.31 474 ASN A O 1
ATOM 3759 N N . ASP A 1 475 ? -0.160 -19.865 4.575 1.00 89.81 475 ASP A N 1
ATOM 3760 C CA . ASP A 1 475 ? 0.454 -20.736 3.565 1.00 89.81 475 ASP A CA 1
ATOM 3761 C C . ASP A 1 475 ? 0.878 -19.983 2.292 1.00 89.81 475 ASP A C 1
ATOM 3763 O O . ASP A 1 475 ? 1.967 -20.204 1.758 1.00 89.81 475 ASP A O 1
ATOM 3767 N N . SER A 1 476 ? 0.042 -19.050 1.821 1.00 87.19 476 SER A N 1
ATOM 3768 C CA . SER A 1 476 ? 0.335 -18.252 0.625 1.00 87.19 476 SER A CA 1
ATOM 3769 C C . SER A 1 476 ? 1.495 -17.290 0.858 1.00 87.19 476 SER A C 1
ATOM 3771 O O . SER A 1 476 ? 2.372 -17.178 0.006 1.00 87.19 476 SER A O 1
ATOM 3773 N N . ASP A 1 477 ? 1.507 -16.590 1.991 1.00 90.31 477 ASP A N 1
ATOM 3774 C CA . ASP A 1 477 ? 2.580 -15.660 2.333 1.00 90.31 477 ASP A CA 1
ATOM 3775 C C . ASP A 1 477 ? 3.900 -16.391 2.588 1.00 90.31 477 ASP A C 1
ATOM 3777 O O . ASP A 1 477 ? 4.941 -15.924 2.139 1.00 90.31 477 ASP A O 1
ATOM 3781 N N . ASN A 1 478 ? 3.857 -17.569 3.216 1.00 89.75 478 ASN A N 1
ATOM 3782 C CA . ASN A 1 478 ? 5.025 -18.429 3.403 1.00 89.75 478 ASN A CA 1
ATOM 3783 C C . ASN A 1 478 ? 5.651 -18.844 2.069 1.00 89.75 478 ASN A C 1
ATOM 3785 O O . ASN A 1 478 ? 6.875 -18.871 1.948 1.00 89.75 478 ASN A O 1
ATOM 3789 N N . LYS A 1 479 ? 4.831 -19.179 1.066 1.00 83.31 479 LYS A N 1
ATOM 3790 C CA . LYS A 1 479 ? 5.329 -19.546 -0.263 1.00 83.31 479 LYS A CA 1
ATOM 3791 C C . LYS A 1 479 ? 6.051 -18.373 -0.930 1.00 83.31 479 LYS A C 1
ATOM 3793 O O . LYS A 1 479 ? 7.180 -18.538 -1.375 1.00 83.31 479 LYS A O 1
ATOM 3798 N N . ILE A 1 480 ? 5.427 -17.196 -0.937 1.00 82.25 480 ILE A N 1
ATOM 3799 C CA . ILE A 1 480 ? 5.995 -15.991 -1.562 1.00 82.25 480 ILE A CA 1
ATOM 3800 C C . ILE A 1 480 ? 7.254 -15.533 -0.813 1.00 82.25 480 ILE A C 1
ATOM 3802 O O . ILE A 1 480 ? 8.222 -15.117 -1.437 1.00 82.25 480 ILE A O 1
ATOM 3806 N N . PHE A 1 481 ? 7.273 -15.646 0.516 1.00 84.38 481 PHE A N 1
ATOM 3807 C CA . PHE A 1 481 ? 8.455 -15.333 1.318 1.00 84.38 481 PHE A CA 1
ATOM 3808 C C . PHE A 1 481 ? 9.641 -16.249 0.993 1.00 84.38 481 PHE A C 1
ATOM 3810 O O . PHE A 1 481 ? 10.760 -15.765 0.861 1.00 84.38 481 PHE A O 1
ATOM 3817 N N . LYS A 1 482 ? 9.406 -17.555 0.801 1.00 79.44 482 LYS A N 1
ATOM 3818 C CA . LYS A 1 482 ? 10.452 -18.487 0.349 1.00 79.44 482 LYS A CA 1
ATOM 3819 C C . LYS A 1 482 ? 10.960 -18.140 -1.050 1.00 79.44 482 LYS A C 1
ATOM 3821 O O . LYS A 1 482 ? 12.163 -18.063 -1.245 1.00 79.44 482 LYS A O 1
ATOM 3826 N N . GLU A 1 483 ? 10.054 -17.857 -1.987 1.00 72.12 483 GLU A N 1
ATOM 3827 C CA . GLU A 1 483 ? 10.421 -17.421 -3.343 1.00 72.12 483 GLU A CA 1
ATOM 3828 C C . GLU A 1 483 ? 11.261 -16.129 -3.324 1.00 72.12 483 GLU A C 1
ATOM 3830 O O . GLU A 1 483 ? 12.224 -16.015 -4.074 1.00 72.12 483 GLU A O 1
ATOM 3835 N N . GLU A 1 484 ? 10.947 -15.168 -2.447 1.00 77.44 484 GLU A N 1
ATOM 3836 C CA . GLU A 1 484 ? 11.763 -13.959 -2.262 1.00 77.44 484 GLU A CA 1
ATOM 3837 C C . GLU A 1 484 ? 13.165 -14.284 -1.714 1.00 77.44 484 GLU A C 1
ATOM 3839 O O . GLU A 1 484 ? 14.136 -13.661 -2.140 1.00 77.44 484 GLU A O 1
ATOM 3844 N N . GLN A 1 485 ? 13.285 -15.251 -0.795 1.00 74.06 485 GLN A N 1
ATOM 3845 C CA . GLN A 1 485 ? 14.575 -15.678 -0.239 1.00 74.06 485 GLN A CA 1
ATOM 3846 C C . GLN A 1 485 ? 15.448 -16.440 -1.241 1.00 74.06 485 GLN A C 1
ATOM 3848 O O . GLN A 1 485 ? 16.661 -16.303 -1.175 1.00 74.06 485 GLN A O 1
ATOM 3853 N N . ASP A 1 486 ? 14.856 -17.204 -2.160 1.00 59.84 486 ASP A N 1
ATOM 3854 C CA . ASP A 1 486 ? 15.602 -17.974 -3.167 1.00 59.84 486 ASP A CA 1
ATOM 3855 C C . ASP A 1 486 ? 16.152 -17.094 -4.313 1.00 59.84 486 ASP A C 1
ATOM 3857 O O . ASP A 1 486 ? 17.050 -17.510 -5.046 1.00 59.84 486 ASP A O 1
ATOM 3861 N N . VAL A 1 487 ? 15.603 -15.885 -4.493 1.00 50.62 487 VAL A N 1
ATOM 3862 C CA . VAL A 1 487 ? 15.987 -14.921 -5.547 1.00 50.62 487 VAL A CA 1
ATOM 3863 C C . VAL A 1 487 ? 17.057 -13.917 -5.076 1.00 50.62 487 VAL A C 1
ATOM 3865 O O . VAL A 1 487 ? 17.695 -13.271 -5.913 1.00 50.62 487 VAL A O 1
ATOM 3868 N N . LEU A 1 488 ? 17.253 -13.773 -3.761 1.00 44.75 488 LEU A N 1
ATOM 3869 C CA . LEU A 1 488 ? 18.235 -12.883 -3.117 1.00 44.75 488 LEU A CA 1
ATOM 3870 C C . LEU A 1 488 ? 19.517 -13.631 -2.745 1.00 44.75 488 LEU A C 1
ATOM 3872 O O . LEU A 1 488 ? 20.590 -12.989 -2.841 1.00 44.75 488 LEU A O 1
#

Foldseek 3Di:
DPPVVPDPCPPDDDPLLAVVLVVVQVCVVPWQEEEEEEEDPCDQDVDDPNHSVVVSPHPPQEAEEEADPPQDPVRLVVVLVCLQPDPGHYYYYYYLVRLVPPAANQSGQEYEYSADYQAVVSVVSSVVSNDDPPDPHHHYYYYRADPPDVRVVSVVVNVVVVVVVVCLVPDDDDDPVLVVVVVVVVPDDDDDDPRDPVVVVVVCPQLVNVLVVVLVVLFQQADVVVLVVCVVCLLVNLVSDVSLPCFFALNQVLLLVLLVVVVVCVVVVHDLVPAAEEEQASALCSNLVWHAPSNNLRYQYEHCRPSSDDDDDHNYYNDDLLDDPDQFQAHQEYECEPHLRSHHDDLVVPRHRSVSSLLSVLRNHHQQGKYKYKYDQFKDQQDQVLLQVLCVLQQKHWPQQQFAWKDDPLQYIITITMIGGNDRHDPDVVVSCVVSDSVSSRSDMDTDDRDRDNNRQHAQWMDDPNDIGGGDGYPVRVVVNVVVVVVD